Protein AF-A0ABD5PJ03-F1 (afdb_monomer_lite)

Foldseek 3Di:
DDDDDDDDDDDDDDDDDDDDDDDDDPVVVVVVVVVVVVDDDDDDDDDDDCVPPVVVVCCCCVPVPVVVVVVVVVVVVVVVVVVVCVVDDDDWDWDWDDDPDDDPDTDTDTDDDDDDDDDDDDDDDDDDDDDDDDDDDDDDDDDDDDDPVPPVVVPPDCVVVVVVVVVVVVVVVVVVVVVVPDDDDDDDDDDDDDDDDDPDPPDPQVVVVLCVQQNPVLLVLCCVQQVPLSVVLVVLVVVDDPDDGQDPVNSVVSQVSSLVSLVVSLVVCVLQLFDADPVRHTFAAPPDDPVLQWFQFPDVRDIDGNVCLSVVLVCCSVPHGSSSSSSSSSSSNVSSVVSVVVLVVLVVVLVVLLVLLVVLLVLLVVLLVPDDDPLSVVLCCCAQVVPDPLAGHPVVLVVLLVVLVVCSSHVVSVSSVVSSVVSSVRSVLSSLQSVQVVVVVVCLVVAWDKRFADPSHDPVVVVVCQVVCCVVSVWHWDDDDRIITTHHPPPPPDDDDDDDDDDDDDDDDDDDDDDDDDDDDDDDDDDDDDPPDLLLLVLLLVVLVPQDLPPDDLKTKDFLVPRDPSSQDPVSVVVNQVLLVVVVVFWVDWDDDPPGVRDMTMTGTPPVARSVRSSVVSSVVSCVVNVD

Sequence (628 aa):
MNSGISGAVVHCELPCPTALGAIRPSLVEVTVGLVEIVGTPSIGGYEYTLSDTHVMASVIFGGVIVAPLAEEVLFRGFLIGSCSAGAYQNNLQVSIGISPIADTSLHFYCRHSRYADRVTGGGMASVIQGRDLPVDAGANSVVWINRFDAVLSLVDDPLPLVLVGTALVAAGVVFVAWFRSTGPTDDPTDRTGADSSGNEIQGEPASATFEERIGETTLERLEPIVPDAVEHVRDLRSDRREGHEFDREQIDRAVRELRRGLEDALADGRLKMKPTAPDGEPYEIVNLPSRYRELSIPPSDRTVYLGDAEQAVQDRLENGTLREAAMAAEAVDEHREEITNHVCRNERQIVELRREVTATLTDVRELVERLDGALADRVDDFVLAGRHDEFEGIAEIERDISDATYLLHRCSFNDSQRELRDAAEAADDLLVTVDFLGGLVGTIEHGSGTVELPDAVPKALVSDLTPIIERQYDVDAKVTGTAIAINDRNTPDTEDSHSTSRTGSRRTEEGSAAGDVTAGTTASMGSRSGVATGDVADEILFVLRELDGGTNSEAVQYQTERLPNSVARSDILEELVVFCRRQTDIVAAIDLQEGAPPGFLEIEFTDRTAAQSGLETLRNRFLDRHGG

Organism: NCBI:txid2932267

Radius of gyration: 39.79 Å; chains: 1; bounding box: 95×99×138 Å

InterPro domains:
  IPR003675 CAAX prenyl protease 2/Lysostaphin resistance protein A-like domain [PF02517] (58-123)

Secondary structure (DSSP, 8-state):
------------PPPP-----S----HHHHHHHHHHHH-PPP--S----TT-HHHHHHHIIIIIIIHHHHHHHHHHHHHHHHHHHTT------EEEE---SS----EEEE-----------------------------PPPP-----TTTGGGSS--HHHHHHHHHHHHHHHHHHHHTTS---------------------PPPHHHHHHHHTHHHHHHHHTTT-HHHHHHHHHHHHT--TT----HHHHHHHHHHHHHHHHHHHHTTTT----B-TTSPBP-TTSS-HHHHEEEETTTTEEEEGGGHHHHHHHHHHHS-HHHHHHHHHHHHHHHHHHHHHHHHHHHHHHHHHHHHHHHHHHHHHHHHT--HHHHHHHIIIIIT---TTS--HHHHHHHHHHHHHHHHTT-HHHHHHHHHHHHHHHHHHHHHHHHHHHHHHHHHTTEEEEEPPTTS-HHHHHHHHHHHHHHS-EEEEEETTEEEEEETTS------------------------------------------HHHHHHHHHHHHH----TT-SEEEEEGGGS-TTT--HHHHHHHHHHHHH-TTTEEEEEE-TTPSSSEEEEEEPTTS-HHHHHHHHHHHHHHHH--

Structure (mmCIF, N/CA/C/O backbone):
data_AF-A0ABD5PJ03-F1
#
_entry.id   AF-A0ABD5PJ03-F1
#
loop_
_atom_site.group_PDB
_atom_site.id
_atom_site.type_symbol
_atom_site.label_atom_id
_atom_site.label_alt_id
_atom_site.label_comp_id
_atom_site.label_asym_id
_atom_site.label_entity_id
_atom_site.label_seq_id
_atom_site.pdbx_PDB_ins_code
_atom_site.Cartn_x
_atom_site.Cartn_y
_atom_site.Cartn_z
_atom_site.occupancy
_atom_site.B_iso_or_equiv
_atom_site.auth_seq_id
_atom_site.auth_comp_id
_atom_site.auth_asym_id
_atom_site.auth_atom_id
_atom_site.pdbx_PDB_model_num
ATOM 1 N N . MET A 1 1 ? 50.943 31.087 23.324 1.00 34.75 1 MET A N 1
ATOM 2 C CA . MET A 1 1 ? 51.019 31.692 21.977 1.00 34.75 1 MET A CA 1
ATOM 3 C C . MET A 1 1 ? 50.274 30.777 21.026 1.00 34.75 1 MET A C 1
ATOM 5 O O . MET A 1 1 ? 50.471 29.575 21.092 1.00 34.75 1 MET A O 1
ATOM 9 N N . ASN A 1 2 ? 49.352 31.380 20.283 1.00 31.19 2 ASN A N 1
ATOM 10 C CA . ASN A 1 2 ? 48.231 30.813 19.531 1.00 31.19 2 ASN A CA 1
ATOM 11 C C . ASN A 1 2 ? 48.486 29.512 18.754 1.00 31.19 2 ASN A C 1
ATOM 13 O O . ASN A 1 2 ? 49.339 29.471 17.874 1.00 31.19 2 ASN A O 1
ATOM 17 N N . SER A 1 3 ? 47.616 28.528 18.978 1.00 31.30 3 SER A N 1
ATOM 18 C CA . SER A 1 3 ? 47.252 27.498 18.003 1.00 31.30 3 SER A CA 1
ATOM 19 C C . SER A 1 3 ? 45.804 27.763 17.579 1.00 31.30 3 SER A C 1
ATOM 21 O O . SER A 1 3 ? 44.872 27.498 18.338 1.00 31.30 3 SER A O 1
ATOM 23 N N . GLY A 1 4 ? 45.633 28.394 16.415 1.00 29.80 4 GLY A N 1
ATOM 24 C CA . GLY A 1 4 ? 44.329 28.700 15.833 1.00 29.80 4 GLY A CA 1
ATOM 25 C C . GLY A 1 4 ? 43.698 27.448 15.235 1.00 29.80 4 GLY A C 1
ATOM 26 O O . GLY A 1 4 ? 44.336 26.734 14.465 1.00 29.80 4 GLY A O 1
ATOM 27 N N . ILE A 1 5 ? 42.449 27.196 15.613 1.00 31.42 5 ILE A N 1
ATOM 28 C CA . ILE A 1 5 ? 41.584 26.180 15.021 1.00 31.42 5 ILE A CA 1
ATOM 29 C C . ILE A 1 5 ? 40.933 26.810 13.787 1.00 31.42 5 ILE A C 1
ATOM 31 O O . ILE A 1 5 ? 40.296 27.858 13.880 1.00 31.42 5 ILE A O 1
ATOM 35 N N . SER A 1 6 ? 41.148 26.178 12.636 1.00 27.92 6 SER A N 1
ATOM 36 C CA . SER A 1 6 ? 40.521 26.507 11.357 1.00 27.92 6 SER A CA 1
ATOM 37 C C . SER A 1 6 ? 39.114 25.908 11.332 1.00 27.92 6 SER A C 1
ATOM 39 O O . SER A 1 6 ? 38.971 24.689 11.403 1.00 27.92 6 SER A O 1
ATOM 41 N N . GLY A 1 7 ? 38.086 26.755 11.277 1.00 27.34 7 GLY A N 1
ATOM 42 C CA . GLY A 1 7 ? 36.702 26.357 11.021 1.00 27.34 7 GLY A CA 1
ATOM 43 C C . GLY A 1 7 ? 36.359 26.633 9.561 1.00 27.34 7 GLY A C 1
ATOM 44 O O . GLY A 1 7 ? 36.476 27.769 9.107 1.00 27.34 7 GLY A O 1
ATOM 45 N N . ALA A 1 8 ? 35.971 25.591 8.829 1.00 24.86 8 ALA A N 1
ATOM 46 C CA . ALA A 1 8 ? 35.473 25.697 7.466 1.00 24.86 8 ALA A CA 1
ATOM 47 C C . ALA A 1 8 ? 34.068 26.321 7.469 1.00 24.86 8 ALA A C 1
ATOM 49 O O . ALA A 1 8 ? 33.165 25.831 8.142 1.00 24.86 8 ALA A O 1
ATOM 50 N N . VAL A 1 9 ? 33.902 27.404 6.710 1.00 24.02 9 VAL A N 1
ATOM 51 C CA . VAL A 1 9 ? 32.611 28.006 6.364 1.00 24.02 9 VAL A CA 1
ATOM 52 C C . VAL A 1 9 ? 32.244 27.481 4.980 1.00 24.02 9 VAL A C 1
ATOM 54 O O . VAL A 1 9 ? 32.956 27.750 4.015 1.00 24.02 9 VAL A O 1
ATOM 57 N N . VAL A 1 10 ? 31.158 26.716 4.883 1.00 23.12 10 VAL A N 1
ATOM 58 C CA . VAL A 1 10 ? 30.564 26.330 3.599 1.00 23.12 10 VAL A CA 1
ATOM 59 C C . VAL A 1 10 ? 29.583 27.430 3.202 1.00 23.12 10 VAL A C 1
ATOM 61 O O . VAL A 1 10 ? 28.529 27.586 3.812 1.00 23.12 10 VAL A O 1
ATOM 64 N N . HIS A 1 11 ? 29.961 28.216 2.196 1.00 23.27 11 HIS A N 1
ATOM 65 C CA . HIS A 1 11 ? 29.049 29.069 1.442 1.00 23.27 11 HIS A CA 1
ATOM 66 C C . HIS A 1 11 ? 28.313 28.197 0.418 1.00 23.27 11 HIS A C 1
ATOM 68 O O . HIS A 1 11 ? 28.953 27.579 -0.427 1.00 23.27 11 HIS A O 1
ATOM 74 N N . CYS A 1 12 ? 26.983 28.162 0.475 1.00 22.31 12 CYS A N 1
ATOM 75 C CA . CYS A 1 12 ? 26.152 27.764 -0.659 1.00 22.31 12 CYS A CA 1
ATOM 76 C C . CYS A 1 12 ? 25.483 29.028 -1.204 1.00 22.31 12 CYS A C 1
ATOM 78 O O . CYS A 1 12 ? 24.529 29.541 -0.623 1.00 22.31 12 CYS A O 1
ATOM 80 N N . GLU A 1 13 ? 26.039 29.555 -2.293 1.00 24.11 13 GLU A N 1
ATOM 81 C CA . GLU A 1 13 ? 25.372 30.513 -3.171 1.00 24.11 13 GLU A CA 1
ATOM 82 C C . GLU A 1 13 ? 24.471 29.718 -4.123 1.00 24.11 13 GLU A C 1
ATOM 84 O O . GLU A 1 13 ? 24.956 28.896 -4.898 1.00 24.11 13 GLU A O 1
ATOM 89 N N . LEU A 1 14 ? 23.158 29.939 -4.058 1.00 25.75 14 LEU A N 1
ATOM 90 C CA . LEU A 1 14 ? 22.228 29.484 -5.093 1.00 25.75 14 LEU A CA 1
ATOM 91 C C . LEU A 1 14 ? 22.088 30.593 -6.147 1.00 25.75 14 LEU A C 1
ATOM 93 O O . LEU A 1 14 ? 21.846 31.747 -5.773 1.00 25.75 14 LEU A O 1
ATOM 97 N N . PRO A 1 15 ? 22.216 30.287 -7.450 1.00 29.80 15 PRO A N 1
ATOM 98 C CA . PRO A 1 15 ? 22.036 31.273 -8.498 1.00 29.80 15 PRO A CA 1
ATOM 99 C C . PRO A 1 15 ? 20.546 31.532 -8.743 1.00 29.80 15 PRO A C 1
ATOM 101 O O . PRO A 1 15 ? 19.730 30.625 -8.890 1.00 29.80 15 PRO A O 1
ATOM 104 N N . CYS A 1 16 ? 20.207 32.813 -8.820 1.00 27.14 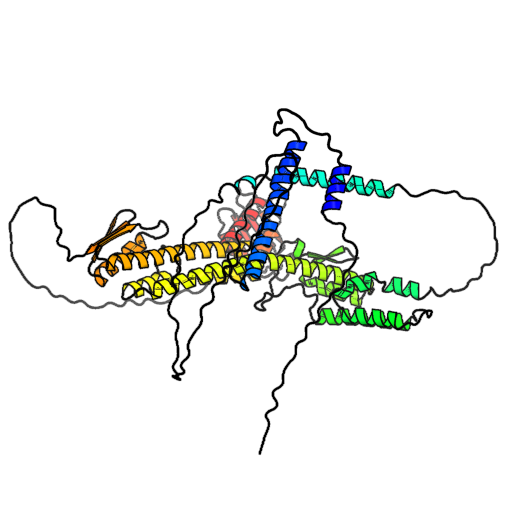16 CYS A N 1
ATOM 105 C CA . CYS A 1 16 ? 18.948 33.310 -9.353 1.00 27.14 16 CYS A CA 1
ATOM 106 C C . CYS A 1 16 ? 18.986 33.253 -10.891 1.00 27.14 16 CYS A C 1
ATOM 108 O O . CYS A 1 16 ? 19.970 33.725 -11.464 1.00 27.14 16 CYS A O 1
ATOM 110 N N . PRO A 1 17 ? 17.923 32.811 -11.584 1.00 30.06 17 PRO A N 1
ATOM 111 C CA . PRO A 1 17 ? 17.715 33.186 -12.970 1.00 30.06 17 PRO A CA 1
ATOM 112 C C . PRO A 1 17 ? 16.598 34.231 -13.062 1.00 30.06 17 PRO A C 1
ATOM 114 O O . PRO A 1 17 ? 15.406 33.934 -13.021 1.00 30.06 17 PRO A O 1
ATOM 117 N N . THR A 1 18 ? 17.006 35.488 -13.226 1.00 31.70 18 THR A N 1
ATOM 118 C CA . THR A 1 18 ? 16.206 36.516 -13.896 1.00 31.70 18 THR A CA 1
ATOM 119 C C . THR A 1 18 ? 16.552 36.453 -15.380 1.00 31.70 18 THR A C 1
ATOM 121 O O . THR A 1 18 ? 17.624 36.909 -15.755 1.00 31.70 18 THR A O 1
ATOM 124 N N . ALA A 1 19 ? 15.676 35.885 -16.212 1.00 32.97 19 ALA A N 1
ATOM 125 C CA . ALA A 1 19 ? 15.520 36.231 -17.632 1.00 32.97 19 ALA A CA 1
ATOM 126 C C . ALA A 1 19 ? 14.500 35.296 -18.298 1.00 32.97 19 ALA A C 1
ATOM 128 O O . ALA A 1 19 ? 14.846 34.210 -18.739 1.00 32.97 19 ALA A O 1
ATOM 129 N N . LEU A 1 20 ? 13.254 35.747 -18.432 1.00 26.12 20 LEU A N 1
ATOM 130 C CA . LEU A 1 20 ? 12.377 35.327 -19.527 1.00 26.12 20 LEU A CA 1
ATOM 131 C C . LEU A 1 20 ? 11.473 36.511 -19.860 1.00 26.12 20 LEU A C 1
ATOM 133 O O . LEU A 1 20 ? 10.388 36.702 -19.316 1.00 26.12 20 LEU A O 1
ATOM 137 N N . GLY A 1 21 ? 12.019 37.380 -20.706 1.00 26.55 21 GLY A N 1
ATOM 138 C CA . GLY A 1 21 ? 11.238 38.338 -21.460 1.00 26.55 21 GLY A CA 1
ATOM 139 C C . GLY A 1 21 ? 10.650 37.662 -22.696 1.00 26.55 21 GLY A C 1
ATOM 140 O O . GLY A 1 21 ? 11.308 36.842 -23.327 1.00 26.55 21 GLY A O 1
ATOM 141 N N . ALA A 1 22 ? 9.451 38.125 -23.044 1.00 30.56 22 ALA A N 1
ATOM 142 C CA . ALA A 1 22 ? 8.784 38.022 -24.338 1.00 30.56 22 ALA A CA 1
ATOM 143 C C . ALA A 1 22 ? 7.866 36.798 -24.592 1.00 30.56 22 ALA A C 1
ATOM 145 O O . ALA A 1 22 ? 8.294 35.683 -24.859 1.00 30.56 22 ALA A O 1
ATOM 146 N N . ILE A 1 23 ? 6.574 37.158 -24.654 1.00 34.41 23 ILE A N 1
ATOM 147 C CA . ILE A 1 23 ? 5.437 36.551 -25.366 1.00 34.41 23 ILE A CA 1
ATOM 148 C C . ILE A 1 23 ? 4.753 35.356 -24.681 1.00 34.41 23 ILE A C 1
ATOM 150 O O . ILE A 1 23 ? 4.931 34.197 -25.034 1.00 34.41 23 ILE A O 1
ATOM 154 N N . ARG A 1 24 ? 3.819 35.679 -23.780 1.00 30.78 24 ARG A N 1
ATOM 155 C CA . ARG A 1 24 ? 2.567 34.926 -23.627 1.00 30.78 24 ARG A CA 1
ATOM 156 C C . ARG A 1 24 ? 1.414 35.913 -23.832 1.00 30.78 24 ARG A C 1
ATOM 158 O O . ARG A 1 24 ? 1.438 36.950 -23.166 1.00 30.78 24 ARG A O 1
ATOM 165 N N . PRO A 1 25 ? 0.439 35.653 -24.723 1.00 36.06 25 PRO A N 1
ATOM 166 C CA . PRO A 1 25 ? -0.778 36.450 -24.734 1.00 36.06 25 PRO A CA 1
ATOM 167 C C . PRO A 1 25 ? -1.454 36.268 -23.378 1.00 36.06 25 PRO A C 1
ATOM 169 O O . PRO A 1 25 ? -1.475 35.168 -22.814 1.00 36.06 25 PRO A O 1
ATOM 172 N N . SER A 1 26 ? -1.939 37.367 -22.811 1.00 40.66 26 SER A N 1
ATOM 173 C CA . SER A 1 26 ? -2.665 37.285 -21.550 1.00 40.66 26 SER A CA 1
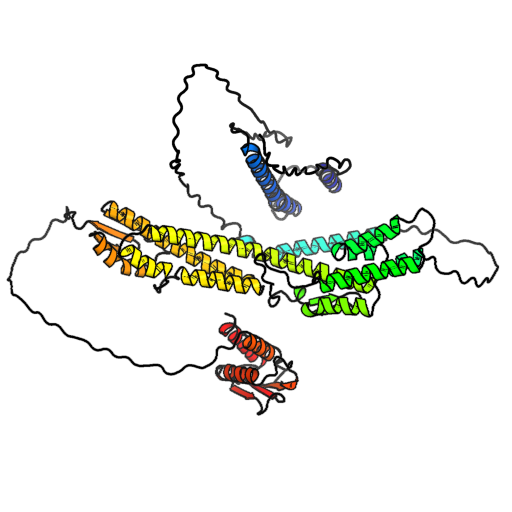ATOM 174 C C . SER A 1 26 ? -3.906 36.417 -21.763 1.00 40.66 26 SER A C 1
ATOM 176 O O . SER A 1 26 ? -4.542 36.468 -22.814 1.00 40.66 26 SER A O 1
ATOM 178 N N . LEU A 1 27 ? -4.267 35.609 -20.767 1.00 35.50 27 LEU A N 1
ATOM 179 C CA . LEU A 1 27 ? -5.443 34.731 -20.818 1.00 35.50 27 LEU A CA 1
ATOM 180 C C . LEU A 1 27 ? -6.728 35.530 -21.137 1.00 35.50 27 LEU A C 1
ATOM 182 O O . LEU A 1 27 ? -7.662 35.005 -21.732 1.00 35.50 27 LEU A O 1
ATOM 186 N N . VAL A 1 28 ? -6.718 36.836 -20.848 1.00 38.78 28 VAL A N 1
ATOM 187 C CA . VAL A 1 28 ? -7.742 37.820 -21.218 1.00 38.78 28 VAL A CA 1
ATOM 188 C C . VAL A 1 28 ? -7.854 38.018 -22.738 1.00 38.78 28 VAL A C 1
ATOM 190 O O . VAL A 1 28 ? -8.969 38.055 -23.240 1.00 38.78 28 VAL A O 1
ATOM 193 N N . GLU A 1 29 ? -6.755 38.069 -23.497 1.00 39.03 29 GLU A N 1
ATOM 194 C CA . GLU A 1 29 ? -6.793 38.185 -24.969 1.00 39.03 29 GLU A CA 1
ATOM 195 C C . GLU A 1 29 ? -7.297 36.904 -25.642 1.00 39.03 29 GLU A C 1
ATOM 197 O O . GLU A 1 29 ? -8.052 36.974 -26.609 1.00 39.03 29 GLU A O 1
ATOM 202 N N . VAL A 1 30 ? -6.949 35.733 -25.096 1.00 42.03 30 VAL A N 1
ATOM 203 C CA . VAL A 1 30 ? -7.480 34.442 -25.570 1.00 42.03 30 VAL A CA 1
ATOM 204 C C . VAL A 1 30 ? -8.981 34.340 -25.284 1.00 42.03 30 VAL A C 1
ATOM 206 O O . VAL A 1 30 ? -9.741 33.851 -26.118 1.00 42.03 30 VAL A O 1
ATOM 209 N N . THR A 1 31 ? -9.423 34.868 -24.140 1.00 38.38 31 THR A N 1
ATOM 210 C CA . THR A 1 31 ? -10.839 34.875 -23.748 1.00 38.38 31 THR A CA 1
ATOM 211 C C . THR A 1 31 ? -11.653 35.872 -24.581 1.00 38.38 31 THR A C 1
ATOM 213 O O . THR A 1 31 ? -12.736 35.531 -25.045 1.00 38.38 31 THR A O 1
ATOM 216 N N . VAL A 1 32 ? -11.128 37.074 -24.847 1.00 43.12 32 VAL A N 1
ATOM 217 C CA . VAL A 1 32 ? -11.790 38.079 -25.702 1.00 43.12 32 VAL A CA 1
ATOM 218 C C . VAL A 1 32 ? -11.839 37.621 -27.166 1.00 43.12 32 VAL A C 1
ATOM 220 O O . VAL A 1 32 ? -12.878 37.768 -27.806 1.00 43.12 32 VAL A O 1
ATOM 223 N N . GLY A 1 33 ? -10.784 36.970 -27.669 1.00 40.72 33 GLY A N 1
ATOM 224 C CA . GLY A 1 33 ? -10.770 36.395 -29.018 1.00 40.72 33 GLY A CA 1
ATOM 225 C C . GLY A 1 33 ? -11.778 35.254 -29.207 1.00 40.72 33 GLY A C 1
ATOM 226 O O . GLY A 1 33 ? -12.444 35.186 -30.236 1.00 40.72 33 GLY A O 1
ATOM 227 N N . LEU A 1 34 ? -11.961 34.391 -28.201 1.00 37.50 34 LEU A N 1
ATOM 228 C CA . LEU A 1 34 ? -12.979 33.331 -28.228 1.00 37.50 34 LEU A CA 1
ATOM 229 C C . LEU A 1 34 ? -14.413 33.881 -28.169 1.00 37.50 34 LEU A C 1
ATOM 231 O O . LEU A 1 34 ? -15.306 33.320 -28.800 1.00 37.50 34 LEU A O 1
ATOM 235 N N . VAL A 1 35 ? -14.634 34.991 -27.460 1.00 42.59 35 VAL A N 1
ATOM 236 C CA . VAL A 1 35 ? -15.951 35.643 -27.366 1.00 42.59 35 VAL A CA 1
ATOM 237 C C . VAL A 1 35 ? -16.328 36.364 -28.669 1.00 42.59 35 VAL A C 1
ATOM 239 O O . VAL A 1 35 ? -17.492 36.313 -29.068 1.00 42.59 35 VAL A O 1
ATOM 242 N N . GLU A 1 36 ? -15.370 36.959 -29.390 1.00 40.12 36 GLU A N 1
ATOM 243 C CA . GLU A 1 36 ? -15.626 37.558 -30.713 1.00 40.12 36 GLU A CA 1
ATOM 244 C C . GLU A 1 36 ? -15.892 36.514 -31.810 1.00 40.12 36 GLU A C 1
ATOM 246 O O . GLU A 1 36 ? -16.709 36.758 -32.698 1.00 40.12 36 GLU A O 1
ATOM 251 N N . ILE A 1 37 ? -15.269 35.331 -31.733 1.00 43.28 37 ILE A N 1
ATOM 252 C CA . ILE A 1 37 ? -15.476 34.237 -32.701 1.00 43.28 37 ILE A CA 1
ATOM 253 C C . ILE A 1 37 ? -16.880 33.619 -32.583 1.00 43.28 37 ILE A C 1
ATOM 255 O O . ILE A 1 37 ? -17.424 33.136 -33.576 1.00 43.28 37 ILE A O 1
ATOM 259 N N . VAL A 1 38 ? -17.486 33.648 -31.391 1.00 47.66 38 VAL A N 1
ATOM 260 C CA . VAL A 1 38 ? -18.785 33.000 -31.123 1.00 47.66 38 VAL A CA 1
ATOM 261 C C . VAL A 1 38 ? -19.982 33.940 -31.330 1.00 47.66 38 VAL A C 1
ATOM 263 O O . VAL A 1 38 ? -21.106 33.461 -31.439 1.00 47.66 38 VAL A O 1
ATOM 266 N N . GLY A 1 39 ? -19.764 35.253 -31.473 1.00 34.72 39 GLY A N 1
ATOM 267 C CA . GLY A 1 39 ? -20.783 36.217 -31.903 1.00 34.72 39 GLY A CA 1
ATOM 268 C C . GLY A 1 39 ? -22.069 36.192 -31.068 1.00 34.72 39 GLY A C 1
ATOM 269 O O . GLY A 1 39 ? -23.077 35.622 -31.479 1.00 34.72 39 GLY A O 1
ATOM 270 N N . THR A 1 40 ? -22.082 36.853 -29.911 1.00 36.62 40 THR A N 1
ATOM 271 C CA . THR A 1 40 ? -23.303 36.964 -29.099 1.00 36.62 40 THR A CA 1
ATOM 272 C C . THR A 1 40 ? -24.177 38.148 -29.547 1.00 36.62 40 THR A C 1
ATOM 274 O O . THR A 1 40 ? -23.702 39.284 -29.602 1.00 36.62 40 THR A O 1
ATOM 277 N N . PRO A 1 41 ? -25.477 37.953 -29.839 1.00 38.31 41 PRO A N 1
ATOM 278 C CA . PRO A 1 41 ? -26.428 39.055 -29.835 1.00 38.31 41 PRO A CA 1
ATOM 279 C C . PRO A 1 41 ? -26.821 39.392 -28.389 1.00 38.31 41 PRO A C 1
ATOM 281 O O . PRO A 1 41 ? -26.958 38.514 -27.540 1.00 38.31 41 PRO A O 1
ATOM 284 N N . SER A 1 42 ? -27.028 40.679 -28.104 1.00 37.09 42 SER A N 1
ATOM 285 C CA . SER A 1 42 ? -27.538 41.169 -26.819 1.00 37.09 42 SER A CA 1
ATOM 286 C C . SER A 1 42 ? -28.887 40.521 -26.477 1.00 37.09 42 SER A C 1
ATOM 288 O O . SER A 1 42 ? -29.853 40.687 -27.227 1.00 37.09 42 SER A O 1
ATOM 290 N N . ILE A 1 43 ? -28.974 39.816 -25.347 1.00 37.28 43 ILE A N 1
ATOM 291 C CA . ILE A 1 43 ? -30.191 39.115 -24.920 1.00 37.28 43 ILE A CA 1
ATOM 292 C C . ILE A 1 43 ? -31.004 40.019 -23.989 1.00 37.28 43 ILE A C 1
ATOM 294 O O . ILE A 1 43 ? -30.597 40.314 -22.866 1.00 37.28 43 ILE A O 1
ATOM 298 N N . GLY A 1 44 ? -32.174 40.448 -24.460 1.00 30.91 44 GLY A N 1
ATOM 299 C CA . GLY A 1 44 ? -33.204 41.095 -23.657 1.00 30.91 44 GLY A CA 1
ATOM 300 C C . GLY A 1 44 ? -34.443 40.208 -23.538 1.00 30.91 44 GLY A C 1
ATOM 301 O O . GLY A 1 44 ? -34.991 39.802 -24.552 1.00 30.91 44 GLY A O 1
ATOM 302 N N . GLY A 1 45 ? -34.898 39.991 -22.300 1.00 39.44 45 GLY A N 1
ATOM 303 C CA . GLY A 1 45 ? -36.300 39.737 -21.940 1.00 39.44 45 GLY A CA 1
ATOM 304 C C . GLY A 1 45 ? -36.908 38.346 -22.199 1.00 39.44 45 GLY A C 1
ATOM 305 O O . GLY A 1 45 ? -37.207 38.002 -23.332 1.00 39.44 45 GLY A O 1
ATOM 306 N N . TYR A 1 46 ? -37.277 37.702 -21.083 1.00 35.62 46 TYR A N 1
ATOM 307 C CA . TYR A 1 46 ? -38.284 36.642 -20.864 1.00 35.62 46 TYR A CA 1
ATOM 308 C C . TYR A 1 46 ? -37.944 35.154 -21.098 1.00 35.62 46 TYR A C 1
ATOM 310 O O . TYR A 1 46 ? -37.536 34.735 -22.170 1.00 35.62 46 TYR A O 1
ATOM 318 N N . GLU A 1 47 ? -38.218 34.404 -20.017 1.00 43.84 47 GLU A N 1
ATOM 319 C CA . GLU A 1 47 ? -38.512 32.967 -19.852 1.00 43.84 47 GLU A CA 1
ATOM 320 C C . GLU A 1 47 ? -37.635 31.951 -20.596 1.00 43.84 47 GLU A C 1
ATOM 322 O O . GLU A 1 47 ? -37.932 31.528 -21.708 1.00 43.84 47 GLU A O 1
ATOM 327 N N . TYR A 1 48 ? -36.617 31.446 -19.891 1.00 41.19 48 TYR A N 1
ATOM 328 C CA . TYR A 1 48 ? -35.866 30.263 -20.304 1.00 41.19 48 TYR A CA 1
ATOM 329 C C . TYR A 1 48 ? -36.256 29.054 -19.453 1.00 41.19 48 TYR A C 1
ATOM 331 O O . TYR A 1 48 ? -36.248 29.109 -18.223 1.00 41.19 48 TYR A O 1
ATOM 339 N N . THR A 1 49 ? -36.571 27.945 -20.119 1.00 47.78 49 THR A N 1
ATOM 340 C CA . THR A 1 49 ? -36.648 26.620 -19.492 1.00 47.78 49 THR A CA 1
ATOM 341 C C . THR A 1 49 ? -35.302 25.915 -19.673 1.00 47.78 49 THR A C 1
ATOM 343 O O . THR A 1 49 ? -34.616 26.154 -20.665 1.00 47.78 49 THR A O 1
ATOM 346 N N . LEU A 1 50 ? -34.927 25.012 -18.758 1.00 46.47 50 LEU A N 1
ATOM 347 C CA . LEU A 1 50 ? -33.677 24.217 -18.792 1.00 46.47 50 LEU A CA 1
ATOM 348 C C . LEU A 1 50 ? -33.505 23.321 -20.043 1.00 46.47 50 LEU A C 1
ATOM 350 O O . LEU A 1 50 ? -32.548 22.561 -20.129 1.00 46.47 50 LEU A O 1
ATOM 354 N N . SER A 1 51 ? -34.418 23.401 -21.013 1.00 48.28 51 SER A N 1
ATOM 355 C CA . SER A 1 51 ? -34.307 22.746 -22.318 1.00 48.28 51 SER A CA 1
ATOM 356 C C . SER A 1 51 ? -33.491 23.551 -23.339 1.00 48.28 51 SER A C 1
ATOM 358 O O . SER A 1 51 ? -33.081 22.998 -24.359 1.00 48.28 51 SER A O 1
ATOM 360 N N . ASP A 1 52 ? -33.223 24.835 -23.074 1.00 72.38 52 ASP A N 1
ATOM 361 C CA . ASP A 1 52 ? -32.374 25.650 -23.940 1.00 72.38 52 ASP A CA 1
ATOM 362 C C . ASP A 1 52 ? -30.903 25.240 -23.775 1.00 72.38 52 ASP A C 1
ATOM 364 O O . ASP A 1 52 ? -30.292 25.388 -22.710 1.00 72.38 52 ASP A O 1
ATOM 368 N N . THR A 1 53 ? -30.330 24.722 -24.861 1.00 62.72 53 THR A N 1
ATOM 369 C CA . THR A 1 53 ? -28.951 24.228 -24.911 1.00 62.72 53 THR A CA 1
ATOM 370 C C . THR A 1 53 ? -27.937 25.319 -24.559 1.00 62.72 53 THR A C 1
ATOM 372 O O . THR A 1 53 ? -26.911 25.014 -23.955 1.00 62.72 53 THR A O 1
ATOM 375 N N . HIS A 1 54 ? -28.214 26.591 -24.860 1.00 62.84 54 HIS A N 1
ATOM 376 C CA . HIS A 1 54 ? -27.312 27.691 -24.511 1.00 62.84 54 HIS A CA 1
ATOM 377 C C . HIS A 1 54 ? -27.363 28.049 -23.025 1.00 62.84 54 HIS A C 1
ATOM 379 O O . HIS A 1 54 ? -26.322 28.336 -22.425 1.00 62.84 54 HIS A O 1
ATOM 385 N N . VAL A 1 55 ? -28.542 27.972 -22.405 1.00 66.50 55 VAL A N 1
ATOM 386 C CA . VAL A 1 55 ? -28.692 28.164 -20.955 1.00 66.50 55 VAL A CA 1
ATOM 387 C C . VAL A 1 55 ? -28.033 27.018 -20.200 1.00 66.50 55 VAL A C 1
ATOM 389 O O . VAL A 1 55 ? -27.278 27.267 -19.265 1.00 66.50 55 VAL A O 1
ATOM 392 N N . MET A 1 56 ? -28.223 25.777 -20.649 1.00 70.12 56 MET A N 1
ATOM 393 C CA . MET A 1 56 ? -27.567 24.617 -20.046 1.00 70.12 56 MET A CA 1
ATOM 394 C C . MET A 1 56 ? -26.041 24.683 -20.209 1.00 70.12 56 MET A C 1
ATOM 396 O O . MET A 1 56 ? -25.319 24.471 -19.239 1.00 70.12 56 MET A O 1
ATOM 400 N N . ALA A 1 57 ? -25.537 25.081 -21.382 1.00 70.19 57 ALA A N 1
ATOM 401 C CA . ALA A 1 57 ? -24.105 25.290 -21.596 1.00 70.19 57 ALA A CA 1
ATOM 402 C C . ALA A 1 57 ? -23.534 26.415 -20.716 1.00 70.19 57 ALA A C 1
ATOM 404 O O . ALA A 1 57 ? -22.451 26.259 -20.161 1.00 70.19 57 ALA A O 1
ATOM 405 N N . SER A 1 58 ? -24.271 27.514 -20.523 1.00 68.62 58 SER A N 1
ATOM 406 C CA . SER A 1 58 ? -23.848 28.616 -19.645 1.00 68.62 58 SER A CA 1
ATOM 407 C C . SER A 1 58 ? -23.844 28.213 -18.171 1.00 68.62 58 SER A C 1
ATOM 409 O O . SER A 1 58 ? -22.939 28.598 -17.435 1.00 68.62 58 SER A O 1
ATOM 411 N N . VAL A 1 59 ? -24.823 27.414 -17.738 1.00 72.31 59 VAL A N 1
ATOM 412 C CA . VAL A 1 59 ? -24.895 26.888 -16.368 1.00 72.31 59 VAL A CA 1
ATOM 413 C C . VAL A 1 59 ? -23.782 25.876 -16.110 1.00 72.31 59 VAL A C 1
ATOM 415 O O . VAL A 1 59 ? -23.134 25.957 -15.073 1.00 72.31 59 VAL A O 1
ATOM 418 N N . ILE A 1 60 ? -23.506 24.970 -17.051 1.00 74.69 60 ILE A N 1
ATOM 419 C CA . ILE A 1 60 ? -22.394 24.016 -16.934 1.00 74.69 60 ILE A CA 1
ATOM 420 C C . ILE A 1 60 ? -21.063 24.769 -16.927 1.00 74.69 60 ILE A C 1
ATOM 422 O O . ILE A 1 60 ? -20.231 24.554 -16.052 1.00 74.69 60 ILE A O 1
ATOM 426 N N . PHE A 1 61 ? -20.870 25.713 -17.845 1.00 82.06 61 PHE A N 1
ATOM 427 C CA . PHE A 1 61 ? -19.644 26.499 -17.888 1.00 82.06 61 PHE A CA 1
ATOM 428 C C . PHE A 1 61 ? -19.453 27.320 -16.602 1.00 82.06 61 PHE A C 1
ATOM 430 O O . PHE A 1 61 ? -18.398 27.252 -15.980 1.00 82.06 61 PHE A O 1
ATOM 437 N N . GLY A 1 62 ? -20.480 28.040 -16.149 1.00 81.62 62 GLY A N 1
ATOM 438 C CA . GLY A 1 62 ? -20.411 28.873 -14.949 1.00 81.62 62 GLY A CA 1
ATOM 439 C C . GLY A 1 62 ? -20.289 28.074 -13.649 1.00 81.62 62 GLY A C 1
ATOM 440 O O . GLY A 1 62 ? -19.426 28.366 -12.825 1.00 81.62 62 GLY A O 1
ATOM 441 N N . GLY A 1 63 ? -21.146 27.070 -13.463 1.00 65.62 63 GLY A N 1
ATOM 442 C CA . GLY A 1 63 ? -21.269 26.321 -12.213 1.00 65.62 63 GLY A CA 1
ATOM 443 C C . GLY A 1 63 ? -20.301 25.150 -12.079 1.00 65.62 63 GLY A C 1
ATOM 444 O O . GLY A 1 63 ? -19.845 24.878 -10.976 1.00 65.62 63 GLY A O 1
ATOM 445 N N . VAL A 1 64 ? -19.966 24.474 -13.181 1.00 72.50 64 VAL A N 1
ATOM 446 C CA . VAL A 1 64 ? -19.122 23.265 -13.145 1.00 72.50 64 VAL A CA 1
ATOM 447 C C . VAL A 1 64 ? -17.670 23.584 -13.479 1.00 72.50 64 VAL A C 1
ATOM 449 O O . VAL A 1 64 ? -16.775 22.952 -12.934 1.00 72.50 64 VAL A O 1
ATOM 452 N N . ILE A 1 65 ? -17.410 24.561 -14.352 1.00 67.25 65 ILE A N 1
ATOM 453 C CA . ILE A 1 65 ? -16.039 24.857 -14.795 1.00 67.25 65 ILE A CA 1
ATOM 454 C C . ILE A 1 65 ? -15.489 26.095 -14.089 1.00 67.25 65 ILE A C 1
ATOM 456 O O . ILE A 1 65 ? -14.411 26.043 -13.505 1.00 67.25 65 ILE A O 1
ATOM 460 N N . VAL A 1 66 ? -16.214 27.213 -14.122 1.00 80.56 66 VAL A N 1
ATOM 461 C CA . VAL A 1 66 ? -15.692 28.495 -13.627 1.00 80.56 66 VAL A CA 1
ATOM 462 C C . VAL A 1 66 ? -15.732 28.584 -12.102 1.00 80.56 66 VAL A C 1
ATOM 464 O O . VAL A 1 66 ? -14.770 29.076 -11.516 1.00 80.56 66 VAL A O 1
ATOM 467 N N . ALA A 1 67 ? -16.792 28.102 -11.445 1.00 78.12 67 ALA A N 1
ATOM 468 C CA . ALA A 1 67 ? -16.914 28.197 -9.989 1.00 78.12 67 ALA A CA 1
ATOM 469 C C . ALA A 1 67 ? -15.819 27.418 -9.224 1.00 78.12 67 ALA A C 1
ATOM 471 O O . ALA A 1 67 ? -15.169 28.045 -8.386 1.00 78.12 67 ALA A O 1
ATOM 472 N N . PRO A 1 68 ? -15.500 26.145 -9.547 1.00 71.75 68 PRO A N 1
ATOM 473 C CA . PRO A 1 68 ? -14.422 25.425 -8.857 1.00 71.75 68 PRO A CA 1
ATOM 474 C C . PRO A 1 68 ? -13.045 26.036 -9.125 1.00 71.75 68 PRO A C 1
ATOM 476 O O . PRO A 1 68 ? -12.173 26.049 -8.265 1.00 71.75 68 PRO A O 1
ATOM 479 N N . LEU A 1 69 ? -12.847 26.592 -10.322 1.00 66.06 69 LEU A N 1
ATOM 480 C CA . LEU A 1 69 ? -11.583 27.212 -10.712 1.00 66.06 69 LEU A CA 1
ATOM 481 C C . LEU A 1 69 ? -11.387 28.561 -10.003 1.00 66.06 69 LEU A C 1
ATOM 483 O O . LEU A 1 69 ? -10.277 28.890 -9.588 1.00 66.06 69 LEU A O 1
ATOM 487 N N . ALA A 1 70 ? -12.467 29.321 -9.799 1.00 73.75 70 ALA A N 1
ATOM 488 C CA . ALA A 1 70 ? -12.455 30.521 -8.969 1.00 73.75 70 ALA A CA 1
ATOM 489 C C . ALA A 1 70 ? -12.209 30.186 -7.489 1.00 73.75 70 ALA A C 1
ATOM 491 O O . ALA A 1 70 ? -11.436 30.883 -6.834 1.00 73.75 70 ALA A O 1
ATOM 492 N N . GLU A 1 71 ? -12.820 29.116 -6.979 1.00 73.50 71 GLU A N 1
ATOM 493 C CA . GLU A 1 71 ? -12.617 28.629 -5.612 1.00 73.50 71 GLU A CA 1
ATOM 494 C C . GLU A 1 71 ? -11.167 28.183 -5.375 1.00 73.50 71 GLU A C 1
ATOM 496 O O . GLU A 1 71 ? -10.540 28.638 -4.421 1.00 73.50 71 GLU A O 1
ATOM 501 N N . GLU A 1 72 ? -10.580 27.422 -6.299 1.00 68.81 72 GLU A N 1
ATOM 502 C CA . GLU A 1 72 ? -9.178 26.988 -6.240 1.00 68.81 72 GLU A CA 1
ATOM 503 C C . GLU A 1 72 ? -8.204 28.178 -6.281 1.00 68.81 72 GLU A C 1
ATOM 505 O O . GLU A 1 72 ? -7.229 28.236 -5.527 1.00 68.81 72 GLU A O 1
ATOM 510 N N . VAL A 1 73 ? -8.468 29.178 -7.129 1.00 76.81 73 VAL A N 1
ATOM 511 C CA . VAL A 1 73 ? -7.650 30.401 -7.193 1.00 76.81 73 VAL A CA 1
ATOM 512 C C . VAL A 1 73 ? -7.767 31.215 -5.900 1.00 76.81 73 VAL A C 1
ATOM 514 O O . VAL A 1 73 ? -6.759 31.741 -5.421 1.00 76.81 73 VAL A O 1
ATOM 517 N N . LEU A 1 74 ? -8.961 31.300 -5.306 1.00 73.00 74 LEU A N 1
ATOM 518 C CA . LEU A 1 74 ? -9.179 31.972 -4.022 1.00 73.00 74 LEU A CA 1
ATOM 519 C C . LEU A 1 74 ? -8.497 31.229 -2.870 1.00 73.00 74 LEU A C 1
ATOM 521 O O . LEU A 1 74 ? -7.849 31.868 -2.042 1.00 73.00 74 LEU A O 1
ATOM 525 N N . PHE A 1 75 ? -8.580 29.900 -2.848 1.00 72.62 75 PHE A N 1
ATOM 526 C CA . PHE A 1 75 ? -7.944 29.055 -1.842 1.00 72.62 75 PHE A CA 1
ATOM 527 C C . PHE A 1 75 ? -6.417 29.161 -1.905 1.00 72.62 75 PHE A C 1
ATOM 529 O O . PHE A 1 75 ? -5.762 29.432 -0.896 1.00 72.62 75 PHE A O 1
ATOM 536 N N . ARG A 1 76 ? -5.834 29.078 -3.108 1.00 69.12 76 ARG A N 1
ATOM 537 C CA . ARG A 1 76 ? -4.391 29.287 -3.306 1.00 69.12 76 ARG A CA 1
ATOM 538 C C . ARG A 1 76 ? -3.961 30.713 -2.984 1.00 69.12 76 ARG A C 1
ATOM 540 O O . ARG A 1 76 ? -2.909 30.908 -2.380 1.00 69.12 76 ARG A O 1
ATOM 547 N N . GLY A 1 77 ? -4.769 31.710 -3.339 1.00 75.56 77 GLY A N 1
ATOM 548 C CA . GLY A 1 77 ? -4.526 33.106 -2.976 1.00 75.56 77 GLY A CA 1
ATOM 549 C C . GLY A 1 77 ? -4.527 33.321 -1.460 1.00 75.56 77 GLY A C 1
ATOM 550 O O . GLY A 1 77 ? -3.649 34.008 -0.936 1.00 75.56 77 GLY A O 1
ATOM 551 N N . PHE A 1 78 ? -5.460 32.687 -0.746 1.00 70.38 78 PHE A N 1
ATOM 552 C CA . PHE A 1 78 ? -5.536 32.712 0.713 1.00 70.38 78 PHE A CA 1
ATOM 553 C C . PHE A 1 78 ? -4.334 32.017 1.362 1.00 70.38 78 PHE A C 1
ATOM 555 O O . PHE A 1 78 ? -3.721 32.588 2.264 1.00 70.38 78 PHE A O 1
ATOM 562 N N . LEU A 1 79 ? -3.938 30.836 0.879 1.00 61.34 79 LEU A N 1
ATOM 563 C CA . LEU A 1 79 ? -2.759 30.119 1.373 1.00 61.34 79 LEU A CA 1
ATOM 564 C C . LEU A 1 79 ? -1.466 30.913 1.158 1.00 61.34 79 LEU A C 1
ATOM 566 O O . LEU A 1 79 ? -0.690 31.089 2.093 1.00 61.34 79 LEU A O 1
ATOM 570 N N . ILE A 1 80 ? -1.261 31.475 -0.035 1.00 68.56 80 ILE A N 1
ATOM 571 C CA . ILE A 1 80 ? -0.084 32.306 -0.331 1.00 68.56 80 ILE A CA 1
ATOM 572 C C . ILE A 1 80 ? -0.095 33.583 0.522 1.00 68.56 80 ILE A C 1
ATOM 574 O O . ILE A 1 80 ? 0.945 33.981 1.053 1.00 68.56 80 ILE A O 1
ATOM 578 N N . GLY A 1 81 ? -1.261 34.207 0.712 1.00 58.81 81 GLY A N 1
ATOM 579 C CA . GLY A 1 81 ? -1.432 35.358 1.602 1.00 58.81 81 GLY A CA 1
ATOM 580 C C . GLY A 1 81 ? -1.118 35.033 3.066 1.00 58.81 81 GLY A C 1
ATOM 581 O O . GLY A 1 81 ? -0.469 35.818 3.752 1.00 58.81 81 GLY A O 1
ATOM 582 N N . SER A 1 82 ? -1.504 33.845 3.525 1.00 59.56 82 SER A N 1
ATOM 583 C CA . SER A 1 82 ? -1.295 33.383 4.902 1.00 59.56 82 SER A CA 1
ATOM 584 C C . SER A 1 82 ? 0.166 33.000 5.158 1.00 59.56 82 SER A C 1
ATOM 586 O O . SER A 1 82 ? 0.735 33.374 6.183 1.00 59.56 82 SER A O 1
ATOM 588 N N . CYS A 1 83 ? 0.823 32.356 4.189 1.00 44.81 83 CYS A N 1
ATOM 589 C CA . CYS A 1 83 ? 2.249 32.032 4.250 1.00 44.81 83 CYS A CA 1
ATOM 590 C C . CYS A 1 83 ? 3.146 33.277 4.149 1.00 44.81 83 CYS A C 1
ATOM 592 O O . CYS A 1 83 ? 4.212 33.317 4.758 1.00 44.81 83 CYS A O 1
ATOM 594 N N . SER A 1 84 ? 2.718 34.318 3.427 1.00 47.44 84 SER A N 1
ATOM 595 C CA . SER A 1 84 ? 3.466 35.583 3.326 1.00 47.44 84 SER A CA 1
ATOM 596 C C . SER A 1 84 ? 3.206 36.547 4.495 1.00 47.44 84 SER A C 1
ATOM 598 O O . SER A 1 84 ? 4.073 37.360 4.819 1.00 47.44 84 SER A O 1
ATOM 600 N N . ALA A 1 85 ? 2.069 36.426 5.190 1.00 47.22 85 ALA A N 1
ATOM 601 C CA . ALA A 1 85 ? 1.743 37.216 6.382 1.00 47.22 85 ALA A CA 1
ATOM 602 C C . ALA A 1 85 ? 2.447 36.739 7.670 1.00 47.22 85 ALA A C 1
ATOM 604 O O . ALA A 1 85 ? 2.498 37.488 8.649 1.00 47.22 85 ALA A O 1
ATOM 605 N N . GLY A 1 86 ? 3.070 35.554 7.661 1.00 43.75 86 GLY A N 1
ATOM 606 C CA . GLY A 1 86 ? 3.858 35.019 8.782 1.00 43.75 86 GLY A CA 1
ATOM 607 C C . GLY A 1 86 ? 5.080 35.859 9.191 1.00 43.75 86 GLY A C 1
ATOM 608 O O . GLY A 1 86 ? 5.691 35.577 10.217 1.00 43.75 86 GLY A O 1
ATOM 609 N N . ALA A 1 87 ? 5.427 36.911 8.438 1.00 45.12 87 ALA A N 1
ATOM 610 C CA . ALA A 1 87 ? 6.546 37.801 8.755 1.00 45.12 87 ALA A CA 1
ATOM 611 C C . ALA A 1 87 ? 6.151 39.154 9.386 1.00 45.12 87 ALA A C 1
ATOM 613 O O . ALA A 1 87 ? 7.031 39.839 9.899 1.00 45.12 87 ALA A O 1
ATOM 614 N N . TYR A 1 88 ? 4.873 39.558 9.403 1.00 41.16 88 TYR A N 1
ATOM 615 C CA . TYR A 1 88 ? 4.448 40.806 10.057 1.00 41.16 88 TYR A CA 1
ATOM 616 C C . TYR A 1 88 ? 2.990 40.727 10.530 1.00 41.16 88 TYR A C 1
ATOM 618 O O . TYR A 1 88 ? 2.060 40.959 9.761 1.00 41.16 88 TYR A O 1
ATOM 626 N N . GLN A 1 89 ? 2.787 40.481 11.828 1.00 43.69 89 GLN A N 1
ATOM 627 C CA . GLN A 1 89 ? 1.485 40.655 12.475 1.00 43.69 89 GLN A CA 1
ATOM 628 C C . GLN A 1 89 ? 1.054 42.126 12.404 1.00 43.69 89 GLN A C 1
ATOM 630 O O . GLN A 1 89 ? 1.585 42.963 13.129 1.00 43.69 89 GLN A O 1
ATOM 635 N N . ASN A 1 90 ? 0.082 42.441 11.546 1.00 39.91 90 ASN A N 1
ATOM 636 C CA . ASN A 1 90 ? -0.839 43.566 11.716 1.00 39.91 90 ASN A CA 1
ATOM 637 C C . ASN A 1 90 ? -2.139 43.293 10.946 1.00 39.91 90 ASN A C 1
ATOM 639 O O . ASN A 1 90 ? -2.106 42.912 9.779 1.00 39.91 90 ASN A O 1
ATOM 643 N N . ASN A 1 91 ? -3.273 43.515 11.619 1.00 43.06 91 ASN A N 1
ATOM 644 C CA . ASN A 1 91 ? -4.637 43.261 11.146 1.00 43.06 91 ASN A CA 1
ATOM 645 C C . ASN A 1 91 ? -4.899 43.785 9.722 1.00 43.06 91 ASN A C 1
ATOM 647 O O . ASN A 1 91 ? -4.978 44.997 9.502 1.00 43.06 91 ASN A O 1
ATOM 651 N N . LEU A 1 92 ? -5.095 42.861 8.778 1.00 36.12 92 LEU A N 1
ATOM 652 C CA . LEU A 1 92 ? -5.606 43.137 7.439 1.00 36.12 92 LEU A CA 1
ATOM 653 C C . LEU A 1 92 ? -7.137 43.008 7.468 1.00 36.12 92 LEU A C 1
ATOM 655 O O . LEU A 1 92 ? -7.663 41.956 7.819 1.00 36.12 92 LEU A O 1
ATOM 659 N N . GLN A 1 93 ? -7.861 44.066 7.101 1.00 36.31 93 GLN A N 1
ATOM 660 C CA . GLN A 1 93 ? -9.313 44.016 6.907 1.00 36.31 93 GLN A CA 1
ATOM 661 C C . GLN A 1 93 ? -9.599 44.165 5.410 1.00 36.31 93 GLN A C 1
ATOM 663 O O . GLN A 1 93 ? -9.327 45.218 4.830 1.00 36.31 93 GLN A O 1
ATOM 668 N N . VAL A 1 94 ? -10.123 43.109 4.785 1.00 34.00 94 VAL A N 1
ATOM 669 C CA . VAL A 1 94 ? -10.550 43.104 3.378 1.00 34.00 94 VAL A CA 1
ATOM 670 C C . VAL A 1 94 ? -12.070 43.230 3.346 1.00 34.00 94 VAL A C 1
ATOM 672 O O . VAL A 1 94 ? -12.770 42.404 3.924 1.00 34.00 94 VAL A O 1
ATOM 675 N N . SER A 1 95 ? -12.590 44.266 2.685 1.00 32.91 95 SER A N 1
ATOM 676 C CA . SER A 1 95 ? -14.030 44.444 2.460 1.00 32.91 95 SER A CA 1
ATOM 677 C C . SER A 1 95 ? -14.338 44.383 0.969 1.00 32.91 95 SER A C 1
ATOM 679 O O . SER A 1 95 ? -13.737 45.129 0.193 1.00 32.91 95 SER A O 1
ATOM 681 N N . ILE A 1 96 ? -15.296 43.540 0.583 1.00 33.34 96 ILE A N 1
ATOM 682 C CA . ILE A 1 96 ? -15.768 43.392 -0.798 1.00 33.34 96 ILE A CA 1
ATOM 683 C C . ILE A 1 96 ? -17.127 44.086 -0.916 1.00 33.34 96 ILE A C 1
ATOM 685 O O . ILE A 1 96 ? -18.031 43.823 -0.125 1.00 33.34 96 ILE A O 1
ATOM 689 N N . GLY A 1 97 ? -17.268 44.981 -1.895 1.00 32.31 97 GLY A N 1
ATOM 690 C CA . GLY A 1 97 ? -18.533 45.634 -2.225 1.00 32.31 97 GLY A CA 1
ATOM 691 C C . GLY A 1 97 ? -18.915 45.358 -3.675 1.00 32.31 97 GLY A C 1
ATOM 692 O O . GLY A 1 97 ? -18.129 45.636 -4.577 1.00 32.31 97 GLY A O 1
ATOM 693 N N . ILE A 1 98 ? -20.119 44.830 -3.895 1.00 32.25 98 ILE A N 1
ATOM 694 C CA . ILE A 1 98 ? -20.696 44.630 -5.229 1.00 32.25 98 ILE A CA 1
ATOM 695 C C . ILE A 1 98 ? -21.621 45.819 -5.511 1.00 32.25 98 ILE A C 1
ATOM 697 O O . ILE A 1 98 ? -22.569 46.057 -4.762 1.00 32.25 98 ILE A O 1
ATOM 701 N N . SER A 1 99 ? -21.331 46.589 -6.563 1.00 28.92 99 SER A N 1
ATOM 702 C CA . SER A 1 99 ? -22.168 47.719 -6.986 1.00 28.92 99 SER A CA 1
ATOM 703 C C . SER A 1 99 ? -23.200 47.255 -8.019 1.00 28.92 99 SER A C 1
ATOM 705 O O . SER A 1 99 ? -22.815 46.617 -8.999 1.00 28.92 99 SER A O 1
ATOM 707 N N . PRO A 1 100 ? -24.497 47.573 -7.869 1.00 34.16 100 PRO A N 1
ATOM 708 C CA . PRO A 1 100 ? -25.520 47.113 -8.793 1.00 34.16 100 PRO A CA 1
ATOM 709 C C . PRO A 1 100 ? -25.778 48.156 -9.888 1.00 34.16 100 PRO A C 1
ATOM 711 O O . PRO A 1 100 ? -26.888 48.666 -9.981 1.00 34.16 100 PRO A O 1
ATOM 714 N N . ILE A 1 101 ? -24.782 48.519 -10.708 1.00 32.47 101 ILE A N 1
ATOM 715 C CA . ILE A 1 101 ? -25.029 49.273 -11.953 1.00 32.47 101 ILE A CA 1
ATOM 716 C C . ILE A 1 101 ? -24.048 48.830 -13.047 1.00 32.47 101 ILE A C 1
ATOM 718 O O . ILE A 1 101 ? -22.880 49.186 -12.998 1.00 32.47 101 ILE A O 1
ATOM 722 N N . ALA A 1 102 ? -24.595 48.084 -14.014 1.00 36.28 102 ALA A N 1
ATOM 723 C CA . ALA A 1 102 ? -24.243 47.873 -15.432 1.00 36.28 102 ALA A CA 1
ATOM 724 C C . ALA A 1 102 ? -22.790 47.657 -15.910 1.00 36.28 102 ALA A C 1
ATOM 726 O O . ALA A 1 102 ? -22.635 47.278 -17.064 1.00 36.28 102 ALA A O 1
ATOM 727 N N . ASP A 1 103 ? -21.764 47.788 -15.078 1.00 33.12 103 ASP A N 1
ATOM 728 C CA . ASP A 1 103 ? -20.400 47.371 -15.400 1.00 33.12 103 ASP A CA 1
ATOM 729 C C . ASP A 1 103 ? -19.910 46.419 -14.309 1.00 33.12 103 ASP A C 1
ATOM 731 O O . ASP A 1 103 ? -19.783 46.779 -13.138 1.00 33.12 103 ASP A O 1
ATOM 735 N N . THR A 1 104 ? -19.663 45.165 -14.686 1.00 33.56 104 THR A N 1
ATOM 736 C CA . THR A 1 104 ? -19.042 44.144 -13.835 1.00 33.56 104 THR A CA 1
ATOM 737 C C . THR A 1 104 ? -17.573 44.491 -13.599 1.00 33.56 104 THR A C 1
ATOM 739 O O . THR A 1 104 ? -16.675 43.904 -14.196 1.00 33.56 104 THR A O 1
ATOM 742 N N . SER A 1 105 ? -17.312 45.456 -12.718 1.00 29.34 105 SER A N 1
ATOM 743 C CA . SER A 1 105 ? -15.987 45.694 -12.150 1.00 29.34 105 SER A CA 1
ATOM 744 C C . SER A 1 105 ? -15.982 45.345 -10.662 1.00 29.34 105 SER A C 1
ATOM 746 O O . SER A 1 105 ? -16.727 45.896 -9.850 1.00 29.34 105 SER A O 1
ATOM 748 N N . LEU A 1 106 ? -15.123 44.393 -10.296 1.00 27.56 106 LEU A N 1
ATOM 749 C CA . LEU A 1 106 ? -14.879 44.012 -8.910 1.00 27.56 106 LEU A CA 1
ATOM 750 C C . LEU A 1 106 ? -13.774 44.921 -8.353 1.00 27.56 106 LEU A C 1
ATOM 752 O O . LEU A 1 106 ? -12.650 44.913 -8.856 1.00 27.56 106 LEU A O 1
ATOM 756 N N . HIS A 1 107 ? -14.084 45.733 -7.341 1.00 30.25 107 HIS A N 1
ATOM 757 C CA . HIS A 1 107 ? -13.108 46.641 -6.732 1.00 30.25 107 HIS A CA 1
ATOM 758 C C . HIS A 1 107 ? -12.634 46.112 -5.378 1.00 30.25 107 HIS A C 1
ATOM 760 O O . HIS A 1 107 ? -13.433 45.886 -4.471 1.00 30.25 107 HIS A O 1
ATOM 766 N N . PHE A 1 108 ? -11.315 45.975 -5.228 1.00 30.16 108 PHE A N 1
ATOM 767 C CA . PHE A 1 108 ? -10.669 45.614 -3.969 1.00 30.16 108 PHE A CA 1
ATOM 768 C C . PHE A 1 108 ? -10.107 46.864 -3.288 1.00 30.16 108 PHE A C 1
ATOM 770 O O . PHE A 1 108 ? -9.343 47.617 -3.894 1.00 30.16 108 PHE A O 1
ATOM 777 N N . TYR A 1 109 ? -10.445 47.067 -2.013 1.00 32.00 109 TYR A N 1
ATOM 778 C CA . TYR A 1 109 ? -9.849 48.114 -1.183 1.00 32.00 109 TYR A CA 1
ATOM 779 C C . TYR A 1 109 ? -9.026 47.492 -0.060 1.00 32.00 109 TYR A C 1
ATOM 781 O O . TYR A 1 109 ? -9.526 46.671 0.705 1.00 32.00 109 TYR A O 1
ATOM 789 N N . CYS A 1 110 ? -7.772 47.930 0.061 1.00 28.84 110 CYS A N 1
ATOM 790 C CA . CYS A 1 110 ? -6.868 47.522 1.130 1.00 28.84 110 CYS A CA 1
ATOM 791 C C . CYS A 1 110 ? -6.492 48.758 1.958 1.00 28.84 110 CYS A C 1
ATOM 793 O O . CYS A 1 110 ? -5.944 49.724 1.421 1.00 28.84 110 CYS A O 1
ATOM 795 N N . ARG A 1 111 ? -6.825 48.771 3.257 1.00 30.66 111 ARG A N 1
ATOM 796 C CA . ARG A 1 111 ? -6.592 49.923 4.145 1.00 30.66 111 ARG A CA 1
ATOM 797 C C . ARG A 1 111 ? -5.637 49.546 5.275 1.00 30.66 111 ARG A C 1
ATOM 799 O O . ARG A 1 111 ? -5.994 48.776 6.155 1.00 30.66 111 ARG A O 1
ATOM 806 N N . HIS A 1 112 ? -4.452 50.156 5.294 1.00 29.28 112 HIS A N 1
ATOM 807 C CA . HIS A 1 112 ? -3.516 50.055 6.417 1.00 29.28 112 HIS A CA 1
ATOM 808 C C . HIS A 1 112 ? -3.807 51.128 7.475 1.00 29.28 112 HIS A C 1
ATOM 810 O O . HIS A 1 112 ? -3.780 52.324 7.182 1.00 29.28 112 HIS A O 1
ATOM 816 N N . SER A 1 113 ? -4.035 50.706 8.719 1.00 32.97 113 SER A N 1
ATOM 817 C CA . SER A 1 113 ? -4.065 51.585 9.893 1.00 32.97 113 SER A CA 1
ATOM 818 C C . SER A 1 113 ? -2.700 51.550 10.585 1.00 32.97 113 SER A C 1
ATOM 820 O O . SER A 1 113 ? -2.227 50.477 10.949 1.00 32.97 113 SER A O 1
ATOM 822 N N . ARG A 1 114 ? -2.045 52.706 10.761 1.00 29.66 114 ARG A N 1
ATOM 823 C CA . ARG A 1 114 ? -0.863 52.841 11.629 1.00 29.66 114 ARG A CA 1
ATOM 824 C C . ARG A 1 114 ? -1.274 53.573 12.900 1.00 29.66 114 ARG A C 1
ATOM 826 O O . ARG A 1 114 ? -1.527 54.774 12.848 1.00 29.66 114 ARG A O 1
ATOM 833 N N . TYR A 1 115 ? -1.281 52.868 14.026 1.00 31.14 115 TYR A N 1
ATOM 834 C CA . TYR A 1 115 ? -1.219 53.494 15.344 1.00 31.14 115 TYR A CA 1
ATOM 835 C C . TYR A 1 115 ? 0.252 53.634 15.741 1.00 31.14 115 TYR A C 1
ATOM 837 O O . TYR A 1 115 ? 0.996 52.657 15.754 1.00 31.14 115 TYR A O 1
ATOM 845 N N . ALA A 1 116 ? 0.675 54.863 16.017 1.00 32.47 116 ALA A N 1
ATOM 846 C CA . ALA A 1 116 ? 1.953 55.160 16.640 1.00 32.47 116 ALA A CA 1
ATOM 847 C C . ALA A 1 116 ? 1.678 55.528 18.096 1.00 32.47 116 ALA A C 1
ATOM 849 O O . ALA A 1 116 ? 0.880 56.432 18.336 1.00 32.47 116 ALA A O 1
ATOM 850 N N . ASP A 1 117 ? 2.365 54.885 19.038 1.00 28.84 117 ASP A N 1
ATOM 851 C CA . ASP A 1 117 ? 2.534 55.465 20.364 1.00 28.84 117 ASP A CA 1
ATOM 852 C C . ASP A 1 117 ? 3.955 55.253 20.897 1.00 28.84 117 ASP A C 1
ATOM 854 O O . ASP A 1 117 ? 4.637 54.280 20.569 1.00 28.84 117 ASP A O 1
ATOM 858 N N . ARG A 1 118 ? 4.434 56.258 21.629 1.00 31.34 118 ARG A N 1
ATOM 859 C CA . ARG A 1 118 ? 5.844 56.555 21.903 1.00 31.34 118 ARG A CA 1
ATOM 860 C C . ARG A 1 118 ? 5.968 57.087 23.331 1.00 31.34 118 ARG A C 1
ATOM 862 O O . ARG A 1 118 ? 5.692 58.261 23.528 1.00 31.34 118 ARG A O 1
ATOM 869 N N . VAL A 1 119 ? 6.463 56.293 24.288 1.00 29.64 119 VAL A N 1
ATOM 870 C CA . VAL A 1 119 ? 6.904 56.747 25.636 1.00 29.64 119 VAL A CA 1
ATOM 871 C C . VAL A 1 119 ? 7.973 55.762 26.162 1.00 29.64 119 VAL A C 1
ATOM 873 O O . VAL A 1 119 ? 7.668 54.609 26.426 1.00 29.64 119 VAL A O 1
ATOM 876 N N . THR A 1 120 ? 9.275 56.031 25.997 1.00 32.34 120 THR A N 1
ATOM 877 C CA . THR A 1 120 ? 10.268 56.522 26.992 1.00 32.34 120 THR A CA 1
ATOM 878 C C . THR A 1 120 ? 10.358 55.813 28.357 1.00 32.34 120 THR A C 1
ATOM 880 O O . THR A 1 120 ? 9.511 56.037 29.212 1.00 32.34 120 THR A O 1
ATOM 883 N N . GLY A 1 121 ? 11.525 55.201 28.627 1.00 27.55 121 GLY A N 1
ATOM 884 C CA . GLY A 1 121 ? 12.320 55.522 29.827 1.00 27.55 121 GLY A CA 1
ATOM 885 C C . GLY A 1 121 ? 12.758 54.374 30.753 1.00 27.55 121 GLY A C 1
ATOM 886 O O . GLY A 1 121 ? 11.926 53.730 31.372 1.00 27.55 121 GLY A O 1
ATOM 887 N N . GLY A 1 122 ? 14.080 54.274 30.972 1.00 26.09 122 GLY A N 1
ATOM 888 C CA . GLY A 1 122 ? 14.669 53.921 32.278 1.00 26.09 122 GLY A CA 1
ATOM 889 C C . GLY A 1 122 ? 15.244 52.509 32.423 1.00 26.09 122 GLY A C 1
ATOM 890 O O . GLY A 1 122 ? 14.505 51.541 32.515 1.00 26.09 122 GLY A O 1
ATOM 891 N N . GLY A 1 123 ? 16.575 52.403 32.493 1.00 25.95 123 GLY A N 1
ATOM 892 C CA . GLY A 1 123 ? 17.287 51.141 32.709 1.00 25.95 123 GLY A CA 1
ATOM 893 C C . GLY A 1 123 ? 17.522 50.770 34.176 1.00 25.95 123 GLY A C 1
ATOM 894 O O . GLY A 1 123 ? 17.431 51.613 35.060 1.00 25.95 123 GLY A O 1
ATOM 895 N N . MET A 1 124 ? 17.926 49.519 34.398 1.00 26.03 124 MET A N 1
ATOM 896 C CA . MET A 1 124 ? 18.933 49.098 35.380 1.00 26.03 124 MET A CA 1
ATOM 897 C C . MET A 1 124 ? 19.353 47.655 35.082 1.00 26.03 124 MET A C 1
ATOM 899 O O . MET A 1 124 ? 18.543 46.824 34.688 1.00 26.03 124 MET A O 1
ATOM 903 N N . ALA A 1 125 ? 20.643 47.385 35.258 1.00 28.70 125 ALA A N 1
ATOM 904 C CA . ALA A 1 125 ? 21.250 46.072 35.124 1.00 28.70 125 ALA A CA 1
ATOM 905 C C . ALA A 1 125 ? 20.974 45.193 36.354 1.00 28.70 125 ALA A C 1
ATOM 907 O O . ALA A 1 125 ? 21.126 45.662 37.479 1.00 28.70 125 ALA A O 1
ATOM 908 N N . SER A 1 126 ? 20.724 43.898 36.145 1.00 25.05 126 SER A N 1
ATOM 909 C CA . SER A 1 126 ? 21.194 42.853 37.060 1.00 25.05 126 SER A CA 1
ATOM 910 C C . SER A 1 126 ? 21.307 41.506 36.348 1.00 25.05 126 SER A C 1
ATOM 912 O O . SER A 1 126 ? 20.356 41.021 35.744 1.00 25.05 126 SER A O 1
ATOM 914 N N . VAL A 1 127 ? 22.491 40.917 36.465 1.00 27.75 127 VAL A N 1
ATOM 915 C CA . VAL A 1 127 ? 22.834 39.532 36.141 1.00 27.75 127 VAL A CA 1
ATOM 916 C C . VAL A 1 127 ? 22.197 38.610 37.180 1.00 27.75 127 VAL A C 1
ATOM 918 O O . VAL A 1 127 ? 22.567 38.738 38.342 1.00 27.75 127 VAL A O 1
ATOM 921 N N . ILE A 1 128 ? 21.339 37.666 36.774 1.00 25.50 128 ILE A N 1
ATOM 922 C CA . ILE A 1 128 ? 21.193 36.341 37.408 1.00 25.50 128 ILE A CA 1
ATOM 923 C C . ILE A 1 128 ? 20.903 35.303 36.315 1.00 25.50 128 ILE A C 1
ATOM 925 O O . ILE A 1 128 ? 20.083 35.496 35.427 1.00 25.50 128 ILE A O 1
ATOM 929 N N . GLN A 1 129 ? 21.659 34.218 36.402 1.00 27.59 129 GLN A N 1
ATOM 930 C CA . GLN A 1 129 ? 21.686 33.022 35.578 1.00 27.59 129 GLN A CA 1
ATOM 931 C C . GLN A 1 129 ? 20.664 32.011 36.128 1.00 27.59 129 GLN A C 1
ATOM 933 O O . GLN A 1 129 ? 20.708 31.716 37.321 1.00 27.59 129 GLN A O 1
ATOM 938 N N . GLY A 1 130 ? 19.790 31.444 35.290 1.00 24.33 130 GLY A N 1
ATOM 939 C CA . GLY A 1 130 ? 18.934 30.323 35.699 1.00 24.33 130 GLY A CA 1
ATOM 940 C C . GLY A 1 130 ? 17.768 30.039 34.754 1.00 24.33 130 GLY A C 1
ATOM 941 O O . GLY A 1 130 ? 16.811 30.790 34.745 1.00 24.33 130 GLY A O 1
ATOM 942 N N . ARG A 1 131 ? 17.907 28.951 33.983 1.00 28.55 131 ARG A N 1
ATOM 943 C CA . ARG A 1 131 ? 16.899 28.160 33.243 1.00 28.55 131 ARG A CA 1
ATOM 944 C C . ARG A 1 131 ? 15.423 28.576 33.384 1.00 28.55 131 ARG A C 1
ATOM 946 O O . ARG A 1 131 ? 14.833 28.352 34.435 1.00 28.55 131 ARG A O 1
ATOM 953 N N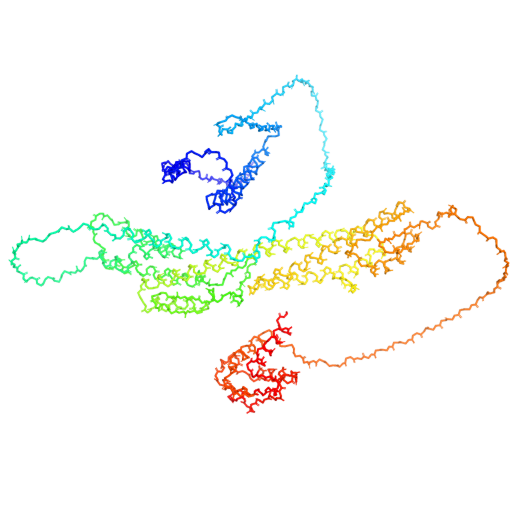 . ASP A 1 132 ? 14.830 28.970 32.258 1.00 24.38 132 ASP A N 1
ATOM 954 C CA . ASP A 1 132 ? 13.382 29.005 32.045 1.00 24.38 132 ASP A CA 1
ATOM 955 C C . ASP A 1 132 ? 12.912 27.733 31.311 1.00 24.38 132 ASP A C 1
ATOM 957 O O . ASP A 1 132 ? 13.408 27.391 30.234 1.00 24.38 132 ASP A O 1
ATOM 961 N N . LEU A 1 133 ? 11.957 27.040 31.937 1.00 39.25 133 LEU A N 1
ATOM 962 C CA . LEU A 1 133 ? 10.863 26.314 31.279 1.00 39.25 133 LEU A CA 1
ATOM 963 C C . LEU A 1 133 ? 9.965 27.328 30.545 1.00 39.25 133 LEU A C 1
ATOM 965 O O . LEU A 1 133 ? 9.945 28.495 30.943 1.00 39.25 133 LEU A O 1
ATOM 969 N N . PRO A 1 134 ? 9.097 26.887 29.620 1.00 36.03 134 PRO A N 1
ATOM 970 C CA . PRO A 1 134 ? 7.805 27.546 29.531 1.00 36.03 134 PRO A CA 1
ATOM 971 C C . PRO A 1 134 ? 6.620 26.601 29.719 1.00 36.03 134 PRO A C 1
ATOM 973 O O . PRO A 1 134 ? 6.588 25.461 29.267 1.00 36.03 134 PRO A O 1
ATOM 976 N N . VAL A 1 135 ? 5.684 27.204 30.440 1.00 29.36 135 VAL A N 1
ATOM 977 C CA . VAL A 1 135 ? 4.307 26.877 30.785 1.00 29.36 135 VAL A CA 1
ATOM 978 C C . VAL A 1 135 ? 3.394 26.862 29.555 1.00 29.36 135 VAL A C 1
ATOM 980 O O . VAL A 1 135 ? 3.635 27.576 28.581 1.00 29.36 135 VAL A O 1
ATOM 983 N N . ASP A 1 136 ? 2.327 26.076 29.694 1.00 30.20 136 ASP A N 1
ATOM 984 C CA . ASP A 1 136 ? 1.124 25.942 28.874 1.00 30.20 136 ASP A CA 1
ATOM 985 C C . ASP A 1 136 ? 0.575 27.213 28.213 1.00 30.20 136 ASP A C 1
ATOM 987 O O . ASP A 1 136 ? 0.476 28.287 28.815 1.00 30.20 136 ASP A O 1
ATOM 991 N N . ALA A 1 137 ? 0.033 27.013 27.012 1.00 28.58 137 ALA A N 1
ATOM 992 C CA . ALA A 1 137 ? -1.068 27.804 26.482 1.00 28.58 137 ALA A CA 1
ATOM 993 C C . ALA A 1 137 ? -2.121 26.846 25.907 1.00 28.58 137 ALA A C 1
ATOM 995 O O . ALA A 1 137 ? -1.936 26.269 24.838 1.00 28.58 137 ALA A O 1
ATOM 996 N N . GLY A 1 138 ? -3.215 26.671 26.651 1.00 30.72 138 GLY A N 1
ATOM 997 C CA . GLY A 1 138 ? -4.382 25.911 26.219 1.00 30.72 138 GLY A CA 1
ATOM 998 C C . GLY A 1 138 ? -5.074 26.548 25.015 1.00 30.72 138 GLY A C 1
ATOM 999 O O . GLY A 1 138 ? -5.169 27.774 24.904 1.00 30.72 138 GLY A O 1
ATOM 1000 N N . ALA A 1 139 ? -5.591 25.698 24.133 1.00 27.86 139 ALA A N 1
ATOM 1001 C CA . ALA A 1 139 ? -6.439 26.092 23.022 1.00 27.86 139 ALA A CA 1
ATOM 1002 C C . ALA A 1 139 ? -7.707 25.231 23.026 1.00 27.86 139 ALA A C 1
ATOM 1004 O O . ALA A 1 139 ? -7.654 24.015 22.886 1.00 27.86 139 ALA A O 1
ATOM 1005 N N . ASN A 1 140 ? -8.843 25.905 23.202 1.00 26.61 140 ASN A N 1
ATOM 1006 C CA . ASN A 1 140 ? -10.181 25.363 23.005 1.00 26.61 140 ASN A CA 1
ATOM 1007 C C . ASN A 1 140 ? -10.344 24.909 21.546 1.00 26.61 140 ASN A C 1
ATOM 1009 O O . ASN A 1 140 ? -10.213 25.738 20.640 1.00 26.61 140 ASN A O 1
ATOM 1013 N N . SER A 1 141 ? -10.693 23.645 21.314 1.00 25.14 141 SER A N 1
ATOM 1014 C CA . SER A 1 141 ? -11.203 23.186 20.023 1.00 25.14 141 SER A CA 1
ATOM 1015 C C . SER A 1 141 ? -12.717 23.415 19.958 1.00 25.14 141 SER A C 1
ATOM 1017 O O . SER A 1 141 ? -13.482 23.047 20.847 1.00 25.14 141 SER A O 1
ATOM 1019 N N . VAL A 1 142 ? -13.151 24.103 18.903 1.00 23.55 142 VAL A N 1
ATOM 1020 C CA . VAL A 1 142 ? -14.559 24.266 18.528 1.00 23.55 142 VAL A CA 1
ATOM 1021 C C . VAL A 1 142 ? -14.839 23.243 17.434 1.00 23.55 142 VAL A C 1
ATOM 1023 O O . VAL A 1 142 ? -14.251 23.326 16.358 1.00 23.55 142 VAL A O 1
ATOM 1026 N N . VAL A 1 143 ? -15.733 22.296 17.711 1.00 27.34 143 VAL A N 1
ATOM 1027 C CA . VAL A 1 143 ? -16.221 21.297 16.752 1.00 27.34 143 VAL A CA 1
ATOM 1028 C C . VAL A 1 143 ? -17.113 21.978 15.709 1.00 27.34 143 VAL A C 1
ATOM 1030 O O . VAL A 1 143 ? -18.099 22.627 16.060 1.00 27.34 143 VAL A O 1
ATOM 1033 N N . TRP A 1 144 ? -16.786 21.812 14.424 1.00 24.69 144 TRP A N 1
ATOM 1034 C CA . TRP A 1 144 ? -17.661 22.147 13.298 1.00 24.69 144 TRP A CA 1
ATOM 1035 C C . TRP A 1 144 ? -17.980 20.879 12.506 1.00 24.69 144 TRP A C 1
ATOM 1037 O O . TRP A 1 144 ? -17.151 20.378 11.756 1.00 24.69 144 TRP A O 1
ATOM 1047 N N . ILE A 1 145 ? -19.210 20.394 12.657 1.00 29.81 145 ILE A N 1
ATOM 1048 C CA . ILE A 1 145 ? -19.819 19.394 11.776 1.00 29.81 145 ILE A CA 1
ATOM 1049 C C . ILE A 1 145 ? -20.302 20.128 10.522 1.00 29.81 145 ILE A C 1
ATOM 1051 O O . ILE A 1 145 ? -21.081 21.075 10.642 1.00 29.81 145 ILE A O 1
ATOM 1055 N N . ASN A 1 146 ? -19.905 19.685 9.326 1.00 29.03 146 ASN A N 1
ATOM 1056 C CA . ASN A 1 146 ? -20.570 20.095 8.089 1.00 29.03 146 ASN A CA 1
ATOM 1057 C C . ASN A 1 146 ? -20.868 18.904 7.170 1.00 29.03 146 ASN A C 1
ATOM 1059 O O . ASN A 1 146 ? -19.991 18.140 6.784 1.00 29.03 146 ASN A O 1
ATOM 1063 N N . ARG A 1 147 ? -22.159 18.817 6.829 1.00 31.94 147 ARG A N 1
ATOM 1064 C CA . ARG A 1 147 ? -22.826 17.906 5.891 1.00 31.94 147 ARG A CA 1
ATOM 1065 C C . ARG A 1 147 ? -22.210 17.957 4.488 1.00 31.94 147 ARG A C 1
ATOM 1067 O O . ARG A 1 147 ? -22.263 19.010 3.855 1.00 31.94 147 ARG A O 1
ATOM 1074 N N . PHE A 1 148 ? -21.795 16.802 3.968 1.00 27.48 148 PHE A N 1
ATOM 1075 C CA . PHE A 1 148 ? -21.404 16.601 2.562 1.00 27.48 148 PHE A CA 1
ATOM 1076 C C . PHE A 1 148 ? -22.362 15.701 1.749 1.00 27.48 148 PHE A C 1
ATOM 1078 O O . PHE A 1 148 ? -22.145 15.494 0.557 1.00 27.48 148 PHE A O 1
ATOM 1085 N N . ASP A 1 149 ? -23.483 15.255 2.324 1.00 27.25 149 ASP A N 1
ATOM 1086 C CA . ASP A 1 149 ? -24.372 14.258 1.693 1.00 27.25 149 ASP A CA 1
ATOM 1087 C C . ASP A 1 149 ? -25.085 14.692 0.399 1.00 27.25 149 ASP A C 1
ATOM 1089 O O . ASP A 1 149 ? -25.641 13.861 -0.313 1.00 27.25 149 ASP A O 1
ATOM 1093 N N . ALA A 1 150 ? -25.089 15.977 0.042 1.00 31.25 150 ALA A N 1
ATOM 1094 C CA . ALA A 1 150 ? -25.858 16.443 -1.115 1.00 31.25 150 ALA A CA 1
ATOM 1095 C C . ALA A 1 150 ? -25.101 16.378 -2.458 1.00 31.25 150 ALA A C 1
ATOM 1097 O O . ALA A 1 150 ? -25.734 16.507 -3.504 1.00 31.25 150 ALA A O 1
ATOM 1098 N N . VAL A 1 151 ? -23.774 16.190 -2.461 1.00 30.97 151 VAL A N 1
ATOM 1099 C CA . VAL A 1 151 ? -22.957 16.275 -3.694 1.00 30.97 151 VAL A CA 1
ATOM 1100 C C . VAL A 1 151 ? -22.630 14.899 -4.288 1.00 30.97 151 VAL A C 1
ATOM 1102 O O . VAL A 1 151 ? -22.447 14.785 -5.498 1.00 30.97 151 VAL A O 1
ATOM 1105 N N . LEU A 1 152 ? -22.653 13.830 -3.489 1.00 33.66 152 LEU A N 1
ATOM 1106 C CA . LEU A 1 152 ? -22.309 12.482 -3.964 1.00 33.66 152 LEU A CA 1
ATOM 1107 C C . LEU A 1 152 ? -23.431 11.785 -4.758 1.00 33.66 152 LEU A C 1
ATOM 1109 O O . LEU A 1 152 ? -23.153 10.869 -5.521 1.00 33.66 152 LEU A O 1
ATOM 1113 N N . SER A 1 153 ? -24.677 12.268 -4.698 1.00 34.34 153 SER A N 1
ATOM 1114 C CA . SER A 1 153 ? -25.813 11.651 -5.410 1.00 34.34 153 SER A CA 1
ATOM 1115 C C . SER A 1 153 ? -25.837 11.890 -6.934 1.00 34.34 153 SER A C 1
ATOM 1117 O O . SER A 1 153 ? -26.696 11.325 -7.611 1.00 34.34 153 SER A O 1
ATOM 1119 N N . LEU A 1 154 ? -24.938 12.707 -7.499 1.00 34.25 154 LEU A N 1
ATOM 1120 C CA . LEU A 1 154 ? -24.913 12.991 -8.945 1.00 34.25 154 LEU A CA 1
ATOM 1121 C C . LEU A 1 154 ? -23.860 12.179 -9.726 1.00 34.25 154 LEU A C 1
ATOM 1123 O O . LEU A 1 154 ? -23.766 12.330 -10.943 1.00 34.25 154 LEU A O 1
ATOM 1127 N N . VAL A 1 155 ? -23.063 11.348 -9.044 1.00 37.75 155 VAL A N 1
ATOM 1128 C CA . VAL A 1 155 ? -21.927 10.613 -9.636 1.00 37.75 155 VAL A CA 1
ATOM 1129 C C . VAL A 1 155 ? -22.319 9.216 -10.156 1.00 37.75 155 VAL A C 1
ATOM 1131 O O . VAL A 1 155 ? -21.574 8.630 -10.936 1.00 37.75 155 VAL A O 1
ATOM 1134 N N . ASP A 1 156 ? -23.520 8.721 -9.845 1.00 36.72 156 ASP A N 1
ATOM 1135 C CA . ASP A 1 156 ? -23.936 7.345 -10.172 1.00 36.72 156 ASP A CA 1
ATOM 1136 C C . ASP A 1 156 ? -24.635 7.152 -11.534 1.00 36.72 156 ASP A C 1
ATOM 1138 O O . ASP A 1 156 ? -25.049 6.037 -11.853 1.00 36.72 156 ASP A O 1
ATOM 1142 N N . ASP A 1 157 ? -24.757 8.187 -12.376 1.00 36.31 157 ASP A N 1
ATOM 1143 C CA . ASP A 1 157 ? -25.404 8.055 -13.693 1.00 36.31 157 ASP A CA 1
ATOM 1144 C C . ASP A 1 157 ? -24.406 8.325 -14.846 1.00 36.31 157 ASP A C 1
ATOM 1146 O O . ASP A 1 157 ? -24.030 9.475 -15.084 1.00 36.31 157 ASP A O 1
ATOM 1150 N N . PRO A 1 158 ? -23.932 7.298 -15.588 1.00 40.88 158 PRO A N 1
ATOM 1151 C CA . PRO A 1 158 ? -22.864 7.437 -16.593 1.00 40.88 158 PRO A CA 1
ATOM 1152 C C . PRO A 1 158 ? -23.318 8.058 -17.929 1.00 40.88 158 PRO A C 1
ATOM 1154 O O . PRO A 1 158 ? -22.502 8.307 -18.822 1.00 40.88 158 PRO A O 1
ATOM 1157 N N . LEU A 1 159 ? -24.613 8.328 -18.100 1.00 42.81 159 LEU A N 1
ATOM 1158 C CA . LEU A 1 159 ? -25.198 8.839 -19.345 1.00 42.81 159 LEU A CA 1
ATOM 1159 C C . LEU A 1 159 ? -24.725 10.245 -19.794 1.00 42.81 159 LEU A C 1
ATOM 1161 O O . LEU A 1 159 ? -24.547 10.435 -21.003 1.00 42.81 159 LEU A O 1
ATOM 1165 N N . PRO A 1 160 ? -24.467 11.230 -18.909 1.00 43.16 160 PRO A N 1
ATOM 1166 C CA . PRO A 1 160 ? -24.046 12.571 -19.327 1.00 43.16 160 PRO A CA 1
ATOM 1167 C C . PRO A 1 160 ? -22.615 12.613 -19.887 1.00 43.16 160 PRO A C 1
ATOM 1169 O O . PRO A 1 160 ? -22.335 13.373 -20.815 1.00 43.16 160 PRO A O 1
ATOM 1172 N N . LEU A 1 161 ? -21.709 11.772 -19.374 1.00 41.62 161 LEU A N 1
ATOM 1173 C CA . LEU A 1 161 ? -20.296 11.749 -19.781 1.00 41.62 161 LEU A CA 1
ATOM 1174 C C . LEU A 1 161 ? -20.092 11.148 -21.183 1.00 41.62 161 LEU A C 1
ATOM 1176 O O . LEU A 1 161 ? -19.231 11.606 -21.937 1.00 41.62 161 LEU A O 1
ATOM 1180 N N . VAL A 1 162 ? -20.933 10.190 -21.583 1.00 43.41 162 VAL A N 1
ATOM 1181 C CA . VAL A 1 162 ? -20.876 9.559 -22.916 1.00 43.41 162 VAL A CA 1
ATOM 1182 C C . VAL A 1 162 ? -21.306 10.529 -24.030 1.00 43.41 162 VAL A C 1
ATOM 1184 O O . VAL A 1 162 ? -20.754 10.501 -25.136 1.00 43.41 162 VAL A O 1
ATOM 1187 N N . LEU A 1 163 ? -22.237 11.446 -23.745 1.00 41.06 163 LEU A N 1
ATOM 1188 C CA . LEU A 1 163 ? -22.677 12.471 -24.702 1.00 41.06 163 LEU A CA 1
ATOM 1189 C C . LEU A 1 163 ? -21.641 13.591 -24.898 1.00 41.06 163 LEU A C 1
ATOM 1191 O O . LEU A 1 163 ? -21.474 14.085 -26.013 1.00 41.06 163 LEU A O 1
ATOM 1195 N N . VAL A 1 164 ? -20.892 13.955 -23.853 1.00 42.16 164 VAL A N 1
ATOM 1196 C CA . VAL A 1 164 ? -19.814 14.957 -23.953 1.00 42.16 164 VAL A CA 1
ATOM 1197 C C . VAL A 1 164 ? -18.597 14.392 -24.697 1.00 42.16 164 VAL A C 1
ATOM 1199 O O . VAL A 1 164 ? -18.013 15.078 -25.539 1.00 42.16 164 VAL A O 1
ATOM 1202 N N . GLY A 1 165 ? -18.259 13.117 -24.472 1.00 36.94 165 GLY A N 1
ATOM 1203 C CA . GLY A 1 165 ? -17.157 12.447 -25.172 1.00 36.94 165 GLY A CA 1
ATOM 1204 C C . GLY A 1 165 ? -17.390 12.292 -26.680 1.00 36.94 165 GLY A C 1
ATOM 1205 O O . GLY A 1 165 ? -16.477 12.504 -27.478 1.00 36.94 165 GLY A O 1
ATOM 1206 N N . THR A 1 166 ? -18.621 11.994 -27.104 1.00 41.19 166 THR A N 1
ATOM 1207 C CA . THR A 1 166 ? -18.951 11.812 -28.531 1.00 41.19 166 THR A CA 1
ATOM 1208 C C . THR A 1 166 ? -18.987 13.127 -29.318 1.00 41.19 166 THR A C 1
ATOM 1210 O O . THR A 1 166 ? -18.577 13.153 -30.481 1.00 41.19 166 THR A O 1
ATOM 1213 N N . ALA A 1 167 ? -19.380 14.239 -28.690 1.00 38.25 167 ALA A N 1
ATOM 1214 C CA . ALA A 1 167 ? -19.365 15.558 -29.326 1.00 38.25 167 ALA A CA 1
ATOM 1215 C C . ALA A 1 167 ? -17.937 16.096 -29.566 1.00 38.25 167 ALA A C 1
ATOM 1217 O O . ALA A 1 167 ? -17.665 16.685 -30.615 1.00 38.25 167 ALA A O 1
ATOM 1218 N N . LEU A 1 168 ? -17.003 15.847 -28.639 1.00 36.91 168 LEU A N 1
ATOM 1219 C CA . LEU A 1 168 ? -15.607 16.294 -28.762 1.00 36.91 168 LEU A CA 1
ATOM 1220 C C . LEU A 1 168 ? -14.829 15.534 -29.847 1.00 36.91 168 LEU A C 1
ATOM 1222 O O . LEU A 1 168 ? -14.043 16.137 -30.580 1.00 36.91 168 LEU A O 1
ATOM 1226 N N . VAL A 1 169 ? -15.101 14.238 -30.023 1.00 42.97 169 VAL A N 1
ATOM 1227 C CA . VAL A 1 169 ? -14.477 13.431 -31.087 1.00 42.97 169 VAL A CA 1
ATOM 1228 C C . VAL A 1 169 ? -14.976 13.860 -32.474 1.00 42.97 169 VAL A C 1
ATOM 1230 O O . VAL A 1 169 ? -14.182 13.961 -33.410 1.00 42.97 169 VAL A O 1
ATOM 1233 N N . ALA A 1 170 ? -16.261 14.203 -32.613 1.00 41.88 170 ALA A N 1
ATOM 1234 C CA . ALA A 1 170 ? -16.809 14.693 -33.879 1.00 41.88 170 ALA A CA 1
ATOM 1235 C C . ALA A 1 170 ? -16.227 16.062 -34.287 1.00 41.88 170 ALA A C 1
ATOM 1237 O O . ALA A 1 170 ? -15.938 16.281 -35.465 1.00 41.88 170 ALA A O 1
ATOM 1238 N N . ALA A 1 171 ? -15.989 16.961 -33.325 1.00 38.59 171 ALA A N 1
ATOM 1239 C CA . ALA A 1 171 ? -15.367 18.260 -33.587 1.00 38.59 171 ALA A CA 1
ATOM 1240 C C . ALA A 1 171 ? -13.879 18.136 -33.982 1.00 38.59 171 ALA A C 1
ATOM 1242 O O . ALA A 1 171 ? -13.420 18.839 -34.886 1.00 38.59 171 ALA A O 1
ATOM 1243 N N . GLY A 1 172 ? -13.142 17.196 -33.376 1.00 36.12 172 GLY A N 1
ATOM 1244 C CA . GLY A 1 172 ? -11.734 16.937 -33.704 1.00 36.12 172 GLY A CA 1
ATOM 1245 C C . GLY A 1 172 ? -11.517 16.397 -35.124 1.00 36.12 172 GLY A C 1
ATOM 1246 O O . GLY A 1 172 ? -10.582 16.809 -35.812 1.00 36.12 172 GLY A O 1
ATOM 1247 N N . VAL A 1 173 ? -12.415 15.535 -35.614 1.00 43.38 173 VAL A N 1
ATOM 1248 C CA . VAL A 1 173 ? -12.304 14.934 -36.959 1.00 43.38 173 VAL A CA 1
ATOM 1249 C C . VAL A 1 173 ? -12.561 15.955 -38.077 1.00 43.38 173 VAL A C 1
ATOM 1251 O O . VAL A 1 173 ? -11.909 15.906 -39.122 1.00 43.38 173 VAL A O 1
ATOM 1254 N N . VAL A 1 174 ? -13.448 16.932 -37.859 1.00 42.78 174 VAL A N 1
ATOM 1255 C CA . VAL A 1 174 ? -13.727 17.994 -38.846 1.00 42.78 174 VAL A CA 1
ATOM 1256 C C . VAL A 1 174 ? -12.554 18.978 -38.965 1.00 42.78 174 VAL A C 1
ATOM 1258 O O . VAL A 1 174 ? -12.248 19.440 -40.066 1.00 42.78 174 VAL A O 1
ATOM 1261 N N . PHE A 1 175 ? -11.839 19.245 -37.869 1.00 36.69 175 PHE A N 1
ATOM 1262 C CA . PHE A 1 175 ? -10.707 20.177 -37.857 1.00 36.69 175 PHE A CA 1
ATOM 1263 C C . PHE A 1 175 ? -9.479 19.636 -38.617 1.00 36.69 175 PHE A C 1
ATOM 1265 O O . PHE A 1 175 ? -8.833 20.369 -39.368 1.00 36.69 175 PHE A O 1
ATOM 1272 N N . VAL A 1 176 ? -9.201 18.331 -38.511 1.00 40.22 176 VAL A N 1
ATOM 1273 C CA . VAL A 1 176 ? -8.064 17.681 -39.195 1.00 40.22 176 VAL A CA 1
ATOM 1274 C C . VAL A 1 176 ? -8.318 17.491 -40.698 1.00 40.22 176 VAL A C 1
ATOM 1276 O O . VAL A 1 176 ? -7.385 17.561 -41.501 1.00 40.22 176 VAL A O 1
ATOM 1279 N N . ALA A 1 177 ? -9.575 17.309 -41.114 1.00 41.34 177 ALA A N 1
ATOM 1280 C CA . ALA A 1 177 ? -9.929 17.184 -42.529 1.00 41.34 177 ALA A CA 1
ATOM 1281 C C . ALA A 1 177 ? -9.803 18.514 -43.297 1.00 41.34 177 ALA A C 1
ATOM 1283 O O . ALA A 1 177 ? -9.467 18.516 -44.483 1.00 41.34 177 ALA A O 1
ATOM 1284 N N . TRP A 1 178 ? -10.024 19.651 -42.631 1.00 42.16 178 TRP A N 1
ATOM 1285 C CA . TRP A 1 178 ? -9.987 20.964 -43.278 1.00 42.16 178 TRP A CA 1
ATOM 1286 C C . TRP A 1 178 ? -8.555 21.431 -43.593 1.00 42.16 178 TRP A C 1
ATOM 1288 O O . TRP A 1 178 ? -8.299 21.935 -44.690 1.00 42.16 178 TRP A O 1
ATOM 1298 N N . PHE A 1 179 ? -7.589 21.152 -42.707 1.00 41.88 179 PHE A N 1
ATOM 1299 C CA . PHE A 1 179 ? -6.188 21.571 -42.877 1.00 41.88 179 PHE A CA 1
ATOM 1300 C C . PHE A 1 179 ? -5.410 20.794 -43.954 1.00 41.88 179 PHE A C 1
ATOM 1302 O O . PHE A 1 179 ? -4.328 21.211 -44.361 1.00 41.88 179 PHE A O 1
ATOM 1309 N N . ARG A 1 180 ? -5.957 19.681 -44.459 1.00 41.12 180 ARG A N 1
ATOM 1310 C CA . ARG A 1 180 ? -5.297 18.838 -45.470 1.00 41.12 180 ARG A CA 1
ATOM 1311 C C . ARG A 1 180 ? -5.658 19.193 -46.920 1.00 41.12 180 ARG A C 1
ATOM 1313 O O . ARG A 1 180 ? -5.176 18.526 -47.829 1.00 41.12 180 ARG A O 1
ATOM 1320 N N . SER A 1 181 ? -6.484 20.222 -47.153 1.00 38.28 181 SER A N 1
ATOM 1321 C CA . SER A 1 181 ? -7.064 20.514 -48.480 1.00 38.28 181 SER A CA 1
ATOM 1322 C C . SER A 1 181 ? -6.546 21.760 -49.217 1.00 38.28 181 SER A C 1
ATOM 1324 O O . SER A 1 181 ? -7.027 22.048 -50.310 1.00 38.28 181 SER A O 1
ATOM 1326 N N . THR A 1 182 ? -5.534 22.475 -48.714 1.00 38.62 182 THR A N 1
ATOM 1327 C CA . THR A 1 182 ? -4.974 23.650 -49.418 1.00 38.62 182 THR A CA 1
ATOM 1328 C C . THR A 1 182 ? -3.512 23.444 -49.811 1.00 38.62 182 THR A C 1
ATOM 1330 O O . THR A 1 182 ? -2.604 23.988 -49.188 1.00 38.62 182 THR A O 1
ATOM 1333 N N . GLY A 1 183 ? -3.288 22.648 -50.857 1.00 35.12 183 GLY A N 1
ATOM 1334 C CA . GLY A 1 183 ? -2.027 22.608 -51.601 1.00 35.12 183 GLY A CA 1
ATOM 1335 C C . GLY A 1 183 ? -2.217 23.253 -52.981 1.00 35.12 183 GLY A C 1
ATOM 1336 O O . GLY A 1 183 ? -3.135 22.841 -53.691 1.00 35.12 183 GLY A O 1
ATOM 1337 N N . PRO A 1 184 ? -1.413 24.256 -53.378 1.00 38.59 184 PRO A N 1
ATOM 1338 C CA . PRO A 1 184 ? -1.513 24.864 -54.699 1.00 38.59 184 PRO A CA 1
ATOM 1339 C C . PRO A 1 184 ? -0.918 23.945 -55.777 1.00 38.59 184 PRO A C 1
ATOM 1341 O O . PRO A 1 184 ? 0.253 23.578 -55.740 1.00 38.59 184 PRO A O 1
ATOM 1344 N N . THR A 1 185 ? -1.755 23.581 -56.743 1.00 43.47 185 THR A N 1
ATOM 1345 C CA . THR A 1 185 ? -1.382 23.061 -58.064 1.00 43.47 185 THR A CA 1
ATOM 1346 C C . THR A 1 185 ? -0.878 24.194 -58.949 1.00 43.47 185 THR A C 1
ATOM 1348 O O . THR A 1 185 ? -1.656 25.108 -59.200 1.00 43.47 185 THR A O 1
ATOM 1351 N N . ASP A 1 186 ? 0.339 24.077 -59.491 1.00 37.97 186 ASP A N 1
ATOM 1352 C CA . ASP A 1 186 ? 0.760 24.808 -60.693 1.00 37.97 186 ASP A CA 1
ATOM 1353 C C . ASP A 1 186 ? 1.608 23.924 -61.635 1.00 37.97 186 ASP A C 1
ATOM 1355 O O . ASP A 1 186 ? 2.698 23.463 -61.304 1.00 37.97 186 ASP A O 1
ATOM 1359 N N . ASP A 1 187 ? 0.969 23.661 -62.778 1.00 37.31 187 ASP A N 1
ATOM 1360 C CA . ASP A 1 187 ? 1.368 23.529 -64.191 1.00 37.31 187 ASP A CA 1
ATOM 1361 C C . ASP A 1 187 ? 2.726 22.923 -64.653 1.00 37.31 187 ASP A C 1
ATOM 1363 O O . ASP A 1 187 ? 3.799 23.330 -64.203 1.00 37.31 187 ASP A O 1
ATOM 1367 N N . PRO A 1 188 ? 2.716 22.031 -65.676 1.00 55.66 188 PRO A N 1
ATOM 1368 C CA . PRO A 1 188 ? 3.907 21.530 -66.353 1.00 55.66 188 PRO A CA 1
ATOM 1369 C C . PRO A 1 188 ? 4.143 22.240 -67.698 1.00 55.66 188 PRO A C 1
ATOM 1371 O O . PRO A 1 188 ? 3.242 22.317 -68.525 1.00 55.66 188 PRO A O 1
ATOM 1374 N N . THR A 1 189 ? 5.375 22.653 -68.012 1.00 47.69 189 THR A N 1
ATOM 1375 C CA . THR A 1 189 ? 5.864 22.664 -69.408 1.00 47.69 189 THR A CA 1
ATOM 1376 C C . THR A 1 189 ? 7.389 22.806 -69.517 1.00 47.69 189 THR A C 1
ATOM 1378 O O . THR A 1 189 ? 7.982 23.774 -69.062 1.00 47.69 189 THR A O 1
ATOM 1381 N N . ASP A 1 190 ? 7.970 21.842 -70.240 1.00 36.81 190 ASP A N 1
ATOM 1382 C CA . ASP A 1 190 ? 8.936 22.043 -71.333 1.00 36.81 190 ASP A CA 1
ATOM 1383 C C . ASP A 1 190 ? 10.371 22.529 -70.990 1.00 36.81 190 ASP A C 1
ATOM 1385 O O . ASP A 1 190 ? 10.627 23.721 -70.850 1.00 36.81 190 ASP A O 1
ATOM 1389 N N . ARG A 1 191 ? 11.364 21.615 -71.018 1.00 38.44 191 ARG A N 1
ATOM 1390 C CA . ARG A 1 191 ? 12.325 21.460 -72.146 1.00 38.44 191 ARG A CA 1
ATOM 1391 C C . ARG A 1 191 ? 13.551 20.592 -71.825 1.00 38.44 191 ARG A C 1
ATOM 1393 O O . ARG A 1 191 ? 14.335 20.878 -70.932 1.00 38.44 191 ARG A O 1
ATOM 1400 N N . THR A 1 192 ? 13.718 19.579 -72.676 1.00 43.72 192 THR A N 1
ATOM 1401 C CA . THR A 1 192 ? 14.960 19.070 -73.299 1.00 43.72 192 THR A CA 1
ATOM 1402 C C . THR A 1 192 ? 16.321 19.456 -72.707 1.00 43.72 192 THR A C 1
ATOM 1404 O O . THR A 1 192 ? 16.760 20.598 -72.827 1.00 43.72 192 THR A O 1
ATOM 1407 N N . GLY A 1 193 ? 17.069 18.426 -72.306 1.00 34.22 193 GLY A N 1
ATOM 1408 C CA . GLY A 1 193 ? 18.527 18.437 -72.204 1.00 34.22 193 GLY A CA 1
ATOM 1409 C C . GLY A 1 193 ? 19.060 17.009 -72.116 1.00 34.22 193 GLY A C 1
ATOM 1410 O O . GLY A 1 193 ? 19.099 16.429 -71.038 1.00 34.22 193 GLY A O 1
ATOM 1411 N N . ALA A 1 194 ? 19.411 16.429 -73.262 1.00 43.91 194 ALA A N 1
ATOM 1412 C CA . ALA A 1 194 ? 20.230 15.228 -73.332 1.00 43.91 194 ALA A CA 1
ATOM 1413 C C . ALA A 1 194 ? 21.665 15.585 -72.925 1.00 43.91 194 ALA A C 1
ATOM 1415 O O . ALA A 1 194 ? 22.202 16.560 -73.441 1.00 43.91 194 ALA A O 1
ATOM 1416 N N . ASP A 1 195 ? 22.258 14.831 -72.001 1.00 37.38 195 ASP A N 1
ATOM 1417 C CA . ASP A 1 195 ? 23.495 14.077 -72.234 1.00 37.38 195 ASP A CA 1
ATOM 1418 C C . ASP A 1 195 ? 24.138 13.604 -70.926 1.00 37.38 195 ASP A C 1
ATOM 1420 O O . ASP A 1 195 ? 24.095 14.259 -69.888 1.00 37.38 195 ASP A O 1
ATOM 1424 N N . SER A 1 196 ? 24.850 12.488 -71.077 1.00 37.75 196 SER A N 1
ATOM 1425 C CA . SER A 1 196 ? 25.937 12.002 -70.229 1.00 37.75 196 SER A CA 1
ATOM 1426 C C . SER A 1 196 ? 25.566 11.056 -69.085 1.00 37.75 196 SER A C 1
ATOM 1428 O O . SER A 1 196 ? 25.445 11.410 -67.915 1.00 37.75 196 SER A O 1
ATOM 1430 N N . SER A 1 197 ? 25.513 9.776 -69.455 1.00 47.69 197 SER A N 1
ATOM 1431 C CA . SER A 1 197 ? 25.823 8.649 -68.583 1.00 47.69 197 SER A CA 1
ATOM 1432 C C . SER A 1 197 ? 27.256 8.773 -68.045 1.00 47.69 197 SER A C 1
ATOM 1434 O O . SER A 1 197 ? 28.209 8.298 -68.660 1.00 47.69 197 SER A O 1
ATOM 1436 N N . GLY A 1 198 ? 27.400 9.410 -66.885 1.00 35.12 198 GLY A N 1
ATOM 1437 C CA . GLY A 1 198 ? 28.568 9.305 -66.017 1.00 35.12 198 GLY A CA 1
ATOM 1438 C C . GLY A 1 198 ? 28.204 8.440 -64.818 1.00 35.12 198 GLY A C 1
ATOM 1439 O O . GLY A 1 198 ? 27.471 8.878 -63.941 1.00 35.12 198 GLY A O 1
ATOM 1440 N N . ASN A 1 199 ? 28.681 7.197 -64.800 1.00 43.97 199 ASN A N 1
ATOM 1441 C CA . ASN A 1 199 ? 28.578 6.301 -63.652 1.00 43.97 199 ASN A CA 1
ATOM 1442 C C . ASN A 1 199 ? 29.582 6.771 -62.585 1.00 43.97 199 ASN A C 1
ATOM 1444 O O . ASN A 1 199 ? 30.676 6.224 -62.456 1.00 43.97 199 ASN A O 1
ATOM 1448 N N . GLU A 1 200 ? 29.245 7.864 -61.906 1.00 38.31 200 GLU A N 1
ATOM 1449 C CA . GLU A 1 200 ? 29.958 8.375 -60.745 1.00 38.31 200 GLU A CA 1
ATOM 1450 C C . GLU A 1 200 ? 29.353 7.676 -59.527 1.00 38.31 200 GLU A C 1
ATOM 1452 O O . GLU A 1 200 ? 28.185 7.871 -59.198 1.00 38.31 200 GLU A O 1
ATOM 1457 N N . ILE A 1 201 ? 30.129 6.796 -58.891 1.00 46.97 201 ILE A N 1
ATOM 1458 C CA . ILE A 1 201 ? 29.794 6.247 -57.576 1.00 46.97 201 ILE A CA 1
ATOM 1459 C C . ILE A 1 201 ? 29.915 7.423 -56.599 1.00 46.97 201 ILE A C 1
ATOM 1461 O O . ILE A 1 201 ? 30.953 7.615 -55.968 1.00 46.97 201 ILE A O 1
ATOM 1465 N N . GLN A 1 202 ? 28.888 8.272 -56.553 1.00 45.56 202 GLN A N 1
ATOM 1466 C CA . GLN A 1 202 ? 28.719 9.271 -55.511 1.00 45.56 202 GLN A CA 1
ATOM 1467 C C . GLN A 1 202 ? 28.516 8.493 -54.218 1.00 45.56 202 GLN A C 1
ATOM 1469 O O . GLN A 1 202 ? 27.480 7.862 -54.015 1.00 45.56 202 GLN A O 1
ATOM 1474 N N . GLY A 1 203 ? 29.549 8.464 -53.374 1.00 48.97 203 GLY A N 1
ATOM 1475 C CA . GLY A 1 203 ? 29.366 8.068 -51.987 1.00 48.97 203 GLY A CA 1
ATOM 1476 C C . GLY A 1 203 ? 28.280 8.963 -51.409 1.00 48.97 203 GLY A C 1
ATOM 1477 O O . GLY A 1 203 ? 28.387 10.183 -51.521 1.00 48.97 203 GLY A O 1
ATOM 1478 N N . GLU A 1 204 ? 27.218 8.358 -50.878 1.00 55.97 204 GLU A N 1
ATOM 1479 C CA . GLU A 1 204 ? 26.152 9.109 -50.223 1.00 55.97 204 GLU A CA 1
ATOM 1480 C C . GLU A 1 204 ? 26.766 10.081 -49.213 1.00 55.97 204 GLU A C 1
ATOM 1482 O O . GLU A 1 204 ? 27.680 9.682 -48.475 1.00 55.97 204 GLU A O 1
ATOM 1487 N N . PRO A 1 205 ? 26.309 11.346 -49.201 1.00 60.53 205 PRO A N 1
ATOM 1488 C CA . PRO A 1 205 ? 26.843 12.341 -48.296 1.00 60.53 205 PRO A CA 1
ATOM 1489 C C . PRO A 1 205 ? 26.689 11.828 -46.866 1.00 60.53 205 PRO A C 1
ATOM 1491 O O . PRO A 1 205 ? 25.604 11.436 -46.433 1.00 60.53 205 PRO A O 1
ATOM 1494 N N . ALA A 1 206 ? 27.787 11.796 -46.123 1.00 59.59 206 ALA A N 1
ATOM 1495 C CA . ALA A 1 206 ? 27.847 11.198 -44.801 1.00 59.59 206 ALA A CA 1
ATOM 1496 C C . ALA A 1 206 ? 26.971 11.932 -43.767 1.00 59.59 206 ALA A C 1
ATOM 1498 O O . ALA A 1 206 ? 26.642 11.372 -42.722 1.00 59.59 206 ALA A O 1
ATOM 1499 N N . SER A 1 207 ? 26.534 13.161 -44.066 1.00 59.72 207 SER A N 1
ATOM 1500 C CA . SER A 1 207 ? 25.468 13.842 -43.320 1.00 59.72 207 SER A CA 1
ATOM 1501 C C . SER A 1 207 ? 24.108 13.147 -43.459 1.00 59.72 207 SER A C 1
ATOM 1503 O O . SER A 1 207 ? 23.412 12.997 -42.458 1.00 59.72 207 SER A O 1
ATOM 1505 N N . ALA A 1 208 ? 23.755 12.659 -44.652 1.00 64.12 208 ALA A N 1
ATOM 1506 C CA . ALA A 1 208 ? 22.545 11.867 -44.867 1.00 64.12 208 ALA A CA 1
ATOM 1507 C C . ALA A 1 208 ? 22.649 10.511 -44.158 1.00 64.12 208 ALA A C 1
ATOM 1509 O O . ALA A 1 208 ? 21.697 10.084 -43.517 1.00 64.12 208 ALA A O 1
ATOM 1510 N N . THR A 1 209 ? 23.832 9.886 -44.164 1.00 70.19 209 THR A N 1
ATOM 1511 C CA . THR A 1 209 ? 24.066 8.618 -43.454 1.00 70.19 209 THR A CA 1
ATOM 1512 C C . THR A 1 209 ? 24.030 8.777 -41.927 1.00 70.19 209 THR A C 1
ATOM 1514 O O . THR A 1 209 ? 23.633 7.851 -41.222 1.00 70.19 209 THR A O 1
ATOM 1517 N N . PHE A 1 210 ? 24.440 9.931 -41.387 1.00 74.88 210 PHE A N 1
ATOM 1518 C CA . PHE A 1 210 ? 24.305 10.238 -39.957 1.00 74.88 210 PHE A CA 1
ATOM 1519 C C . PHE A 1 210 ? 22.838 10.429 -39.564 1.00 74.88 210 PHE A C 1
ATOM 1521 O O . PHE A 1 210 ? 22.397 9.839 -38.579 1.00 74.88 210 PHE A O 1
ATOM 1528 N N . GLU A 1 211 ? 22.081 11.208 -40.339 1.00 77.69 211 GLU A N 1
ATOM 1529 C CA . GLU A 1 211 ? 20.652 11.437 -40.088 1.00 77.69 211 GLU A CA 1
ATOM 1530 C C . GLU A 1 211 ? 19.837 10.141 -40.229 1.00 77.69 211 GLU A C 1
ATOM 1532 O O . GLU A 1 211 ? 18.919 9.854 -39.458 1.00 77.69 211 GLU A O 1
ATOM 1537 N N . GLU A 1 212 ? 20.225 9.291 -41.178 1.00 78.62 212 GLU A N 1
ATOM 1538 C CA . GLU A 1 212 ? 19.619 7.982 -41.371 1.00 78.62 212 GLU A CA 1
ATOM 1539 C C . GLU A 1 212 ? 19.943 7.011 -40.227 1.00 78.62 212 GLU A C 1
ATOM 1541 O O . GLU A 1 212 ? 19.049 6.291 -39.786 1.00 78.62 212 GLU A O 1
ATOM 1546 N N . ARG A 1 213 ? 21.184 6.980 -39.719 1.00 76.12 213 ARG A N 1
ATOM 1547 C CA . ARG A 1 213 ? 21.618 5.990 -38.709 1.00 76.12 213 ARG A CA 1
ATOM 1548 C C . ARG A 1 213 ? 21.378 6.413 -37.260 1.00 76.12 213 ARG A C 1
ATOM 1550 O O . ARG A 1 213 ? 21.125 5.547 -36.425 1.00 76.12 213 ARG A O 1
ATOM 1557 N N . ILE A 1 214 ? 21.505 7.701 -36.962 1.00 83.06 214 ILE A N 1
ATOM 1558 C CA . ILE A 1 214 ? 21.263 8.296 -35.645 1.00 83.06 214 ILE A CA 1
ATOM 1559 C C . ILE A 1 214 ? 20.069 9.239 -35.809 1.00 83.06 214 ILE A C 1
ATOM 1561 O O . ILE A 1 214 ? 18.948 8.858 -35.483 1.00 83.06 214 ILE A O 1
ATOM 1565 N N . GLY A 1 215 ? 20.258 10.402 -36.431 1.00 86.31 215 GLY A N 1
ATOM 1566 C CA . GLY A 1 215 ? 19.232 11.448 -36.535 1.00 86.31 215 GLY A CA 1
ATOM 1567 C C . GLY A 1 215 ? 18.867 12.072 -35.184 1.00 86.31 215 GLY A C 1
ATOM 1568 O O . GLY A 1 215 ? 19.020 11.441 -34.135 1.00 86.31 215 GLY A O 1
ATOM 1569 N N . GLU A 1 216 ? 18.390 13.319 -35.195 1.00 90.50 216 GLU A N 1
ATOM 1570 C CA . GLU A 1 216 ? 18.106 14.057 -33.947 1.00 90.50 216 GLU A CA 1
ATOM 1571 C C . GLU A 1 216 ? 17.033 13.362 -33.105 1.00 90.50 216 GLU A C 1
ATOM 1573 O O . GLU A 1 216 ? 17.195 13.213 -31.900 1.00 90.50 216 GLU A O 1
ATOM 1578 N N . THR A 1 217 ? 16.003 12.811 -33.749 1.00 92.25 217 THR A N 1
ATOM 1579 C CA . THR A 1 217 ? 14.924 12.087 -33.065 1.00 92.25 217 THR A CA 1
ATOM 1580 C C . THR A 1 217 ? 15.442 10.907 -32.243 1.00 92.25 217 THR A C 1
ATOM 1582 O O . THR A 1 217 ? 14.910 10.622 -31.183 1.00 92.25 217 THR A O 1
ATOM 1585 N N . THR A 1 218 ? 16.495 10.206 -32.677 1.00 93.62 218 THR A N 1
ATOM 1586 C CA . THR A 1 218 ? 17.068 9.114 -31.865 1.00 93.62 218 THR A CA 1
ATOM 1587 C C . THR A 1 218 ? 17.808 9.654 -30.644 1.00 93.62 218 THR A C 1
ATOM 1589 O O . THR A 1 218 ? 17.801 9.005 -29.605 1.00 93.62 218 THR A O 1
ATOM 1592 N N . LEU A 1 219 ? 18.441 10.826 -30.750 1.00 94.38 219 LEU A N 1
ATOM 1593 C CA . LEU A 1 219 ? 19.098 11.469 -29.611 1.00 94.38 219 LEU A CA 1
ATOM 1594 C C . LEU A 1 219 ? 18.069 11.971 -28.597 1.00 94.38 219 LEU A C 1
ATOM 1596 O O . LEU A 1 219 ? 18.233 11.698 -27.416 1.00 94.38 219 LEU A O 1
ATOM 1600 N N . GLU A 1 220 ? 16.993 12.616 -29.055 1.00 94.62 220 GLU A N 1
ATOM 1601 C CA . GLU A 1 220 ? 15.880 13.074 -28.205 1.00 94.62 220 GLU A CA 1
ATOM 1602 C C . GLU A 1 220 ? 15.253 11.917 -27.410 1.00 94.62 220 GLU A C 1
ATOM 1604 O O . GLU A 1 220 ? 14.984 12.056 -26.223 1.00 94.62 220 GLU A O 1
ATOM 1609 N N . ARG A 1 221 ? 15.094 10.748 -28.041 1.00 94.62 221 ARG A N 1
ATOM 1610 C CA . ARG A 1 221 ? 14.572 9.521 -27.410 1.00 94.62 221 ARG A CA 1
ATOM 1611 C C . ARG A 1 221 ? 15.484 8.930 -26.350 1.00 94.62 221 ARG A C 1
ATOM 1613 O O . ARG A 1 221 ? 15.025 8.358 -25.370 1.00 94.62 221 ARG A O 1
ATOM 1620 N N . LEU A 1 222 ? 16.787 9.000 -26.595 1.00 96.12 222 LEU A N 1
ATOM 1621 C CA . LEU A 1 222 ? 17.795 8.425 -25.713 1.00 96.12 222 LEU A CA 1
ATOM 1622 C C . LEU A 1 222 ? 18.195 9.373 -24.585 1.00 96.12 222 LEU A C 1
ATOM 1624 O O . LEU A 1 222 ? 18.732 8.911 -23.584 1.00 96.12 222 LEU A O 1
ATOM 1628 N N . GLU A 1 223 ? 17.938 10.671 -24.722 1.00 96.50 223 GLU A N 1
ATOM 1629 C CA . GLU A 1 223 ? 18.327 11.698 -23.755 1.00 96.50 223 GLU A CA 1
ATOM 1630 C C . GLU A 1 223 ? 17.806 11.435 -22.328 1.00 96.50 223 GLU A C 1
ATOM 1632 O O . GLU A 1 223 ? 18.614 11.546 -21.404 1.00 96.50 223 GLU A O 1
ATOM 1637 N N . PRO A 1 224 ? 16.547 11.004 -22.100 1.00 95.56 224 PRO A N 1
ATOM 1638 C CA . PRO A 1 224 ? 16.068 10.667 -20.754 1.00 95.56 224 PRO A CA 1
ATOM 1639 C C . PRO A 1 224 ? 16.769 9.449 -20.132 1.00 95.56 224 PRO A C 1
ATOM 1641 O O . PRO A 1 224 ? 16.893 9.355 -18.912 1.00 95.56 224 PRO A O 1
ATOM 1644 N N . ILE A 1 225 ? 17.248 8.520 -20.964 1.00 95.69 225 ILE A N 1
ATOM 1645 C CA . ILE A 1 225 ? 17.751 7.206 -20.539 1.00 95.69 225 ILE A CA 1
ATOM 1646 C C . ILE A 1 225 ? 19.275 7.250 -20.331 1.00 95.69 225 ILE A C 1
ATOM 1648 O O . ILE A 1 225 ? 19.807 6.782 -19.316 1.00 95.69 225 ILE A O 1
ATOM 1652 N N . VAL A 1 226 ? 19.986 7.837 -21.299 1.00 96.81 226 VAL A N 1
ATOM 1653 C CA . VAL A 1 226 ? 21.454 7.884 -21.406 1.00 96.81 226 VAL A CA 1
ATOM 1654 C C . VAL A 1 226 ? 21.955 9.312 -21.690 1.00 96.81 226 VAL A C 1
ATOM 1656 O O . VAL A 1 226 ? 22.624 9.543 -22.703 1.00 96.81 226 VAL A O 1
ATOM 1659 N N . PRO A 1 227 ? 21.668 10.284 -20.800 1.00 96.31 227 PRO A N 1
ATOM 1660 C CA . PRO A 1 227 ? 21.956 11.700 -21.037 1.00 96.31 227 PRO A CA 1
ATOM 1661 C C . PRO A 1 227 ? 23.436 11.962 -21.345 1.00 96.31 227 PRO A C 1
ATOM 1663 O O . PRO A 1 227 ? 23.739 12.643 -22.321 1.00 96.31 227 PRO A O 1
ATOM 1666 N N . ASP A 1 228 ? 24.352 11.337 -20.599 1.00 96.19 228 ASP A N 1
ATOM 1667 C CA . ASP A 1 228 ? 25.801 11.533 -20.758 1.00 96.19 228 ASP A CA 1
ATOM 1668 C C . ASP A 1 228 ? 26.297 11.096 -22.151 1.00 96.19 228 ASP A C 1
ATOM 1670 O O . ASP A 1 228 ? 27.104 11.772 -22.792 1.00 96.19 228 ASP A O 1
ATOM 1674 N N . ALA A 1 229 ? 25.779 9.974 -22.669 1.00 95.31 229 ALA A N 1
ATOM 1675 C CA . ALA A 1 229 ? 26.144 9.477 -23.995 1.00 95.31 229 ALA A CA 1
ATOM 1676 C C . ALA A 1 229 ? 25.580 10.373 -25.110 1.00 95.31 229 ALA A C 1
ATOM 1678 O O . ALA A 1 229 ? 26.246 10.596 -26.125 1.00 95.31 229 ALA A O 1
ATOM 1679 N N . VAL A 1 230 ? 24.367 10.906 -24.926 1.00 96.19 230 VAL A N 1
ATOM 1680 C CA . VAL A 1 230 ? 23.755 11.860 -25.861 1.00 96.19 230 VAL A CA 1
ATOM 1681 C C . VAL A 1 230 ? 24.512 13.187 -25.864 1.00 96.19 230 VAL A C 1
ATOM 1683 O O . VAL A 1 230 ? 24.801 13.706 -26.945 1.00 96.19 230 VAL A O 1
ATOM 1686 N N . GLU A 1 231 ? 24.891 13.707 -24.695 1.00 94.75 231 GLU A N 1
ATOM 1687 C CA . GLU A 1 231 ? 25.697 14.924 -24.557 1.00 94.75 231 GLU A CA 1
ATOM 1688 C C . GLU A 1 231 ? 27.045 14.770 -25.271 1.00 94.75 231 GLU A C 1
ATOM 1690 O O . GLU A 1 231 ? 27.365 15.575 -26.144 1.00 94.75 231 GLU A O 1
ATOM 1695 N N . HIS A 1 232 ? 27.767 13.666 -25.048 1.00 93.19 232 HIS A N 1
ATOM 1696 C CA . HIS A 1 232 ? 29.018 13.387 -25.763 1.00 93.19 232 HIS A CA 1
ATOM 1697 C C . HIS A 1 232 ? 28.843 13.342 -27.289 1.00 93.19 232 HIS A C 1
ATOM 1699 O O . HIS A 1 232 ? 29.702 13.822 -28.034 1.00 93.19 232 HIS A O 1
ATOM 1705 N N . VAL A 1 233 ? 27.741 12.780 -27.796 1.00 92.56 233 VAL A N 1
ATOM 1706 C CA . VAL A 1 233 ? 27.465 12.769 -29.243 1.00 92.56 233 VAL A CA 1
ATOM 1707 C C . VAL A 1 233 ? 27.113 14.165 -29.769 1.00 92.56 233 VAL A C 1
ATOM 1709 O O . VAL A 1 233 ? 27.543 14.522 -30.872 1.00 92.56 233 VAL A O 1
ATOM 1712 N N . ARG A 1 234 ? 26.387 14.981 -28.995 1.00 91.94 234 ARG A N 1
ATOM 1713 C CA . ARG A 1 234 ? 26.097 16.387 -29.329 1.00 91.94 234 ARG A CA 1
ATOM 1714 C C . ARG A 1 234 ? 27.359 17.257 -29.294 1.00 91.94 234 ARG A C 1
ATOM 1716 O O . ARG A 1 234 ? 27.519 18.110 -30.170 1.00 91.94 234 ARG A O 1
ATOM 1723 N N . ASP A 1 235 ? 28.294 16.991 -28.392 1.00 89.75 235 ASP A N 1
ATOM 1724 C CA . ASP A 1 235 ? 29.600 17.656 -28.337 1.00 89.75 235 ASP A CA 1
ATOM 1725 C C . ASP A 1 235 ? 30.473 17.281 -29.535 1.00 89.75 235 ASP A C 1
ATOM 1727 O O . ASP A 1 235 ? 30.999 18.160 -30.220 1.00 89.75 235 ASP A O 1
ATOM 1731 N N . LEU A 1 236 ? 30.530 15.991 -29.890 1.00 85.56 236 LEU A N 1
ATOM 1732 C CA . LEU A 1 236 ? 31.204 15.525 -31.110 1.00 85.56 236 LEU A CA 1
ATOM 1733 C C . LEU A 1 236 ? 30.644 16.193 -32.378 1.00 85.56 236 LEU A C 1
ATOM 1735 O O . LEU A 1 236 ? 31.376 16.390 -33.351 1.00 85.56 236 LEU A O 1
ATOM 1739 N N . ARG A 1 237 ? 29.352 16.548 -32.379 1.00 81.25 237 ARG A N 1
ATOM 1740 C CA . ARG A 1 237 ? 28.713 17.319 -33.454 1.00 81.25 237 ARG A CA 1
ATOM 1741 C C . ARG A 1 237 ? 29.068 18.807 -33.396 1.00 81.25 237 ARG A C 1
ATOM 1743 O O . ARG A 1 237 ? 29.242 19.407 -34.454 1.00 81.25 237 ARG A O 1
ATOM 1750 N N . SER A 1 238 ? 29.174 19.386 -32.204 1.00 80.00 238 SER A N 1
ATOM 1751 C CA . SER A 1 238 ? 29.404 20.822 -31.980 1.00 80.00 238 SER A CA 1
ATOM 1752 C C . SER A 1 238 ? 30.867 21.243 -32.162 1.00 80.00 238 SER A C 1
ATOM 1754 O O . SER A 1 238 ? 31.133 22.322 -32.688 1.00 80.00 238 SER A O 1
ATOM 1756 N N . ASP A 1 239 ? 31.826 20.369 -31.837 1.00 74.81 239 ASP A N 1
ATOM 1757 C CA . ASP A 1 239 ? 33.270 20.581 -32.050 1.00 74.81 239 ASP A CA 1
ATOM 1758 C C . ASP A 1 239 ? 33.663 20.668 -33.535 1.00 74.81 239 ASP A C 1
ATOM 1760 O O . ASP A 1 239 ? 34.786 21.037 -33.913 1.00 74.81 239 ASP A O 1
ATOM 1764 N N . ARG A 1 240 ? 32.716 20.361 -34.418 1.00 68.50 240 ARG A N 1
ATOM 1765 C CA . ARG A 1 240 ? 32.878 20.472 -35.854 1.00 68.50 240 ARG A CA 1
ATOM 1766 C C . ARG A 1 240 ? 32.754 21.922 -36.301 1.00 68.50 240 ARG A C 1
ATOM 1768 O O . ARG A 1 240 ? 31.670 22.453 -36.526 1.00 68.50 240 ARG A O 1
ATOM 1775 N N . ARG A 1 241 ? 33.910 22.541 -36.530 1.00 57.22 241 ARG A N 1
ATOM 1776 C CA . ARG A 1 241 ? 34.006 23.806 -37.266 1.00 57.22 241 ARG A CA 1
ATOM 1777 C C . ARG A 1 241 ? 33.339 23.685 -38.640 1.00 57.22 241 ARG A C 1
ATOM 1779 O O . ARG A 1 241 ? 33.588 22.733 -39.379 1.00 57.22 241 ARG A O 1
ATOM 1786 N N . GLU A 1 242 ? 32.511 24.682 -38.937 1.00 54.91 242 GLU A N 1
ATOM 1787 C CA . GLU A 1 242 ? 31.767 24.931 -40.174 1.00 54.91 242 GLU A CA 1
ATOM 1788 C C . GLU A 1 242 ? 32.435 24.326 -41.430 1.00 54.91 242 GLU A C 1
ATOM 1790 O O . GLU A 1 242 ? 33.441 24.835 -41.920 1.00 54.91 242 GLU A O 1
ATOM 1795 N N . GLY A 1 243 ? 31.862 23.241 -41.970 1.00 57.41 243 GLY A N 1
ATOM 1796 C CA . GLY A 1 243 ? 32.084 22.830 -43.365 1.00 57.41 243 GLY A CA 1
ATOM 1797 C C . GLY A 1 243 ? 32.739 21.470 -43.643 1.00 57.41 243 GLY A C 1
ATOM 1798 O O . GLY A 1 243 ? 32.723 21.054 -44.798 1.00 57.41 243 GLY A O 1
ATOM 1799 N N . HIS A 1 244 ? 33.277 20.741 -42.659 1.00 61.22 244 HIS A N 1
ATOM 1800 C CA . HIS A 1 244 ? 33.679 19.339 -42.899 1.00 61.22 244 HIS A CA 1
ATOM 1801 C C . HIS A 1 244 ? 32.469 18.411 -42.885 1.00 61.22 244 HIS A C 1
ATOM 1803 O O . HIS A 1 244 ? 31.456 18.820 -42.338 1.00 61.22 244 HIS A O 1
ATOM 1809 N N . GLU A 1 245 ? 32.524 17.235 -43.518 1.00 65.31 245 GLU A N 1
ATOM 1810 C CA . GLU A 1 245 ? 31.468 16.205 -43.509 1.00 65.31 245 GLU A CA 1
ATOM 1811 C C . GLU A 1 245 ? 31.659 15.243 -42.312 1.00 65.31 245 GLU A C 1
ATOM 1813 O O . GLU A 1 245 ? 32.720 15.267 -41.694 1.00 65.31 245 GLU A O 1
ATOM 1818 N N . PHE A 1 246 ? 30.652 14.453 -41.902 1.00 68.06 246 PHE A N 1
ATOM 1819 C CA . PHE A 1 246 ? 30.863 13.476 -40.816 1.00 68.06 246 PHE A CA 1
ATOM 1820 C C . PHE A 1 246 ? 31.684 12.328 -41.393 1.00 68.06 246 PHE A C 1
ATOM 1822 O O . PHE A 1 246 ? 31.190 11.614 -42.257 1.00 68.06 246 PHE A O 1
ATOM 1829 N N . ASP A 1 247 ? 32.908 12.105 -40.927 1.00 78.62 247 ASP A N 1
ATOM 1830 C CA . ASP A 1 247 ? 33.628 10.910 -41.364 1.00 78.62 247 ASP A CA 1
ATOM 1831 C C . ASP A 1 247 ? 32.931 9.664 -40.804 1.00 78.62 247 ASP A C 1
ATOM 1833 O O . ASP A 1 247 ? 32.476 9.650 -39.656 1.00 78.62 247 ASP A O 1
ATOM 1837 N N . ARG A 1 248 ? 32.868 8.582 -41.591 1.00 80.19 248 ARG A N 1
ATOM 1838 C CA . ARG A 1 248 ? 32.227 7.319 -41.169 1.00 80.19 248 ARG A CA 1
ATOM 1839 C C . ARG A 1 248 ? 32.748 6.818 -39.818 1.00 80.19 248 ARG A C 1
ATOM 1841 O O . ARG A 1 248 ? 31.965 6.346 -39.004 1.00 80.19 248 ARG A O 1
ATOM 1848 N N . GLU A 1 249 ? 34.038 7.010 -39.538 1.00 84.88 249 GLU A N 1
ATOM 1849 C CA . GLU A 1 249 ? 34.655 6.649 -38.255 1.00 84.88 249 GLU A CA 1
ATOM 1850 C C . GLU A 1 249 ? 34.079 7.420 -37.057 1.00 84.88 249 GLU A C 1
ATOM 1852 O O . GLU A 1 249 ? 33.995 6.870 -35.956 1.00 84.88 249 GLU A O 1
ATOM 1857 N N . GLN A 1 250 ? 33.682 8.683 -37.249 1.00 84.69 250 GLN A N 1
ATOM 1858 C CA . GLN A 1 250 ? 33.045 9.499 -36.213 1.00 84.69 250 GLN A CA 1
ATOM 1859 C C . GLN A 1 250 ? 31.605 9.045 -35.975 1.00 84.69 250 GLN A C 1
ATOM 1861 O O . GLN A 1 250 ? 31.204 8.904 -34.822 1.00 84.69 250 GLN A O 1
ATOM 1866 N N . ILE A 1 251 ? 30.863 8.735 -37.045 1.00 86.62 251 ILE A N 1
ATOM 1867 C CA . ILE A 1 251 ? 29.514 8.156 -36.944 1.00 86.62 251 ILE A CA 1
ATOM 1868 C C . ILE A 1 251 ? 29.580 6.821 -36.195 1.00 86.62 251 ILE A C 1
ATOM 1870 O O . ILE A 1 251 ? 28.835 6.602 -35.245 1.00 86.62 251 ILE A O 1
ATOM 1874 N N . ASP A 1 252 ? 30.520 5.945 -36.552 1.00 89.56 252 ASP A N 1
ATOM 1875 C CA . ASP A 1 252 ? 30.690 4.651 -35.888 1.00 89.56 252 ASP A CA 1
ATOM 1876 C C . ASP A 1 252 ? 31.202 4.786 -34.446 1.00 89.56 252 ASP A C 1
ATOM 1878 O O . ASP A 1 252 ? 30.983 3.897 -33.621 1.00 89.56 252 ASP A O 1
ATOM 1882 N N . ARG A 1 253 ? 31.900 5.878 -34.107 1.00 91.25 253 ARG A N 1
ATOM 1883 C CA . ARG A 1 253 ? 32.239 6.209 -32.716 1.00 91.25 253 ARG A CA 1
ATOM 1884 C C . ARG A 1 253 ? 30.994 6.634 -31.941 1.00 91.25 253 ARG A C 1
ATOM 1886 O O . ARG A 1 253 ? 30.766 6.072 -30.879 1.00 91.25 253 ARG A O 1
ATOM 1893 N N . ALA A 1 254 ? 30.183 7.536 -32.491 1.00 92.31 254 ALA A N 1
ATOM 1894 C CA . ALA A 1 254 ? 28.937 7.989 -31.874 1.00 92.31 254 ALA A CA 1
ATOM 1895 C C . ALA A 1 254 ? 27.943 6.834 -31.663 1.00 92.31 254 ALA A C 1
ATOM 1897 O O . ALA A 1 254 ? 27.405 6.677 -30.574 1.00 92.31 254 ALA A O 1
ATOM 1898 N N . VAL A 1 255 ? 27.767 5.959 -32.662 1.00 93.44 255 VAL A N 1
ATOM 1899 C CA . VAL A 1 255 ? 26.912 4.767 -32.530 1.00 93.44 255 VAL A CA 1
ATOM 1900 C C . VAL A 1 255 ? 27.408 3.845 -31.416 1.00 93.44 255 VAL A C 1
ATOM 1902 O O . VAL A 1 255 ? 26.602 3.357 -30.632 1.00 93.44 255 VAL A O 1
ATOM 1905 N N . ARG A 1 256 ? 28.722 3.592 -31.327 1.00 94.75 256 ARG A N 1
ATOM 1906 C CA . ARG A 1 256 ? 29.289 2.757 -30.255 1.00 94.75 256 ARG A CA 1
ATOM 1907 C C . ARG A 1 256 ? 29.133 3.387 -28.878 1.00 94.75 256 ARG A C 1
ATOM 1909 O O . ARG A 1 256 ? 28.930 2.649 -27.924 1.00 94.75 256 ARG A O 1
ATOM 1916 N N . GLU A 1 257 ? 29.239 4.707 -28.786 1.00 95.81 257 GLU A N 1
ATOM 1917 C CA . GLU A 1 257 ? 29.045 5.435 -27.533 1.00 95.81 257 GLU A CA 1
ATOM 1918 C C . GLU A 1 257 ? 27.601 5.306 -27.040 1.00 95.81 257 GLU A C 1
ATOM 1920 O O . GLU A 1 257 ? 27.382 4.890 -25.910 1.00 95.81 257 GLU A O 1
ATOM 1925 N N . LEU A 1 258 ? 26.617 5.541 -27.914 1.00 96.31 258 LEU A N 1
ATOM 1926 C CA . LEU A 1 258 ? 25.196 5.401 -27.575 1.00 96.31 258 LEU A CA 1
ATOM 1927 C C . LEU A 1 258 ? 24.817 3.953 -27.245 1.00 96.31 258 LEU A C 1
ATOM 1929 O O . LEU A 1 258 ? 24.055 3.718 -26.313 1.00 96.31 258 LEU A O 1
ATOM 1933 N N . ARG A 1 259 ? 25.368 2.974 -27.980 1.00 96.94 259 ARG A N 1
ATOM 1934 C CA . ARG A 1 259 ? 25.166 1.552 -27.662 1.00 96.94 259 ARG A CA 1
ATOM 1935 C C . ARG A 1 259 ? 25.718 1.199 -26.289 1.00 96.94 259 ARG A C 1
ATOM 1937 O O . ARG A 1 259 ? 24.999 0.590 -25.513 1.00 96.94 259 ARG A O 1
ATOM 1944 N N . ARG A 1 260 ? 26.946 1.626 -25.982 1.00 96.94 260 ARG A N 1
ATOM 1945 C CA . ARG A 1 260 ? 27.540 1.418 -24.658 1.00 96.94 260 ARG A CA 1
ATOM 1946 C C . ARG A 1 260 ? 26.707 2.088 -23.569 1.00 96.94 260 ARG A C 1
ATOM 1948 O O . ARG A 1 260 ? 26.431 1.451 -22.571 1.00 96.94 260 ARG A O 1
ATOM 1955 N N . GLY A 1 261 ? 26.246 3.319 -23.792 1.00 97.06 261 GLY A N 1
ATOM 1956 C CA . GLY A 1 261 ? 25.362 3.998 -22.846 1.00 97.06 261 GLY A CA 1
ATOM 1957 C C . GLY A 1 261 ? 24.094 3.192 -22.551 1.00 97.06 261 GLY A C 1
ATOM 1958 O O . GLY A 1 261 ? 23.702 3.078 -21.396 1.00 97.06 261 GLY A O 1
ATOM 1959 N N . LEU A 1 262 ? 23.468 2.599 -23.574 1.00 96.62 262 LEU A N 1
ATOM 1960 C CA . LEU A 1 262 ? 22.303 1.725 -23.392 1.00 96.62 262 LEU A CA 1
ATOM 1961 C C . LEU A 1 262 ? 22.649 0.414 -22.668 1.00 96.62 262 LEU A C 1
ATOM 1963 O O . LEU A 1 262 ? 21.876 -0.020 -21.819 1.00 96.62 262 LEU A O 1
ATOM 1967 N N . GLU A 1 263 ? 23.790 -0.206 -22.983 1.00 97.19 263 GLU A N 1
ATOM 1968 C CA . GLU A 1 263 ? 24.297 -1.390 -22.267 1.00 97.19 263 GLU A CA 1
ATOM 1969 C C . GLU A 1 263 ? 24.513 -1.077 -20.779 1.00 97.19 263 GLU A C 1
ATOM 1971 O O . GLU A 1 263 ? 24.075 -1.840 -19.919 1.00 97.19 263 GLU A O 1
ATOM 1976 N N . ASP A 1 264 ? 25.120 0.071 -20.480 1.00 96.69 264 ASP A N 1
ATOM 1977 C CA . ASP A 1 264 ? 25.354 0.549 -19.118 1.00 96.69 264 ASP A CA 1
ATOM 1978 C C . ASP A 1 264 ? 24.018 0.848 -18.410 1.00 96.69 264 ASP A C 1
ATOM 1980 O O . ASP A 1 264 ? 23.814 0.426 -17.276 1.00 96.69 264 ASP A O 1
ATOM 1984 N N . ALA A 1 265 ? 23.053 1.484 -19.087 1.00 95.12 265 ALA A N 1
ATOM 1985 C CA . ALA A 1 265 ? 21.723 1.751 -18.528 1.00 95.12 265 ALA A CA 1
ATOM 1986 C C . ALA A 1 265 ? 20.930 0.471 -18.208 1.00 95.12 265 ALA A C 1
ATOM 1988 O O . ALA A 1 265 ? 20.217 0.430 -17.200 1.00 95.12 265 ALA A O 1
ATOM 1989 N N . LEU A 1 266 ? 21.055 -0.571 -19.039 1.00 94.44 266 LEU A N 1
ATOM 1990 C CA . LEU A 1 266 ? 20.500 -1.901 -18.767 1.00 94.44 266 LEU A CA 1
ATOM 1991 C C . LEU A 1 266 ? 21.200 -2.555 -17.568 1.00 94.44 266 LEU A C 1
ATOM 1993 O O . LEU A 1 266 ? 20.530 -3.068 -16.675 1.00 94.44 266 LEU A O 1
ATOM 1997 N N . ALA A 1 267 ? 22.534 -2.502 -17.511 1.00 94.38 267 ALA A N 1
ATOM 1998 C CA . ALA A 1 267 ? 23.312 -3.076 -16.413 1.00 94.38 267 ALA A CA 1
ATOM 1999 C C . ALA A 1 267 ? 23.033 -2.391 -15.062 1.00 94.38 267 ALA A C 1
ATOM 2001 O O . ALA A 1 267 ? 22.963 -3.059 -14.029 1.00 94.38 267 ALA A O 1
ATOM 2002 N N . ASP A 1 268 ? 22.822 -1.076 -15.081 1.00 91.62 268 ASP A N 1
ATOM 2003 C CA . ASP A 1 268 ? 22.465 -0.269 -13.914 1.00 91.62 268 ASP A CA 1
ATOM 2004 C C . ASP A 1 268 ? 20.990 -0.436 -13.499 1.00 91.62 268 ASP A C 1
ATOM 2006 O O . ASP A 1 268 ? 20.579 0.065 -12.450 1.00 91.62 268 ASP A O 1
ATOM 2010 N N . GLY A 1 269 ? 20.173 -1.124 -14.305 1.00 89.62 269 GLY A N 1
ATOM 2011 C CA . GLY A 1 269 ? 18.747 -1.323 -14.048 1.00 89.62 269 GLY A CA 1
ATOM 2012 C C . GLY A 1 269 ? 17.906 -0.053 -14.205 1.00 89.62 269 GLY A C 1
ATOM 2013 O O . GLY A 1 269 ? 16.840 0.050 -13.600 1.00 89.62 269 GLY A O 1
ATOM 2014 N N . ARG A 1 270 ? 18.347 0.930 -15.005 1.00 89.00 270 ARG A N 1
ATOM 2015 C CA . ARG A 1 270 ? 17.556 2.148 -15.286 1.00 89.00 270 ARG A CA 1
ATOM 2016 C C . ARG A 1 270 ? 16.266 1.842 -16.043 1.00 89.00 270 ARG A C 1
ATOM 2018 O O . ARG A 1 270 ? 15.274 2.541 -15.875 1.00 89.00 270 ARG A O 1
ATOM 2025 N N . LEU A 1 271 ? 16.283 0.777 -16.842 1.00 90.12 271 LEU A N 1
ATOM 2026 C CA . LEU A 1 271 ? 15.129 0.269 -17.584 1.00 90.12 271 LEU A CA 1
ATOM 2027 C C . LEU A 1 271 ? 14.335 -0.788 -16.799 1.00 90.12 271 LEU A C 1
ATOM 2029 O O . LEU A 1 271 ? 13.424 -1.418 -17.343 1.00 90.12 271 LEU A O 1
ATOM 2033 N N . LYS A 1 272 ? 14.632 -0.950 -15.504 1.00 89.31 272 LYS A N 1
ATOM 2034 C CA . LYS A 1 272 ? 13.954 -1.921 -14.656 1.00 89.31 272 LYS A CA 1
ATOM 2035 C C . LYS A 1 272 ? 12.528 -1.481 -14.400 1.00 89.31 272 LYS A C 1
ATOM 2037 O O . LYS A 1 272 ? 12.251 -0.419 -13.849 1.00 89.31 272 LYS A O 1
ATOM 2042 N N . MET A 1 273 ? 11.614 -2.372 -14.743 1.00 87.88 273 MET A N 1
ATOM 2043 C CA . MET A 1 273 ? 10.183 -2.101 -14.710 1.00 87.88 273 MET A CA 1
ATOM 2044 C C . MET A 1 273 ? 9.539 -2.174 -13.323 1.00 87.88 273 MET A C 1
ATOM 2046 O O . MET A 1 273 ? 8.363 -1.853 -13.180 1.00 87.88 273 MET A O 1
ATOM 2050 N N . LYS A 1 274 ? 10.274 -2.631 -12.303 1.00 86.62 274 LYS A N 1
ATOM 2051 C CA . LYS A 1 274 ? 9.772 -2.735 -10.927 1.00 86.62 274 LYS A CA 1
ATOM 2052 C C . LYS A 1 274 ? 10.095 -1.442 -10.174 1.00 86.62 274 LYS A C 1
ATOM 2054 O O . LYS A 1 274 ? 11.269 -1.262 -9.840 1.00 86.62 274 LYS A O 1
ATOM 2059 N N . PRO A 1 275 ? 9.112 -0.558 -9.909 1.00 86.56 275 PRO A N 1
ATOM 2060 C CA . PRO A 1 275 ? 9.353 0.615 -9.087 1.00 86.56 275 PRO A CA 1
ATOM 2061 C C . PRO A 1 275 ? 9.689 0.177 -7.660 1.00 86.56 275 PRO A C 1
ATOM 2063 O O . PRO A 1 275 ? 9.272 -0.891 -7.205 1.00 86.56 275 PRO A O 1
ATOM 2066 N N . THR A 1 276 ? 10.440 1.012 -6.955 1.00 87.94 276 THR A N 1
ATOM 2067 C CA . THR A 1 276 ? 10.809 0.793 -5.554 1.00 87.94 276 THR A CA 1
ATOM 2068 C C . THR A 1 276 ? 9.998 1.734 -4.679 1.00 87.94 276 THR A C 1
ATOM 2070 O O . THR A 1 276 ? 9.875 2.917 -5.000 1.00 87.94 276 THR A O 1
ATOM 2073 N N . ALA A 1 277 ? 9.438 1.215 -3.593 1.00 84.81 277 ALA A N 1
ATOM 2074 C CA . ALA A 1 277 ? 8.750 2.010 -2.592 1.00 84.81 277 ALA A CA 1
ATOM 2075 C C . ALA A 1 277 ? 9.734 2.929 -1.831 1.00 84.81 277 ALA A C 1
ATOM 2077 O O . ALA A 1 277 ? 10.946 2.687 -1.826 1.00 84.81 277 ALA A O 1
ATOM 2078 N N . PRO A 1 278 ? 9.250 4.005 -1.181 1.00 78.19 278 PRO A N 1
ATOM 2079 C CA . PRO A 1 278 ? 10.073 4.925 -0.395 1.00 78.19 278 PRO A CA 1
ATOM 2080 C C . PRO A 1 278 ? 10.854 4.271 0.753 1.00 78.19 278 PRO A C 1
ATOM 2082 O O . PRO A 1 278 ? 11.857 4.826 1.198 1.00 78.19 278 PRO A O 1
ATOM 2085 N N . ASP A 1 279 ? 10.402 3.117 1.240 1.00 77.94 279 ASP A N 1
ATOM 2086 C CA . ASP A 1 279 ? 11.084 2.305 2.255 1.00 77.94 279 ASP A CA 1
ATOM 2087 C C . ASP A 1 279 ? 12.225 1.439 1.687 1.00 77.94 279 ASP A C 1
ATOM 2089 O O . ASP A 1 279 ? 12.997 0.859 2.450 1.00 77.94 279 ASP A O 1
ATOM 2093 N N . GLY A 1 280 ? 12.387 1.413 0.361 1.00 83.31 280 GLY A N 1
ATOM 2094 C CA . GLY A 1 280 ? 13.423 0.665 -0.342 1.00 83.31 280 GLY A CA 1
ATOM 2095 C C . GLY A 1 280 ? 12.988 -0.718 -0.827 1.00 83.31 280 GLY A C 1
ATOM 2096 O O . GLY A 1 280 ? 13.770 -1.360 -1.534 1.00 83.31 280 GLY A O 1
ATOM 2097 N N . GLU A 1 281 ? 11.770 -1.168 -0.517 1.00 85.81 281 GLU A N 1
ATOM 2098 C CA . GLU A 1 281 ? 11.260 -2.460 -0.981 1.00 85.81 281 GLU A CA 1
ATOM 2099 C C . GLU A 1 281 ? 10.706 -2.353 -2.417 1.00 85.81 281 GLU A C 1
ATOM 2101 O O . GLU A 1 281 ? 9.977 -1.414 -2.751 1.00 85.81 281 GLU A O 1
ATOM 2106 N N . PRO A 1 282 ? 11.045 -3.281 -3.328 1.00 88.62 282 PRO A N 1
ATOM 2107 C CA . PRO A 1 282 ? 10.515 -3.265 -4.685 1.00 88.62 282 PRO A CA 1
ATOM 2108 C C . PRO A 1 282 ? 9.039 -3.676 -4.710 1.00 88.62 282 PRO A C 1
ATOM 2110 O O . PRO A 1 282 ? 8.644 -4.653 -4.078 1.00 88.62 282 PRO A O 1
ATOM 2113 N N . TYR A 1 283 ? 8.238 -2.993 -5.526 1.00 90.50 283 TYR A N 1
ATOM 2114 C CA . TYR A 1 283 ? 6.862 -3.402 -5.787 1.00 90.50 283 TYR A CA 1
ATOM 2115 C C . TYR A 1 283 ? 6.805 -4.712 -6.585 1.00 90.50 283 TYR A C 1
ATOM 2117 O O . TYR A 1 283 ? 7.545 -4.931 -7.555 1.00 90.50 283 TYR A O 1
ATOM 2125 N N . GLU A 1 284 ? 5.870 -5.575 -6.204 1.00 89.81 284 GLU A N 1
ATOM 2126 C CA . GLU A 1 284 ? 5.525 -6.796 -6.911 1.00 89.81 284 GLU A CA 1
ATOM 2127 C C . GLU A 1 284 ? 4.352 -6.530 -7.863 1.00 89.81 284 GLU A C 1
ATOM 2129 O O . GLU A 1 284 ? 3.197 -6.381 -7.466 1.00 89.81 284 GLU A O 1
ATOM 2134 N N . ILE A 1 285 ? 4.652 -6.468 -9.160 1.00 86.06 285 ILE A N 1
ATOM 2135 C CA . ILE A 1 285 ? 3.684 -6.131 -10.212 1.00 86.06 285 ILE A CA 1
ATOM 2136 C C . ILE A 1 285 ? 2.838 -7.364 -10.575 1.00 86.06 285 ILE A C 1
ATOM 2138 O O . ILE A 1 285 ? 2.899 -7.887 -11.686 1.00 86.06 285 ILE A O 1
ATOM 2142 N N . VAL A 1 286 ? 2.059 -7.866 -9.617 1.00 80.31 286 VAL A N 1
ATOM 2143 C CA . VAL A 1 286 ? 1.168 -9.024 -9.820 1.00 80.31 286 VAL A CA 1
ATOM 2144 C C . VAL A 1 286 ? -0.238 -8.553 -10.172 1.00 80.31 286 VAL A C 1
ATOM 2146 O O . VAL A 1 286 ? -0.810 -8.988 -11.176 1.00 80.31 286 VAL A O 1
ATOM 2149 N N . ASN A 1 287 ? -0.754 -7.590 -9.404 1.00 85.62 287 ASN A N 1
ATOM 2150 C CA . ASN A 1 287 ? -2.157 -7.168 -9.451 1.00 85.62 287 ASN A CA 1
ATOM 2151 C C . ASN A 1 287 ? -2.417 -5.910 -10.291 1.00 85.62 287 ASN A C 1
ATOM 2153 O O . ASN A 1 287 ? -3.538 -5.401 -10.320 1.00 85.62 287 ASN A O 1
ATOM 2157 N N . LEU A 1 288 ? -1.416 -5.412 -11.026 1.00 88.69 288 LEU A N 1
ATOM 2158 C CA . LEU A 1 288 ? -1.659 -4.301 -11.943 1.00 88.69 288 LEU A CA 1
ATOM 2159 C C . LEU A 1 288 ? -2.578 -4.722 -13.106 1.00 88.69 288 LEU A C 1
ATOM 2161 O O . LEU A 1 288 ? -2.500 -5.853 -13.598 1.00 88.69 288 LEU A O 1
ATOM 2165 N N . PRO A 1 289 ? -3.417 -3.803 -13.619 1.00 88.50 289 PRO A N 1
ATOM 2166 C CA . PRO A 1 289 ? -4.173 -4.019 -14.849 1.00 88.50 289 PRO A CA 1
ATOM 2167 C C . PRO A 1 289 ? -3.295 -4.526 -16.006 1.00 88.50 289 PRO A C 1
ATOM 2169 O O . PRO A 1 289 ? -2.133 -4.141 -16.125 1.00 88.50 289 PRO A O 1
ATOM 2172 N N . SER A 1 290 ? -3.850 -5.358 -16.899 1.00 86.50 290 SER A N 1
ATOM 2173 C CA . SER A 1 290 ? -3.103 -5.964 -18.023 1.00 86.50 290 SER A CA 1
ATOM 2174 C C . SER A 1 290 ? -2.347 -4.940 -18.870 1.00 86.50 290 SER A C 1
ATOM 2176 O O . SER A 1 290 ? -1.197 -5.181 -19.212 1.00 86.50 290 SER A O 1
ATOM 2178 N N . ARG A 1 291 ? -2.937 -3.758 -19.094 1.00 89.88 291 ARG A N 1
ATOM 2179 C CA . ARG A 1 291 ? -2.302 -2.646 -19.823 1.00 89.88 291 ARG A CA 1
ATOM 2180 C C . ARG A 1 291 ? -0.958 -2.187 -19.251 1.00 89.88 291 ARG A C 1
ATOM 2182 O O . ARG A 1 291 ? -0.237 -1.519 -19.961 1.00 89.88 291 ARG A O 1
ATOM 2189 N N . TYR A 1 292 ? -0.664 -2.483 -17.984 1.00 91.25 292 TYR A N 1
ATOM 2190 C CA . TYR A 1 292 ? 0.608 -2.161 -17.331 1.00 91.25 292 TYR A CA 1
ATOM 2191 C C . TYR A 1 292 ? 1.551 -3.370 -17.254 1.00 91.25 292 TYR A C 1
ATOM 2193 O O . TYR A 1 292 ? 2.754 -3.203 -17.091 1.00 91.25 292 TYR A O 1
ATOM 2201 N N . ARG A 1 293 ? 1.025 -4.595 -17.370 1.00 89.12 293 ARG A N 1
ATOM 2202 C CA . ARG A 1 293 ? 1.815 -5.840 -17.332 1.00 89.12 293 ARG A CA 1
ATOM 2203 C C . ARG A 1 293 ? 2.343 -6.254 -18.704 1.00 89.12 293 ARG A C 1
ATOM 2205 O O . ARG A 1 293 ? 3.264 -7.065 -18.786 1.00 89.12 293 ARG A O 1
ATOM 2212 N N . GLU A 1 294 ? 1.755 -5.702 -19.755 1.00 92.62 294 GLU A N 1
ATOM 2213 C CA . GLU A 1 294 ? 2.063 -5.983 -21.150 1.00 92.62 294 GLU A CA 1
ATOM 2214 C C . GLU A 1 294 ? 2.495 -4.691 -21.847 1.00 92.62 294 GLU A C 1
ATOM 2216 O O . GLU A 1 294 ? 1.844 -3.658 -21.702 1.00 92.62 294 GLU A O 1
ATOM 2221 N N . LEU A 1 295 ? 3.582 -4.762 -22.616 1.00 94.19 295 LEU A N 1
ATOM 2222 C CA . LEU A 1 295 ? 4.127 -3.646 -23.384 1.00 94.19 295 LEU A CA 1
ATOM 2223 C C . LEU A 1 295 ? 4.313 -4.069 -24.839 1.00 94.19 295 LEU A C 1
ATOM 2225 O O . LEU A 1 295 ? 4.893 -5.116 -25.122 1.00 94.19 295 LEU A O 1
ATOM 2229 N N . SER A 1 296 ? 3.845 -3.250 -25.777 1.00 93.12 296 SER A N 1
ATOM 2230 C CA . SER A 1 296 ? 4.123 -3.454 -27.201 1.00 93.12 296 SER A CA 1
ATOM 2231 C C . SER A 1 296 ? 5.425 -2.759 -27.570 1.00 93.12 296 SER A C 1
ATOM 2233 O O . SER A 1 296 ? 5.531 -1.549 -27.413 1.00 93.12 296 SER A O 1
ATOM 2235 N N . ILE A 1 297 ? 6.412 -3.521 -28.052 1.00 90.88 297 ILE A N 1
ATOM 2236 C CA . ILE A 1 297 ? 7.760 -3.002 -28.318 1.00 90.88 297 ILE A CA 1
ATOM 2237 C C . ILE A 1 297 ? 7.945 -2.738 -29.824 1.00 90.88 297 ILE A C 1
ATOM 2239 O O . ILE A 1 297 ? 7.959 -3.691 -30.629 1.00 90.88 297 ILE A O 1
ATOM 2243 N N . PRO A 1 298 ? 8.119 -1.464 -30.234 1.00 88.69 298 PRO A N 1
ATOM 2244 C CA . PRO A 1 298 ? 8.405 -1.109 -31.618 1.00 88.69 298 PRO A CA 1
ATOM 2245 C C . PRO A 1 298 ? 9.777 -1.630 -32.084 1.00 88.69 298 PRO A C 1
ATOM 2247 O O . PRO A 1 298 ? 10.674 -1.862 -31.273 1.00 88.69 298 PRO A O 1
ATOM 2250 N N . PRO A 1 299 ? 9.993 -1.808 -33.403 1.00 82.69 299 PRO A N 1
ATOM 2251 C CA . PRO A 1 299 ? 9.030 -1.662 -34.502 1.00 82.69 299 PRO A CA 1
ATOM 2252 C C . PRO A 1 299 ? 8.217 -2.937 -34.791 1.00 82.69 299 PRO A C 1
ATOM 2254 O O . PRO A 1 299 ? 7.463 -2.976 -35.754 1.00 82.69 299 PRO A O 1
ATOM 2257 N N . SER A 1 300 ? 8.423 -4.023 -34.036 1.00 77.06 300 SER A N 1
ATOM 2258 C CA . SER A 1 300 ? 7.721 -5.293 -34.293 1.00 77.06 300 SER A CA 1
ATOM 2259 C C . SER A 1 300 ? 6.263 -5.302 -33.849 1.00 77.06 300 SER A C 1
ATOM 2261 O O . SER A 1 300 ? 5.560 -6.250 -34.189 1.00 77.06 300 SER A O 1
ATOM 2263 N N . ASP A 1 301 ? 5.863 -4.338 -33.014 1.00 81.19 301 ASP A N 1
ATOM 2264 C CA . ASP A 1 301 ? 4.594 -4.317 -32.274 1.00 81.19 301 ASP A CA 1
ATOM 2265 C C . ASP A 1 301 ? 4.312 -5.637 -31.535 1.00 81.19 301 ASP A C 1
ATOM 2267 O O . ASP A 1 301 ? 3.170 -6.016 -31.279 1.00 81.19 301 ASP A O 1
ATOM 2271 N N . ARG A 1 302 ? 5.377 -6.371 -31.187 1.00 85.62 302 ARG A N 1
ATOM 2272 C CA . ARG A 1 302 ? 5.280 -7.592 -30.398 1.00 85.62 302 ARG A CA 1
ATOM 2273 C C . ARG A 1 302 ? 4.971 -7.180 -28.969 1.00 85.62 302 ARG A C 1
ATOM 2275 O O . ARG A 1 302 ? 5.729 -6.415 -28.376 1.00 85.62 302 ARG A O 1
ATOM 2282 N N . THR A 1 303 ? 3.887 -7.716 -28.430 1.00 90.88 303 THR A N 1
ATOM 2283 C CA . THR A 1 303 ? 3.560 -7.584 -27.015 1.00 90.88 303 THR A CA 1
ATOM 2284 C C . THR A 1 303 ? 4.477 -8.489 -26.201 1.00 90.88 303 THR A C 1
ATOM 2286 O O . THR A 1 303 ? 4.642 -9.674 -26.508 1.00 90.88 303 THR A O 1
ATOM 2289 N N . VAL A 1 304 ? 5.111 -7.905 -25.197 1.00 91.31 304 VAL A N 1
ATOM 2290 C CA . VAL A 1 304 ? 6.082 -8.538 -24.314 1.00 91.31 304 VAL A CA 1
ATOM 2291 C C . VAL A 1 304 ? 5.613 -8.328 -22.877 1.00 91.31 304 VAL A C 1
ATOM 2293 O O . VAL A 1 304 ? 5.054 -7.279 -22.550 1.00 91.31 304 VAL A O 1
ATOM 2296 N N . TYR A 1 305 ? 5.801 -9.333 -22.024 1.00 91.56 305 TYR A N 1
ATOM 2297 C CA . TYR A 1 305 ? 5.523 -9.182 -20.600 1.00 91.56 305 TYR A CA 1
ATOM 2298 C C . TYR A 1 305 ? 6.572 -8.291 -19.947 1.00 91.56 305 TYR A C 1
ATOM 2300 O O . TYR A 1 305 ? 7.730 -8.258 -20.357 1.00 91.56 305 TYR A O 1
ATOM 2308 N N . LEU A 1 306 ? 6.171 -7.598 -18.886 1.00 89.81 306 LEU A N 1
ATOM 2309 C CA . LEU A 1 306 ? 7.014 -6.635 -18.188 1.00 89.81 306 LEU A CA 1
ATOM 2310 C C . LEU A 1 306 ? 8.376 -7.200 -17.739 1.00 89.81 306 LEU A C 1
ATOM 2312 O O . LEU A 1 306 ? 9.383 -6.499 -17.791 1.00 89.81 306 LEU A O 1
ATOM 2316 N N . GLY A 1 307 ? 8.411 -8.474 -17.330 1.00 87.50 307 GLY A N 1
ATOM 2317 C CA . GLY A 1 307 ? 9.641 -9.166 -16.928 1.00 87.50 307 GLY A CA 1
ATOM 2318 C C . GLY A 1 307 ? 10.635 -9.411 -18.069 1.00 87.50 307 GLY A C 1
ATOM 2319 O O . GLY A 1 307 ? 11.820 -9.570 -17.803 1.00 87.50 307 GLY A O 1
ATOM 2320 N N . ASP A 1 308 ? 10.170 -9.383 -19.319 1.00 92.25 308 ASP A N 1
ATOM 2321 C CA . ASP A 1 308 ? 10.974 -9.623 -20.521 1.00 92.25 308 ASP A CA 1
ATOM 2322 C C . ASP A 1 308 ? 11.300 -8.314 -21.275 1.00 92.25 308 ASP A C 1
ATOM 2324 O O . ASP A 1 308 ? 11.938 -8.337 -22.329 1.00 92.25 308 ASP A O 1
ATOM 2328 N N . ALA A 1 309 ? 10.861 -7.156 -20.766 1.00 92.88 309 ALA A N 1
ATOM 2329 C CA . ALA A 1 309 ? 11.002 -5.871 -21.451 1.00 92.88 309 ALA A CA 1
ATOM 2330 C C . ALA A 1 309 ? 12.472 -5.440 -21.618 1.00 92.88 309 ALA A C 1
ATOM 2332 O O . ALA A 1 309 ? 12.869 -5.023 -22.706 1.00 92.88 309 ALA A O 1
ATOM 2333 N N . GLU A 1 310 ? 13.301 -5.604 -20.580 1.00 94.12 310 GLU A N 1
ATOM 2334 C CA . GLU A 1 310 ? 14.745 -5.324 -20.651 1.00 94.12 310 GLU A CA 1
ATOM 2335 C C . GLU A 1 310 ? 15.445 -6.249 -21.653 1.00 94.12 310 GLU A C 1
ATOM 2337 O O . GLU A 1 310 ? 16.231 -5.787 -22.482 1.00 94.12 310 GLU A O 1
ATOM 2342 N N . GLN A 1 311 ? 15.097 -7.541 -21.639 1.00 93.75 311 GLN A N 1
ATOM 2343 C CA . GLN A 1 311 ? 15.635 -8.518 -22.586 1.00 93.75 311 GLN A CA 1
ATOM 2344 C C . GLN A 1 311 ? 15.269 -8.146 -24.025 1.00 93.75 311 GLN A C 1
ATOM 2346 O O . GLN A 1 311 ? 16.097 -8.259 -24.921 1.00 93.75 311 GLN A O 1
ATOM 2351 N N . ALA A 1 312 ? 14.056 -7.646 -24.261 1.00 93.56 312 ALA A N 1
ATOM 2352 C CA . ALA A 1 312 ? 13.660 -7.199 -25.587 1.00 93.56 312 ALA A CA 1
ATOM 2353 C C . ALA A 1 312 ? 14.476 -5.986 -26.066 1.00 93.56 312 ALA A C 1
ATOM 2355 O O . ALA A 1 312 ? 14.823 -5.930 -27.246 1.00 93.56 312 ALA A O 1
ATOM 2356 N N . VAL A 1 313 ? 14.831 -5.040 -25.187 1.00 95.06 313 VAL A N 1
ATOM 2357 C CA . VAL A 1 313 ? 15.751 -3.938 -25.536 1.00 95.06 313 VAL A CA 1
ATOM 2358 C C . VAL A 1 313 ? 17.148 -4.486 -25.830 1.00 95.06 313 VAL A C 1
ATOM 2360 O O . VAL A 1 313 ? 17.746 -4.119 -26.844 1.00 95.06 313 VAL A O 1
ATOM 2363 N N . GLN A 1 314 ? 17.642 -5.409 -25.002 1.00 95.12 314 GLN A N 1
ATOM 2364 C CA . GLN A 1 314 ? 18.937 -6.059 -25.200 1.00 95.12 314 GLN A CA 1
ATOM 2365 C C . GLN A 1 314 ? 19.007 -6.811 -26.540 1.00 95.12 314 GLN A C 1
ATOM 2367 O O . GLN A 1 314 ? 19.941 -6.606 -27.315 1.00 95.12 314 GLN A O 1
ATOM 2372 N N . ASP A 1 315 ? 17.986 -7.599 -26.880 1.00 94.44 315 ASP A N 1
ATOM 2373 C CA . ASP A 1 315 ? 17.908 -8.340 -28.142 1.00 94.44 315 ASP A CA 1
ATOM 2374 C C . ASP A 1 315 ? 18.006 -7.399 -29.356 1.00 94.44 315 ASP A C 1
ATOM 2376 O O . ASP A 1 315 ? 18.628 -7.739 -30.371 1.00 94.44 315 ASP A O 1
ATOM 2380 N N . ARG A 1 316 ? 17.410 -6.199 -29.260 1.00 94.19 316 ARG A N 1
ATOM 2381 C CA . ARG A 1 316 ? 17.490 -5.154 -30.296 1.00 94.19 316 ARG A CA 1
ATOM 2382 C C . ARG A 1 316 ? 18.847 -4.482 -30.349 1.00 94.19 316 ARG A C 1
ATOM 2384 O O . ARG A 1 316 ? 19.300 -4.134 -31.438 1.00 94.19 316 ARG A O 1
ATOM 2391 N N . LEU A 1 317 ? 19.494 -4.310 -29.209 1.00 94.75 317 LEU A N 1
ATOM 2392 C CA . LEU A 1 317 ? 20.826 -3.734 -29.130 1.00 94.75 317 LEU A CA 1
ATOM 2393 C C . LEU A 1 317 ? 21.875 -4.654 -29.775 1.00 94.75 317 LEU A C 1
ATOM 2395 O O . LEU A 1 317 ? 22.738 -4.182 -30.523 1.00 94.75 317 LEU A O 1
ATOM 2399 N N . GLU A 1 318 ? 21.741 -5.964 -29.555 1.00 94.38 318 GLU A N 1
ATOM 2400 C CA . GLU A 1 318 ? 22.632 -6.997 -30.089 1.00 94.38 318 GLU A CA 1
ATOM 2401 C C . GLU A 1 318 ? 22.396 -7.268 -31.583 1.00 94.38 318 GLU A C 1
ATOM 2403 O O . GLU A 1 318 ? 23.349 -7.311 -32.366 1.00 94.38 318 GLU A O 1
ATOM 2408 N N . ASN A 1 319 ? 21.133 -7.420 -32.000 1.00 93.25 319 ASN A N 1
ATOM 2409 C CA . ASN A 1 319 ? 20.789 -7.924 -33.337 1.00 93.25 319 ASN A CA 1
ATOM 2410 C C . ASN A 1 319 ? 20.227 -6.859 -34.295 1.00 93.25 319 ASN A C 1
ATOM 2412 O O . ASN A 1 319 ? 20.125 -7.112 -35.496 1.00 93.25 319 ASN A O 1
ATOM 2416 N N . GLY A 1 320 ? 19.843 -5.689 -33.782 1.00 91.44 320 GLY A N 1
ATOM 2417 C CA . GLY A 1 320 ? 19.170 -4.631 -34.534 1.00 91.44 320 GLY A CA 1
ATOM 2418 C C . GLY A 1 320 ? 20.029 -3.395 -34.805 1.00 91.44 320 GLY A C 1
ATOM 2419 O O . GLY A 1 320 ? 21.236 -3.331 -34.541 1.00 91.44 320 GLY A O 1
ATOM 2420 N N . THR A 1 321 ? 19.385 -2.374 -35.368 1.00 93.44 321 THR A N 1
ATOM 2421 C CA . THR A 1 321 ? 19.964 -1.035 -35.545 1.00 93.44 321 THR A CA 1
ATOM 2422 C C . THR A 1 321 ? 19.868 -0.217 -34.253 1.00 93.44 321 THR A C 1
ATOM 2424 O O . THR A 1 321 ? 19.014 -0.464 -33.406 1.00 93.44 321 THR A O 1
ATOM 2427 N N . LEU A 1 322 ? 20.724 0.803 -34.097 1.00 93.75 322 LEU A N 1
ATOM 2428 C CA . LEU A 1 322 ? 20.649 1.702 -32.934 1.00 93.75 322 LEU A CA 1
ATOM 2429 C C . LEU A 1 322 ? 19.282 2.397 -32.830 1.00 93.75 322 LEU A C 1
ATOM 2431 O O . LEU A 1 322 ? 18.765 2.543 -31.732 1.00 93.75 322 LEU A O 1
ATOM 2435 N N . ARG A 1 323 ? 18.674 2.777 -33.962 1.00 93.19 323 ARG A N 1
ATOM 2436 C CA . ARG A 1 323 ? 17.337 3.386 -33.984 1.00 93.19 323 ARG A CA 1
ATOM 2437 C C . ARG A 1 323 ? 16.262 2.432 -33.454 1.00 93.19 323 ARG A C 1
ATOM 2439 O O . ARG A 1 323 ? 15.380 2.871 -32.730 1.00 93.19 323 ARG A O 1
ATOM 2446 N N . GLU A 1 324 ? 16.327 1.147 -33.797 1.00 94.12 324 GLU A N 1
ATOM 2447 C CA . GLU A 1 324 ? 15.397 0.141 -33.260 1.00 94.12 324 GLU A CA 1
ATOM 2448 C C . GLU A 1 324 ? 15.589 -0.070 -31.761 1.00 94.12 324 GLU A C 1
ATOM 2450 O O . GLU A 1 324 ? 14.602 -0.115 -31.034 1.00 94.12 324 GLU A O 1
ATOM 2455 N N . ALA A 1 325 ? 16.839 -0.145 -31.297 1.00 95.19 325 ALA A N 1
ATOM 2456 C CA . ALA A 1 325 ? 17.137 -0.230 -29.870 1.00 95.19 325 ALA A CA 1
ATOM 2457 C C . ALA A 1 325 ? 16.650 1.017 -29.115 1.00 95.19 325 ALA A C 1
ATOM 2459 O O . ALA A 1 325 ? 16.057 0.884 -28.053 1.00 95.19 325 ALA A O 1
ATOM 2460 N N . ALA A 1 326 ? 16.820 2.212 -29.688 1.00 95.12 326 ALA A N 1
ATOM 2461 C CA . ALA A 1 326 ? 16.339 3.459 -29.102 1.00 95.12 326 ALA A CA 1
ATOM 2462 C C . ALA A 1 326 ? 14.809 3.540 -29.037 1.00 95.12 326 ALA A C 1
ATOM 2464 O O . ALA A 1 326 ? 14.281 3.964 -28.021 1.00 95.12 326 ALA A O 1
ATOM 2465 N N . MET A 1 327 ? 14.096 3.099 -30.080 1.00 94.62 327 MET A N 1
ATOM 2466 C CA . MET A 1 327 ? 12.626 3.017 -30.056 1.00 94.62 327 MET A CA 1
ATOM 2467 C C . MET A 1 327 ? 12.120 2.025 -29.009 1.00 94.62 327 MET A C 1
ATOM 2469 O O . MET A 1 327 ? 11.128 2.289 -28.340 1.00 94.62 327 MET A O 1
ATOM 2473 N N . ALA A 1 328 ? 12.789 0.878 -28.874 1.00 95.56 328 ALA A N 1
ATOM 2474 C CA . ALA A 1 328 ? 12.447 -0.098 -27.848 1.00 95.56 328 ALA A CA 1
ATOM 2475 C C . ALA A 1 328 ? 12.726 0.451 -26.440 1.00 95.56 328 ALA A C 1
ATOM 2477 O O . ALA A 1 328 ? 11.888 0.300 -25.560 1.00 95.56 328 ALA A O 1
ATOM 2478 N N . ALA A 1 329 ? 13.874 1.106 -26.242 1.00 96.00 329 ALA A N 1
ATOM 2479 C CA . ALA A 1 329 ? 14.259 1.699 -24.966 1.00 96.00 329 ALA A CA 1
ATOM 2480 C C . ALA A 1 329 ? 13.328 2.853 -24.556 1.00 96.00 329 ALA A C 1
ATOM 2482 O O . ALA A 1 329 ? 12.912 2.886 -23.406 1.00 96.00 329 ALA A O 1
ATOM 2483 N N . GLU A 1 330 ? 12.954 3.739 -25.487 1.00 96.06 330 GLU A N 1
ATOM 2484 C CA . GLU A 1 330 ? 11.955 4.801 -25.274 1.00 96.06 330 GLU A CA 1
ATOM 2485 C C . GLU A 1 330 ? 10.612 4.207 -24.839 1.00 96.06 330 GLU A C 1
ATOM 2487 O O . GLU A 1 330 ? 10.107 4.566 -23.785 1.00 96.06 330 GLU A O 1
ATOM 2492 N N . ALA A 1 331 ? 10.072 3.238 -25.589 1.00 95.75 331 ALA A N 1
ATOM 2493 C CA . ALA A 1 331 ? 8.795 2.611 -25.244 1.00 95.75 331 ALA A CA 1
ATOM 2494 C C . ALA A 1 331 ? 8.829 1.928 -23.864 1.00 95.75 331 ALA A C 1
ATOM 2496 O O . ALA A 1 331 ? 7.840 1.933 -23.133 1.00 95.75 331 ALA A O 1
ATOM 2497 N N . VAL A 1 332 ? 9.968 1.333 -23.499 1.00 95.69 332 VAL A N 1
ATOM 2498 C CA . VAL A 1 332 ? 10.185 0.741 -22.174 1.00 95.69 332 VAL A CA 1
ATOM 2499 C C . VAL A 1 332 ? 10.252 1.818 -21.092 1.00 95.69 332 VAL A C 1
ATOM 2501 O O . VAL A 1 332 ? 9.619 1.655 -20.050 1.00 95.69 332 VAL A O 1
ATOM 2504 N N . ASP A 1 333 ? 10.967 2.916 -21.322 1.00 95.62 333 ASP A N 1
ATOM 2505 C CA . ASP A 1 333 ? 11.087 4.005 -20.353 1.00 95.62 333 ASP A CA 1
ATOM 2506 C C . ASP A 1 333 ? 9.760 4.749 -20.136 1.00 95.62 333 ASP A C 1
ATOM 2508 O O . ASP A 1 333 ? 9.359 4.948 -18.989 1.00 95.62 333 ASP A O 1
ATOM 2512 N N . GLU A 1 334 ? 9.023 5.056 -21.207 1.00 95.19 334 GLU A N 1
ATOM 2513 C CA . GLU A 1 334 ? 7.680 5.646 -21.133 1.00 95.19 334 GLU A CA 1
ATOM 2514 C C . GLU A 1 334 ? 6.736 4.753 -20.317 1.00 95.19 334 GLU A C 1
ATOM 2516 O O . GLU A 1 334 ? 6.073 5.211 -19.384 1.00 95.19 334 GLU A O 1
ATOM 2521 N N . HIS A 1 335 ? 6.724 3.447 -20.600 1.00 95.31 335 HIS A N 1
ATOM 2522 C CA . HIS A 1 335 ? 5.881 2.492 -19.880 1.00 95.31 335 HIS A CA 1
ATOM 2523 C C . HIS A 1 335 ? 6.272 2.352 -18.404 1.00 95.31 335 HIS A C 1
ATOM 2525 O O . HIS A 1 335 ? 5.411 2.276 -17.523 1.00 95.31 335 HIS A O 1
ATOM 2531 N N . ARG A 1 336 ? 7.576 2.360 -18.105 1.00 94.75 336 ARG A N 1
ATOM 2532 C CA . ARG A 1 336 ? 8.103 2.388 -16.733 1.00 94.75 336 ARG A CA 1
ATOM 2533 C C . ARG A 1 336 ? 7.631 3.640 -15.995 1.00 94.75 336 ARG A C 1
ATOM 2535 O O . ARG A 1 336 ? 7.236 3.551 -14.827 1.00 94.75 336 ARG A O 1
ATOM 2542 N N . GLU A 1 337 ? 7.656 4.797 -16.651 1.00 94.06 337 GLU A N 1
ATOM 2543 C CA . GLU A 1 337 ? 7.163 6.050 -16.083 1.00 94.06 337 GLU A CA 1
ATOM 2544 C C . GLU A 1 337 ? 5.649 5.993 -15.839 1.00 94.06 337 GLU A C 1
ATOM 2546 O O . GLU A 1 337 ? 5.181 6.383 -14.768 1.00 94.06 337 GLU A O 1
ATOM 2551 N N . GLU A 1 338 ? 4.872 5.435 -16.770 1.00 95.06 338 GLU A N 1
ATOM 2552 C CA . GLU A 1 338 ? 3.430 5.234 -16.599 1.00 95.06 338 GLU A CA 1
ATOM 2553 C C . GLU A 1 338 ? 3.098 4.348 -15.393 1.00 95.06 338 GLU A C 1
ATOM 2555 O O . GLU A 1 338 ? 2.225 4.705 -14.590 1.00 95.06 338 GLU A O 1
ATOM 2560 N N . ILE A 1 339 ? 3.804 3.222 -15.232 1.00 94.75 339 ILE A N 1
ATOM 2561 C CA . ILE A 1 339 ? 3.668 2.336 -14.067 1.00 94.75 339 ILE A CA 1
ATOM 2562 C C . ILE A 1 339 ? 4.020 3.098 -12.794 1.00 94.75 339 ILE A C 1
ATOM 2564 O O . ILE A 1 339 ? 3.237 3.095 -11.845 1.00 94.75 339 ILE A O 1
ATOM 2568 N N . THR A 1 340 ? 5.159 3.791 -12.774 1.00 93.44 340 THR A N 1
ATOM 2569 C CA . THR A 1 340 ? 5.620 4.551 -11.604 1.00 93.44 340 THR A CA 1
ATOM 2570 C C . THR A 1 340 ? 4.593 5.611 -11.207 1.00 93.44 340 THR A C 1
ATOM 2572 O O . THR A 1 340 ? 4.176 5.683 -10.054 1.00 93.44 340 THR A O 1
ATOM 2575 N N . ASN A 1 341 ? 4.090 6.377 -12.175 1.00 93.38 341 ASN A N 1
ATOM 2576 C CA . ASN A 1 341 ? 3.056 7.385 -11.963 1.00 93.38 341 ASN A CA 1
ATOM 2577 C C . ASN A 1 341 ? 1.740 6.775 -11.460 1.00 93.38 341 ASN A C 1
ATOM 2579 O O . ASN A 1 341 ? 1.037 7.385 -10.647 1.00 93.38 341 ASN A O 1
ATOM 2583 N N . HIS A 1 342 ? 1.380 5.582 -11.937 1.00 93.25 342 HIS A N 1
ATOM 2584 C CA . HIS A 1 342 ? 0.212 4.858 -11.450 1.00 93.25 342 HIS A CA 1
ATOM 2585 C C . HIS A 1 342 ? 0.394 4.399 -9.997 1.00 93.25 342 HIS A C 1
ATOM 2587 O O . HIS A 1 342 ? -0.484 4.660 -9.174 1.00 93.25 342 HIS A O 1
ATOM 2593 N N . VAL A 1 343 ? 1.529 3.781 -9.669 1.00 94.50 343 VAL A N 1
ATOM 2594 C CA . VAL A 1 343 ? 1.851 3.315 -8.313 1.00 94.50 343 VAL A CA 1
ATOM 2595 C C . VAL A 1 343 ? 1.892 4.495 -7.341 1.00 94.50 343 VAL A C 1
ATOM 2597 O O . VAL A 1 343 ? 1.121 4.509 -6.387 1.00 94.50 343 VAL A O 1
ATOM 2600 N N . CYS A 1 344 ? 2.662 5.549 -7.635 1.00 92.38 344 CYS A N 1
ATOM 2601 C CA . CYS A 1 344 ? 2.786 6.723 -6.763 1.00 92.38 344 CYS A CA 1
ATOM 2602 C C . CYS A 1 344 ? 1.452 7.447 -6.520 1.00 92.38 344 CYS A C 1
ATOM 2604 O O . CYS A 1 344 ? 1.244 8.042 -5.459 1.00 92.38 344 CYS A O 1
ATOM 2606 N N . ARG A 1 345 ? 0.531 7.438 -7.496 1.00 92.50 345 ARG A N 1
ATOM 2607 C CA . ARG A 1 345 ? -0.800 8.039 -7.318 1.00 92.50 345 ARG A CA 1
ATOM 2608 C C . ARG A 1 345 ? -1.618 7.283 -6.270 1.00 92.50 345 ARG A C 1
ATOM 2610 O O . ARG A 1 345 ? -2.254 7.932 -5.445 1.00 92.50 345 ARG A O 1
ATOM 2617 N N . ASN A 1 346 ? -1.612 5.952 -6.325 1.00 92.81 346 ASN A N 1
ATOM 2618 C CA . ASN A 1 346 ? -2.373 5.114 -5.398 1.00 92.81 346 ASN A CA 1
ATOM 2619 C C . ASN A 1 346 ? -1.697 5.030 -4.023 1.00 92.81 346 ASN A C 1
ATOM 2621 O O . ASN A 1 346 ? -2.364 5.178 -3.002 1.00 92.81 346 ASN A O 1
ATOM 2625 N N . GLU A 1 347 ? -0.372 4.884 -4.002 1.00 94.81 347 GLU A N 1
ATOM 2626 C CA . GLU A 1 347 ? 0.447 4.854 -2.789 1.00 94.81 347 GLU A CA 1
ATOM 2627 C C . GLU A 1 347 ? 0.201 6.080 -1.907 1.00 94.81 347 GLU A C 1
ATOM 2629 O O . GLU A 1 347 ? 0.004 5.936 -0.706 1.00 94.81 347 GLU A O 1
ATOM 2634 N N . ARG A 1 348 ? 0.138 7.287 -2.489 1.00 93.44 348 ARG A N 1
ATOM 2635 C CA . ARG A 1 348 ? -0.082 8.519 -1.715 1.00 93.44 348 ARG A CA 1
ATOM 2636 C C . ARG A 1 348 ? -1.351 8.462 -0.862 1.00 93.44 348 ARG A C 1
ATOM 2638 O O . ARG A 1 348 ? -1.335 8.941 0.263 1.00 93.44 348 ARG A O 1
ATOM 2645 N N . GLN A 1 349 ? -2.437 7.907 -1.399 1.00 91.69 349 GLN A N 1
ATOM 2646 C CA . GLN A 1 349 ? -3.708 7.808 -0.676 1.00 91.69 349 GLN A CA 1
ATOM 2647 C C . GLN A 1 349 ? -3.620 6.790 0.465 1.00 91.69 349 GLN A C 1
ATOM 2649 O O . GLN A 1 349 ? -4.085 7.061 1.566 1.00 91.69 349 GLN A O 1
ATOM 2654 N N . ILE A 1 350 ? -2.982 5.648 0.207 1.00 94.94 350 ILE A N 1
ATOM 2655 C CA . ILE A 1 350 ? -2.799 4.562 1.178 1.00 94.94 350 ILE A CA 1
ATOM 2656 C C . ILE A 1 350 ? -1.879 5.006 2.322 1.00 94.94 350 ILE A C 1
ATOM 2658 O O . ILE A 1 350 ? -2.188 4.788 3.488 1.00 94.94 350 ILE A O 1
ATOM 2662 N N . VAL A 1 351 ? -0.769 5.679 2.008 1.00 94.25 351 VAL A N 1
ATOM 2663 C CA . VAL A 1 351 ? 0.181 6.185 3.009 1.00 94.25 351 VAL A CA 1
ATOM 2664 C C . VAL A 1 351 ? -0.455 7.244 3.909 1.00 94.25 351 VAL A C 1
ATOM 2666 O O . VAL A 1 351 ? -0.185 7.241 5.110 1.00 94.25 351 VAL A O 1
ATOM 2669 N N . GLU A 1 352 ? -1.287 8.128 3.352 1.00 94.44 352 GLU A N 1
ATOM 2670 C CA . GLU A 1 352 ? -1.997 9.142 4.139 1.00 94.44 352 GLU A CA 1
ATOM 2671 C C . GLU A 1 352 ? -3.006 8.496 5.091 1.00 94.44 352 GLU A C 1
ATOM 2673 O O . GLU A 1 352 ? -2.964 8.768 6.287 1.00 94.44 352 GLU A O 1
ATOM 2678 N N . LEU A 1 353 ? -3.829 7.567 4.590 1.00 96.06 353 LEU A N 1
ATOM 2679 C CA . LEU A 1 353 ? -4.796 6.849 5.420 1.00 96.06 353 LEU A CA 1
ATOM 2680 C C . LEU A 1 353 ? -4.095 6.053 6.531 1.00 96.06 353 LEU A C 1
ATOM 2682 O O . LEU A 1 353 ? -4.448 6.169 7.697 1.00 96.06 353 LEU A O 1
ATOM 2686 N N . ARG A 1 354 ? -3.016 5.328 6.211 1.00 97.00 354 ARG A N 1
ATOM 2687 C CA . ARG A 1 354 ? -2.210 4.617 7.218 1.00 97.00 354 ARG A CA 1
ATOM 2688 C C . ARG A 1 354 ? -1.694 5.552 8.312 1.00 97.00 354 ARG A C 1
ATOM 2690 O O . ARG A 1 354 ? -1.666 5.179 9.486 1.00 97.00 354 ARG A O 1
ATOM 2697 N N . ARG A 1 355 ? -1.233 6.748 7.933 1.00 96.94 355 ARG A N 1
ATOM 2698 C CA . ARG A 1 355 ? -0.732 7.754 8.876 1.00 96.94 355 ARG A CA 1
ATOM 2699 C C . ARG A 1 355 ? -1.840 8.231 9.813 1.00 96.94 355 ARG A C 1
ATOM 2701 O O . ARG A 1 355 ? -1.557 8.400 10.994 1.00 96.94 355 ARG A O 1
ATOM 2708 N N . GLU A 1 356 ? -3.046 8.436 9.294 1.00 97.50 356 GLU A N 1
ATOM 2709 C CA . GLU A 1 356 ? -4.230 8.799 10.076 1.00 97.50 356 GLU A CA 1
ATOM 2710 C C . GLU A 1 356 ? -4.566 7.712 11.102 1.00 97.50 356 GLU A C 1
ATOM 2712 O O . GLU A 1 356 ? -4.527 7.996 12.295 1.00 97.50 356 GLU A O 1
ATOM 2717 N N . VAL A 1 357 ? -4.722 6.452 10.674 1.00 98.19 357 VAL A N 1
ATOM 2718 C CA . VAL A 1 357 ? -5.008 5.332 11.594 1.00 98.19 357 VAL A CA 1
ATOM 2719 C C . VAL A 1 357 ? -3.923 5.196 12.665 1.00 98.19 357 VAL A C 1
ATOM 2721 O O . VAL A 1 357 ? -4.214 5.076 13.851 1.00 98.19 357 VAL A O 1
ATOM 2724 N N . THR A 1 358 ? -2.646 5.284 12.282 1.00 98.19 358 THR A N 1
ATOM 2725 C CA . THR A 1 358 ? -1.533 5.181 13.245 1.00 98.19 358 THR A CA 1
ATOM 2726 C C . THR A 1 358 ? -1.540 6.328 14.264 1.00 98.19 358 THR A C 1
ATOM 2728 O O . THR A 1 358 ? -1.171 6.129 15.425 1.00 98.19 358 THR A O 1
ATOM 2731 N N . ALA A 1 359 ? -1.946 7.530 13.844 1.00 98.00 359 ALA A N 1
ATOM 2732 C CA . ALA A 1 359 ? -2.098 8.673 14.737 1.00 98.00 359 ALA A CA 1
ATOM 2733 C C . ALA A 1 359 ? -3.256 8.450 15.719 1.00 98.00 359 ALA A C 1
ATOM 2735 O O . ALA A 1 359 ? -3.033 8.567 16.920 1.00 98.00 359 ALA A O 1
ATOM 2736 N N . THR A 1 360 ? -4.423 8.003 15.241 1.00 98.31 360 THR A N 1
ATOM 2737 C CA . THR A 1 360 ? -5.563 7.632 16.095 1.00 98.31 360 THR A CA 1
ATOM 2738 C C . THR A 1 360 ? -5.169 6.571 17.125 1.00 98.31 360 THR A C 1
ATOM 2740 O O . THR A 1 360 ? -5.398 6.751 18.317 1.00 98.31 360 THR A O 1
ATOM 2743 N N . LEU A 1 361 ? -4.472 5.503 16.720 1.00 98.25 361 LEU A N 1
ATOM 2744 C CA . LEU A 1 361 ? -3.980 4.476 17.651 1.00 98.25 361 LEU A CA 1
ATOM 2745 C C . LEU A 1 361 ? -2.965 5.017 18.670 1.00 98.25 361 LEU A C 1
ATOM 2747 O O . LEU A 1 361 ? -2.828 4.470 19.764 1.00 98.25 361 LEU A O 1
ATOM 2751 N N . THR A 1 362 ? -2.217 6.065 18.322 1.00 98.19 362 THR A N 1
ATOM 2752 C CA . THR A 1 362 ? -1.325 6.748 19.271 1.00 98.19 362 THR A CA 1
ATOM 2753 C C . THR A 1 362 ? -2.143 7.511 20.311 1.00 98.19 362 THR A C 1
ATOM 2755 O O . THR A 1 362 ? -1.896 7.338 21.502 1.00 98.19 362 THR A O 1
ATOM 2758 N N . ASP A 1 363 ? -3.167 8.250 19.883 1.00 97.69 363 ASP A N 1
ATOM 2759 C CA . ASP A 1 363 ? -4.074 8.972 20.780 1.00 97.69 363 ASP A CA 1
ATOM 2760 C C . ASP A 1 363 ? -4.811 8.009 21.729 1.00 97.69 363 ASP A C 1
ATOM 2762 O O . ASP A 1 363 ? -4.900 8.264 22.932 1.00 97.69 363 ASP A O 1
ATOM 2766 N N . VAL A 1 364 ? -5.266 6.853 21.225 1.00 97.75 364 VAL A N 1
ATOM 2767 C CA . VAL A 1 364 ? -5.880 5.795 22.048 1.00 97.75 364 VAL A CA 1
ATOM 2768 C C . VAL A 1 364 ? -4.924 5.349 23.158 1.00 97.75 364 VAL A C 1
ATOM 2770 O O . VAL A 1 364 ? -5.328 5.288 24.319 1.00 97.75 364 VAL A O 1
ATOM 2773 N N . ARG A 1 365 ? -3.651 5.073 22.840 1.00 97.75 365 ARG A N 1
ATOM 2774 C CA . ARG A 1 365 ? -2.648 4.682 23.848 1.00 97.75 365 ARG A CA 1
ATOM 2775 C C . ARG A 1 365 ? -2.446 5.764 24.899 1.00 97.75 365 ARG A C 1
ATOM 2777 O O . ARG A 1 365 ? -2.465 5.451 26.085 1.00 97.75 365 ARG A O 1
ATOM 2784 N N . GLU A 1 366 ? -2.303 7.021 24.483 1.00 96.56 366 GLU A N 1
ATOM 2785 C CA . GLU A 1 366 ? -2.136 8.143 25.413 1.00 96.56 366 GLU A CA 1
ATOM 2786 C C . GLU A 1 366 ? -3.340 8.292 26.356 1.00 96.56 366 GLU A C 1
ATOM 2788 O O . GLU A 1 366 ? -3.173 8.587 27.542 1.00 96.56 366 GLU A O 1
ATOM 2793 N N . LEU A 1 367 ? -4.562 8.067 25.865 1.00 95.06 367 LEU A N 1
ATOM 2794 C CA . LEU A 1 367 ? -5.760 8.103 26.700 1.00 95.06 367 LEU A CA 1
ATOM 2795 C C . LEU A 1 367 ? -5.849 6.903 27.657 1.00 95.06 367 LEU A C 1
ATOM 2797 O O . LEU A 1 367 ? -6.239 7.093 28.810 1.00 95.06 367 LEU A O 1
ATOM 2801 N N . VAL A 1 368 ? -5.453 5.698 27.229 1.00 95.75 368 VAL A N 1
ATOM 2802 C CA . VAL A 1 368 ? -5.390 4.515 28.109 1.00 95.75 368 VAL A CA 1
ATOM 2803 C C . VAL A 1 368 ? -4.347 4.711 29.212 1.00 95.75 368 VAL A C 1
ATOM 2805 O O . VAL A 1 368 ? -4.640 4.434 30.372 1.00 95.75 368 VAL A O 1
ATOM 2808 N N . GLU A 1 369 ? -3.170 5.261 28.892 1.00 95.69 369 GLU A N 1
ATOM 2809 C CA . GLU A 1 369 ? -2.098 5.550 29.862 1.00 95.69 369 GLU A CA 1
ATOM 2810 C C . GLU A 1 369 ? -2.498 6.572 30.940 1.00 95.69 369 GLU A C 1
ATOM 2812 O O . GLU A 1 369 ? -1.870 6.639 31.997 1.00 95.69 369 GLU A O 1
ATOM 2817 N N . ARG A 1 370 ? -3.538 7.377 30.690 1.00 94.38 370 ARG A N 1
ATOM 2818 C CA . ARG A 1 370 ? -4.092 8.324 31.670 1.00 94.38 370 ARG A CA 1
ATOM 2819 C C . ARG A 1 370 ? -5.052 7.681 32.665 1.00 94.38 370 ARG A C 1
ATOM 2821 O O . ARG A 1 370 ? -5.407 8.335 33.646 1.00 94.38 370 ARG A O 1
ATOM 2828 N N . LEU A 1 371 ? -5.525 6.464 32.404 1.00 94.06 371 LEU A N 1
ATOM 2829 C CA . LEU A 1 371 ? -6.348 5.724 33.351 1.00 94.06 371 LEU A CA 1
ATOM 2830 C C . LEU A 1 371 ? -5.458 5.146 34.452 1.00 94.06 371 LEU A C 1
ATOM 2832 O O . LEU A 1 371 ? -4.320 4.756 34.213 1.00 94.06 371 LEU A O 1
ATOM 2836 N N . ASP A 1 372 ? -6.008 5.030 35.659 1.00 92.81 372 ASP A N 1
ATOM 2837 C CA . ASP A 1 372 ? -5.273 4.529 36.819 1.00 92.81 372 ASP A CA 1
ATOM 2838 C C . ASP A 1 372 ? -5.878 3.240 37.393 1.00 92.81 372 ASP A C 1
ATOM 2840 O O . ASP A 1 372 ? -7.081 2.969 37.305 1.00 92.81 372 ASP A O 1
ATOM 2844 N N . GLY A 1 373 ? -5.032 2.463 38.072 1.00 94.75 373 GLY A N 1
ATOM 2845 C CA . GLY A 1 373 ? -5.438 1.345 38.922 1.00 94.75 373 GLY A CA 1
ATOM 2846 C C . GLY A 1 373 ? -5.937 0.107 38.171 1.00 94.75 373 GLY A C 1
ATOM 2847 O O . GLY A 1 373 ? -5.541 -0.174 37.047 1.00 94.75 373 GLY A O 1
ATOM 2848 N N . ALA A 1 374 ? -6.821 -0.653 38.821 1.00 93.94 374 ALA A N 1
ATOM 2849 C CA . ALA A 1 374 ? -7.351 -1.906 38.282 1.00 93.94 374 ALA A CA 1
ATOM 2850 C C . ALA A 1 374 ? -8.222 -1.702 37.030 1.00 93.94 374 ALA A C 1
ATOM 2852 O O . ALA A 1 374 ? -8.378 -2.627 36.234 1.00 93.94 374 ALA A O 1
ATOM 2853 N N . LEU A 1 375 ? -8.804 -0.509 36.865 1.00 91.94 375 LEU A N 1
ATOM 2854 C CA . LEU A 1 375 ? -9.499 -0.123 35.644 1.00 91.94 375 LEU A CA 1
ATOM 2855 C C . LEU A 1 375 ? -8.519 -0.017 34.472 1.00 91.94 375 LEU A C 1
ATOM 2857 O O . LEU A 1 375 ? -8.787 -0.614 33.435 1.00 91.94 375 LEU A O 1
ATOM 2861 N N . ALA A 1 376 ? -7.388 0.672 34.652 1.00 93.62 376 ALA A N 1
ATOM 2862 C CA . ALA A 1 376 ? -6.355 0.790 33.624 1.00 93.62 376 ALA A CA 1
ATOM 2863 C C . ALA A 1 376 ? -5.838 -0.583 33.188 1.00 93.62 376 ALA A C 1
ATOM 2865 O O . ALA A 1 376 ? -5.866 -0.883 32.002 1.00 93.62 376 ALA A O 1
ATOM 2866 N N . ASP A 1 377 ? -5.498 -1.457 34.144 1.00 94.94 377 ASP A N 1
ATOM 2867 C CA . ASP A 1 377 ? -5.039 -2.825 33.859 1.00 94.94 377 ASP A CA 1
ATOM 2868 C C . ASP A 1 377 ? -6.055 -3.615 33.015 1.00 94.94 377 ASP A C 1
ATOM 2870 O O . ASP A 1 377 ? -5.689 -4.402 32.141 1.00 94.94 377 ASP A O 1
ATOM 2874 N N . ARG A 1 378 ? -7.358 -3.426 33.275 1.00 94.94 378 ARG A N 1
ATOM 2875 C CA . ARG A 1 378 ? -8.402 -4.134 32.528 1.00 94.94 378 ARG A CA 1
ATOM 2876 C C . ARG A 1 378 ? -8.650 -3.531 31.150 1.00 94.94 378 ARG A C 1
ATOM 2878 O O . ARG A 1 378 ? -8.915 -4.278 30.212 1.00 94.94 378 ARG A O 1
ATOM 2885 N N . VAL A 1 379 ? -8.599 -2.208 31.039 1.00 94.19 379 VAL A N 1
ATOM 2886 C CA . VAL A 1 379 ? -8.740 -1.504 29.760 1.00 94.19 379 VAL A CA 1
ATOM 2887 C C . VAL A 1 379 ? -7.542 -1.799 28.864 1.00 94.19 379 VAL A C 1
ATOM 2889 O O . VAL A 1 379 ? -7.746 -2.047 27.686 1.00 94.19 379 VAL A O 1
ATOM 2892 N N . ASP A 1 380 ? -6.332 -1.884 29.411 1.00 94.25 380 ASP A N 1
ATOM 2893 C CA . ASP A 1 380 ? -5.124 -2.327 28.707 1.00 94.25 380 ASP A CA 1
ATOM 2894 C C . ASP A 1 380 ? -5.308 -3.728 28.092 1.00 94.25 380 ASP A C 1
ATOM 2896 O O . ASP A 1 380 ? -5.146 -3.920 26.884 1.00 94.25 380 ASP A O 1
ATOM 2900 N N . ASP A 1 381 ? -5.781 -4.685 28.898 1.00 93.62 381 ASP A N 1
ATOM 2901 C CA . ASP A 1 381 ? -6.108 -6.051 28.466 1.00 93.62 381 ASP A CA 1
ATOM 2902 C C . ASP A 1 381 ? -7.129 -6.086 27.309 1.00 93.62 381 ASP A C 1
ATOM 2904 O O . ASP A 1 381 ? -7.066 -6.960 26.442 1.00 93.62 381 ASP A O 1
ATOM 2908 N N . PHE A 1 382 ? -8.108 -5.182 27.315 1.00 93.00 382 PHE A N 1
ATOM 2909 C CA . PHE A 1 382 ? -9.175 -5.152 26.318 1.00 93.00 382 PHE A CA 1
ATOM 2910 C C . PHE A 1 382 ? -8.787 -4.372 25.062 1.00 93.00 382 PHE A C 1
ATOM 2912 O O . PHE A 1 382 ? -8.878 -4.912 23.967 1.00 93.00 382 PHE A O 1
ATOM 2919 N N . VAL A 1 383 ? -8.326 -3.136 25.227 1.00 92.12 383 VAL A N 1
ATOM 2920 C CA . VAL A 1 383 ? -8.051 -2.181 24.149 1.00 92.12 383 VAL A CA 1
ATOM 2921 C C . VAL A 1 383 ? -6.696 -2.434 23.511 1.00 92.12 383 VAL A C 1
ATOM 2923 O O . VAL A 1 383 ? -6.613 -2.503 22.290 1.00 92.12 383 VAL A O 1
ATOM 2926 N N . LEU A 1 384 ? -5.625 -2.611 24.291 1.00 92.00 384 LEU A N 1
ATOM 2927 C CA . LEU A 1 384 ? -4.299 -2.826 23.703 1.00 92.00 384 LEU A CA 1
ATOM 2928 C C . LEU A 1 384 ? -4.123 -4.276 23.252 1.00 92.00 384 LEU A C 1
ATOM 2930 O O . LEU A 1 384 ? -3.647 -4.527 22.146 1.00 92.00 384 LEU A O 1
ATOM 2934 N N . ALA A 1 385 ? -4.515 -5.229 24.102 1.00 90.50 385 ALA A N 1
ATOM 2935 C CA . ALA A 1 385 ? -4.297 -6.650 23.841 1.00 90.50 385 ALA A CA 1
ATOM 2936 C C . ALA A 1 385 ? -5.444 -7.353 23.091 1.00 90.50 385 ALA A C 1
ATOM 2938 O O . ALA A 1 385 ? -5.287 -8.532 22.768 1.00 90.50 385 ALA A O 1
ATOM 2939 N N . GLY A 1 386 ? -6.571 -6.678 22.826 1.00 91.62 386 GLY A N 1
ATOM 2940 C CA . GLY A 1 386 ? -7.673 -7.220 22.018 1.00 91.62 386 GLY A CA 1
ATOM 2941 C C . GLY A 1 386 ? -8.367 -8.433 22.637 1.00 91.62 386 GLY A C 1
ATOM 2942 O O . GLY A 1 386 ? -8.735 -9.370 21.940 1.00 91.62 386 GLY A O 1
ATOM 2943 N N . ARG A 1 387 ? -8.494 -8.491 23.969 1.00 91.69 387 ARG A N 1
ATOM 2944 C CA . ARG A 1 387 ? -9.095 -9.652 24.664 1.00 91.69 387 ARG A CA 1
ATOM 2945 C C . ARG A 1 387 ? -10.606 -9.551 24.866 1.00 91.69 387 ARG A C 1
ATOM 2947 O O . ARG A 1 387 ? -11.139 -10.234 25.744 1.00 91.69 387 ARG A O 1
ATOM 2954 N N . HIS A 1 388 ? -11.274 -8.670 24.136 1.00 92.62 388 HIS A N 1
ATOM 2955 C CA . HIS A 1 388 ? -12.706 -8.446 24.259 1.00 92.62 388 HIS A CA 1
ATOM 2956 C C . HIS A 1 388 ? -13.393 -8.759 22.927 1.00 92.62 388 HIS A C 1
ATOM 2958 O O . HIS A 1 388 ? -13.003 -8.221 21.906 1.00 92.62 388 HIS A O 1
ATOM 2964 N N . ASP A 1 389 ? -14.423 -9.607 22.938 1.00 91.00 389 ASP A N 1
ATOM 2965 C CA . ASP A 1 389 ? -15.005 -10.167 21.703 1.00 91.00 389 ASP A CA 1
ATOM 2966 C C . ASP A 1 389 ? -15.832 -9.157 20.875 1.00 91.00 389 ASP A C 1
ATOM 2968 O O . ASP A 1 389 ? -16.225 -9.458 19.752 1.00 91.00 389 ASP A O 1
ATOM 2972 N N . GLU A 1 390 ? -16.155 -7.986 21.433 1.00 90.81 390 GLU A N 1
ATOM 2973 C CA . GLU A 1 390 ? -17.029 -6.995 20.776 1.00 90.81 390 GLU A CA 1
ATOM 2974 C C . GLU A 1 390 ? -16.286 -5.950 19.931 1.00 90.81 390 GLU A C 1
ATOM 2976 O O . GLU A 1 390 ? -16.947 -5.197 19.224 1.00 90.81 390 GLU A O 1
ATOM 2981 N N . PHE A 1 391 ? -14.959 -5.844 20.032 1.00 89.00 391 PHE A N 1
ATOM 2982 C CA . PHE A 1 391 ? -14.175 -4.907 19.222 1.00 89.00 391 PHE A CA 1
ATOM 2983 C C . PHE A 1 391 ? -12.727 -5.376 19.085 1.00 89.00 391 PHE A C 1
ATOM 2985 O O . PHE A 1 391 ? -12.194 -6.058 19.962 1.00 89.00 391 PHE A O 1
ATOM 2992 N N . GLU A 1 392 ? -12.091 -4.967 17.996 1.00 92.69 392 GLU A N 1
ATOM 2993 C CA . GLU A 1 392 ? -10.698 -5.283 17.694 1.00 92.69 392 GLU A CA 1
ATOM 2994 C C . GLU A 1 392 ? -9.757 -4.453 18.572 1.00 92.69 392 GLU A C 1
ATOM 2996 O O . GLU A 1 392 ? -9.949 -3.255 18.784 1.00 92.69 392 GLU A O 1
ATOM 3001 N N . GLY A 1 393 ? -8.729 -5.096 19.125 1.00 94.19 393 GLY A N 1
ATOM 3002 C CA . GLY A 1 393 ? -7.706 -4.391 19.896 1.00 94.19 393 GLY A CA 1
ATOM 3003 C C . GLY A 1 393 ? -6.666 -3.723 19.001 1.00 94.19 393 GLY A C 1
ATOM 3004 O O . GLY A 1 393 ? -6.490 -4.104 17.848 1.00 94.19 393 GLY A O 1
ATOM 3005 N N . ILE A 1 394 ? -5.872 -2.806 19.563 1.00 97.06 394 ILE A N 1
ATOM 3006 C CA . ILE A 1 394 ? -4.780 -2.135 18.836 1.00 97.06 394 ILE A CA 1
ATOM 3007 C C . ILE A 1 394 ? -3.848 -3.144 18.154 1.00 97.06 394 ILE A C 1
ATOM 3009 O O . ILE A 1 394 ? -3.436 -2.922 17.022 1.00 97.06 394 ILE A O 1
ATOM 3013 N N . ALA A 1 395 ? -3.519 -4.258 18.815 1.00 94.81 395 ALA A N 1
ATOM 3014 C CA . ALA A 1 395 ? -2.642 -5.277 18.239 1.00 94.81 395 ALA A CA 1
ATOM 3015 C C . ALA A 1 395 ? -3.211 -5.945 16.969 1.00 94.81 395 ALA A C 1
ATOM 3017 O O . ALA A 1 395 ? -2.433 -6.397 16.129 1.00 94.81 395 ALA A O 1
ATOM 3018 N N . GLU A 1 396 ? -4.536 -6.037 16.848 1.00 95.50 396 GLU A N 1
ATOM 3019 C CA . GLU A 1 396 ? -5.220 -6.564 15.663 1.00 95.50 396 GLU A CA 1
ATOM 3020 C C . GLU A 1 396 ? -5.235 -5.508 14.558 1.00 95.50 396 GLU A C 1
ATOM 3022 O O . GLU A 1 396 ? -4.685 -5.752 13.493 1.00 95.50 396 GLU A O 1
ATOM 3027 N N . ILE A 1 397 ? -5.629 -4.274 14.875 1.00 97.69 397 ILE A N 1
ATOM 3028 C CA . ILE A 1 397 ? -5.612 -3.157 13.917 1.00 97.69 397 ILE A CA 1
ATOM 3029 C C . ILE A 1 397 ? -4.195 -2.906 13.358 1.00 97.69 397 ILE A C 1
ATOM 3031 O O . ILE A 1 397 ? -4.004 -2.630 12.174 1.00 97.69 397 ILE A O 1
ATOM 3035 N N . GLU A 1 398 ? -3.144 -3.022 14.178 1.00 97.56 398 GLU A N 1
ATOM 3036 C CA . GLU A 1 398 ? -1.752 -2.917 13.710 1.00 97.56 398 GLU A CA 1
ATOM 3037 C C . GLU A 1 398 ? -1.339 -4.051 12.767 1.00 97.56 398 GLU A C 1
ATOM 3039 O O . GLU A 1 398 ? -0.486 -3.863 11.886 1.00 97.56 398 GLU A O 1
ATOM 3044 N N . ARG A 1 399 ? -1.927 -5.233 12.951 1.00 96.69 399 ARG A N 1
ATOM 3045 C CA . ARG A 1 399 ? -1.753 -6.347 12.030 1.00 96.69 399 ARG A CA 1
ATOM 3046 C C . ARG A 1 399 ? -2.437 -6.038 10.703 1.00 96.69 399 ARG A C 1
ATOM 3048 O O . ARG A 1 399 ? -1.776 -6.189 9.681 1.00 96.69 399 ARG A O 1
ATOM 3055 N N . ASP A 1 400 ? -3.645 -5.492 10.719 1.00 97.19 400 ASP A N 1
ATOM 3056 C CA . ASP A 1 400 ? -4.376 -5.125 9.500 1.00 97.19 400 ASP A CA 1
ATOM 3057 C C . ASP A 1 400 ? -3.652 -4.009 8.736 1.00 97.19 400 ASP A C 1
ATOM 3059 O O . ASP A 1 400 ? -3.483 -4.073 7.521 1.00 97.19 400 ASP A O 1
ATOM 3063 N N . ILE A 1 401 ? -3.068 -3.028 9.438 1.00 97.56 401 ILE A N 1
ATOM 3064 C CA . ILE A 1 401 ? -2.173 -2.025 8.830 1.00 97.56 401 ILE A CA 1
ATOM 3065 C C . ILE A 1 401 ? -0.959 -2.686 8.148 1.00 97.56 401 ILE A C 1
ATOM 3067 O O . ILE A 1 401 ? -0.498 -2.237 7.085 1.00 97.56 401 ILE A O 1
ATOM 3071 N N . SER A 1 402 ? -0.403 -3.731 8.764 1.00 96.12 402 SER A N 1
ATOM 3072 C CA . SER A 1 402 ? 0.737 -4.474 8.218 1.00 96.12 402 SER A CA 1
ATOM 3073 C C . SER A 1 402 ? 0.331 -5.285 6.984 1.00 96.12 402 SER A C 1
ATOM 3075 O O . SER A 1 402 ? 1.029 -5.233 5.966 1.00 96.12 402 SER A O 1
ATOM 3077 N N . ASP A 1 403 ? -0.819 -5.953 7.034 1.00 96.44 403 ASP A N 1
ATOM 3078 C CA . ASP A 1 403 ? -1.384 -6.738 5.935 1.00 96.44 403 ASP A CA 1
ATOM 3079 C C . ASP A 1 403 ? -1.780 -5.819 4.763 1.00 96.44 403 ASP A C 1
ATOM 3081 O O . ASP A 1 403 ? -1.414 -6.066 3.609 1.00 96.44 403 ASP A O 1
ATOM 3085 N N . ALA A 1 404 ? -2.358 -4.652 5.045 1.00 96.50 404 ALA A N 1
ATOM 3086 C CA . ALA A 1 404 ? -2.622 -3.620 4.051 1.00 96.50 404 ALA A CA 1
ATOM 3087 C C . ALA A 1 404 ? -1.342 -3.082 3.394 1.00 96.50 404 ALA A C 1
ATOM 3089 O O . ALA A 1 404 ? -1.324 -2.809 2.188 1.00 96.50 404 ALA A O 1
ATOM 3090 N N . THR A 1 405 ? -0.255 -2.936 4.159 1.00 94.94 405 THR A N 1
ATOM 3091 C CA . THR A 1 405 ? 1.056 -2.539 3.619 1.00 94.94 405 THR A CA 1
ATOM 3092 C C . THR A 1 405 ? 1.610 -3.632 2.701 1.00 94.94 405 THR A C 1
ATOM 3094 O O . THR A 1 405 ? 2.105 -3.336 1.613 1.00 94.94 405 THR A O 1
ATOM 3097 N N . TYR A 1 406 ? 1.459 -4.905 3.067 1.00 94.62 406 TYR A N 1
ATOM 3098 C CA . TYR A 1 406 ? 1.819 -6.025 2.199 1.00 94.62 406 TYR A CA 1
ATOM 3099 C C . TYR A 1 406 ? 1.018 -6.018 0.881 1.00 94.62 406 TYR A C 1
ATOM 3101 O O . TYR A 1 406 ? 1.602 -6.136 -0.201 1.00 94.62 406 TYR A O 1
ATOM 3109 N N . LEU A 1 407 ? -0.297 -5.784 0.941 1.00 95.06 407 LEU A N 1
ATOM 3110 C CA . LEU A 1 407 ? -1.160 -5.656 -0.241 1.00 95.06 407 LEU A CA 1
ATOM 3111 C C . LEU A 1 407 ? -0.754 -4.479 -1.144 1.00 95.06 407 LEU A C 1
ATOM 3113 O O . LEU A 1 407 ? -0.760 -4.617 -2.373 1.00 95.06 407 LEU A O 1
ATOM 3117 N N . LEU A 1 408 ? -0.339 -3.349 -0.558 1.00 93.94 408 LEU A N 1
ATOM 3118 C CA . LEU A 1 408 ? 0.220 -2.208 -1.291 1.00 93.94 408 LEU A CA 1
ATOM 3119 C C . LEU A 1 408 ? 1.452 -2.631 -2.105 1.00 93.94 408 LEU A C 1
ATOM 3121 O O . LEU A 1 408 ? 1.504 -2.357 -3.308 1.00 93.94 408 LEU A O 1
ATOM 3125 N N . HIS A 1 409 ? 2.409 -3.338 -1.492 1.00 93.75 409 HIS A N 1
ATOM 3126 C CA . HIS A 1 409 ? 3.609 -3.805 -2.197 1.00 93.75 409 HIS A CA 1
ATOM 3127 C C . HIS A 1 409 ? 3.284 -4.779 -3.332 1.00 93.75 409 HIS A C 1
ATOM 3129 O O . HIS A 1 409 ? 3.987 -4.778 -4.339 1.00 93.75 409 HIS A O 1
ATOM 3135 N N . ARG A 1 410 ? 2.183 -5.536 -3.244 1.00 94.31 410 ARG A N 1
ATOM 3136 C CA . ARG A 1 410 ? 1.686 -6.409 -4.330 1.00 94.31 410 ARG A CA 1
ATOM 3137 C C . ARG A 1 410 ? 0.813 -5.697 -5.364 1.00 94.31 410 ARG A C 1
ATOM 3139 O O . ARG A 1 410 ? 0.164 -6.346 -6.191 1.00 94.31 410 ARG A O 1
ATOM 3146 N N . CYS A 1 411 ? 0.770 -4.366 -5.310 1.00 93.88 411 CYS A N 1
ATOM 3147 C CA . CYS A 1 411 ? -0.062 -3.508 -6.147 1.00 93.88 411 CYS A CA 1
ATOM 3148 C C . CYS A 1 411 ? -1.570 -3.824 -6.069 1.00 93.88 411 CYS A C 1
ATOM 3150 O O . CYS A 1 411 ? -2.299 -3.493 -7.008 1.00 93.88 411 CYS A O 1
ATOM 3152 N N . SER A 1 412 ? -2.059 -4.433 -4.977 1.00 94.62 412 SER A N 1
ATOM 3153 C CA . SER A 1 412 ? -3.501 -4.588 -4.740 1.00 94.62 412 SER A CA 1
ATOM 3154 C C . SER A 1 412 ? -4.061 -3.360 -4.025 1.00 94.62 412 SER A C 1
ATOM 3156 O O . SER A 1 412 ? -4.401 -3.378 -2.844 1.00 94.62 412 SER A O 1
ATOM 3158 N N . PHE A 1 413 ? -4.092 -2.233 -4.743 1.00 94.94 413 PHE A N 1
ATOM 3159 C CA . PHE A 1 413 ? -4.395 -0.931 -4.143 1.00 94.94 413 PHE A CA 1
ATOM 3160 C C . PHE A 1 413 ? -5.807 -0.843 -3.560 1.00 94.94 413 PHE A C 1
ATOM 3162 O O . PHE A 1 413 ? -5.990 -0.214 -2.526 1.00 94.94 413 PHE A O 1
ATOM 3169 N N . ASN A 1 414 ? -6.798 -1.462 -4.205 1.00 93.50 414 ASN A N 1
ATOM 3170 C CA . ASN A 1 414 ? -8.178 -1.415 -3.721 1.00 93.50 414 ASN A CA 1
ATOM 3171 C C . ASN A 1 414 ? -8.342 -2.198 -2.417 1.00 93.50 414 ASN A C 1
ATOM 3173 O O . ASN A 1 414 ? -8.988 -1.696 -1.503 1.00 93.50 414 ASN A O 1
ATOM 3177 N N . ASP A 1 415 ? -7.727 -3.379 -2.331 1.00 95.50 415 ASP A N 1
ATOM 3178 C CA . ASP A 1 415 ? -7.794 -4.225 -1.138 1.00 95.50 415 ASP A CA 1
ATOM 3179 C C . ASP A 1 415 ? -7.017 -3.574 0.007 1.00 95.50 415 ASP A C 1
ATOM 3181 O O . ASP A 1 415 ? -7.564 -3.390 1.082 1.00 95.50 415 ASP A O 1
ATOM 3185 N N . SER A 1 416 ? -5.805 -3.073 -0.262 1.00 96.75 416 SER A N 1
ATOM 3186 C CA . SER A 1 416 ? -5.016 -2.293 0.704 1.00 96.75 416 SER A CA 1
ATOM 3187 C C . SER A 1 416 ? -5.780 -1.072 1.242 1.00 96.75 416 SER A C 1
ATOM 3189 O O . SER A 1 416 ? -5.769 -0.802 2.440 1.00 96.75 416 SER A O 1
ATOM 3191 N N . GLN A 1 417 ? -6.480 -0.332 0.373 1.00 96.31 417 GLN A N 1
ATOM 3192 C CA . GLN A 1 417 ? -7.311 0.793 0.808 1.00 96.31 417 GLN A CA 1
ATOM 3193 C C . GLN A 1 417 ? -8.535 0.360 1.609 1.00 96.31 417 GLN A C 1
ATOM 3195 O O . GLN A 1 417 ? -8.983 1.122 2.457 1.00 96.31 417 GLN A O 1
ATOM 3200 N N . ARG A 1 418 ? -9.136 -0.784 1.282 1.00 96.69 418 ARG A N 1
ATOM 3201 C CA . ARG A 1 418 ? -10.280 -1.311 2.020 1.00 96.69 418 ARG A CA 1
ATOM 3202 C C . ARG A 1 418 ? -9.847 -1.725 3.422 1.00 96.69 418 ARG A C 1
ATOM 3204 O O . ARG A 1 418 ? -10.406 -1.202 4.371 1.00 96.69 418 ARG A O 1
ATOM 3211 N N . GLU A 1 419 ? -8.787 -2.517 3.519 1.00 97.25 419 GLU A N 1
ATOM 3212 C CA . GLU A 1 419 ? -8.208 -2.970 4.785 1.00 97.25 419 GLU A CA 1
ATOM 3213 C C . GLU A 1 419 ? -7.864 -1.789 5.706 1.00 97.25 419 GLU A C 1
ATOM 3215 O O . GLU A 1 419 ? -8.231 -1.765 6.872 1.00 97.25 419 GLU A O 1
ATOM 3220 N N . LEU A 1 420 ? -7.244 -0.731 5.166 1.00 97.75 420 LEU A N 1
ATOM 3221 C CA . LEU A 1 420 ? -6.954 0.472 5.953 1.00 97.75 420 LEU A CA 1
ATOM 3222 C C . LEU A 1 420 ? -8.192 1.282 6.349 1.00 97.75 420 LEU A C 1
ATOM 3224 O O . LEU A 1 420 ? -8.121 2.013 7.330 1.00 97.75 420 LEU A O 1
ATOM 3228 N N . ARG A 1 421 ? -9.287 1.234 5.580 1.00 97.69 421 ARG A N 1
ATOM 3229 C CA . ARG A 1 421 ? -10.542 1.902 5.966 1.00 97.69 421 ARG A CA 1
ATOM 3230 C C . ARG A 1 421 ? -11.233 1.135 7.083 1.00 97.69 421 ARG A C 1
ATOM 3232 O O . ARG A 1 421 ? -11.692 1.773 8.020 1.00 97.69 421 ARG A O 1
ATOM 3239 N N . ASP A 1 422 ? -11.242 -0.189 6.991 1.00 97.31 422 ASP A N 1
ATOM 3240 C CA . ASP A 1 422 ? -11.792 -1.068 8.021 1.00 97.31 422 ASP A CA 1
ATOM 3241 C C . ASP A 1 422 ? -10.983 -0.882 9.330 1.00 97.31 422 ASP A C 1
ATOM 3243 O O . ASP A 1 422 ? -11.552 -0.583 10.379 1.00 97.31 422 ASP A O 1
ATOM 3247 N N . ALA A 1 423 ? -9.646 -0.850 9.239 1.00 97.94 423 ALA A N 1
ATOM 3248 C CA . ALA A 1 423 ? -8.755 -0.517 10.357 1.00 97.94 423 ALA A CA 1
ATOM 3249 C C . ALA A 1 423 ? -8.957 0.911 10.913 1.00 97.94 423 ALA A C 1
ATOM 3251 O O . ALA A 1 423 ? -8.799 1.140 12.113 1.00 97.94 423 ALA A O 1
ATOM 3252 N N . ALA A 1 424 ? -9.280 1.890 10.059 1.00 97.75 424 ALA A N 1
ATOM 3253 C CA . ALA A 1 424 ? -9.579 3.258 10.490 1.00 97.75 424 ALA A CA 1
ATOM 3254 C C . ALA A 1 424 ? -10.874 3.325 11.308 1.00 97.75 424 ALA A C 1
ATOM 3256 O O . ALA A 1 424 ? -10.888 3.949 12.365 1.00 97.75 424 ALA A O 1
ATOM 3257 N N . GLU A 1 425 ? -11.931 2.653 10.844 1.00 97.38 425 GLU A N 1
ATOM 3258 C CA . GLU A 1 425 ? -13.216 2.567 11.546 1.00 97.38 425 GLU A CA 1
ATOM 3259 C C . GLU A 1 425 ? -13.043 1.898 12.919 1.00 97.38 425 GLU A C 1
ATOM 3261 O O . GLU A 1 425 ? -13.470 2.453 13.931 1.00 97.38 425 GLU A O 1
ATOM 3266 N N . ALA A 1 426 ? -12.305 0.784 12.983 1.00 96.69 426 ALA A N 1
ATOM 3267 C CA . ALA A 1 426 ? -11.982 0.117 14.244 1.00 96.69 426 ALA A CA 1
ATOM 3268 C C . ALA A 1 426 ? -11.171 1.014 15.204 1.00 96.69 426 ALA A C 1
ATOM 3270 O O . ALA A 1 426 ? -11.430 1.048 16.411 1.00 96.69 426 ALA A O 1
ATOM 3271 N N . ALA A 1 427 ? -10.201 1.780 14.690 1.00 97.81 427 ALA A N 1
ATOM 3272 C CA . ALA A 1 427 ? -9.407 2.703 15.502 1.00 97.81 427 ALA A CA 1
ATOM 3273 C C . ALA A 1 427 ? -10.243 3.871 16.055 1.00 97.81 427 ALA A C 1
ATOM 3275 O O . ALA A 1 427 ? -10.043 4.275 17.205 1.00 97.81 427 ALA A O 1
ATOM 3276 N N . ASP A 1 428 ? -11.186 4.393 15.269 1.00 97.50 428 ASP A N 1
ATOM 3277 C CA . ASP A 1 428 ? -12.110 5.443 15.701 1.00 97.50 428 ASP A CA 1
ATOM 3278 C C . ASP A 1 428 ? -13.075 4.931 16.784 1.00 97.50 428 ASP A C 1
ATOM 3280 O O . ASP A 1 428 ? -13.281 5.609 17.797 1.00 97.50 428 ASP A O 1
ATOM 3284 N N . ASP A 1 429 ? -13.601 3.711 16.642 1.00 96.31 429 ASP A N 1
ATOM 3285 C CA . ASP A 1 429 ? -14.442 3.067 17.660 1.00 96.31 429 ASP A CA 1
ATOM 3286 C C . ASP A 1 429 ? -13.686 2.866 18.985 1.00 96.31 429 ASP A C 1
ATOM 3288 O O . ASP A 1 429 ? -14.223 3.125 20.076 1.00 96.31 429 ASP A O 1
ATOM 3292 N N . LEU A 1 430 ? -12.406 2.481 18.913 1.00 96.56 430 LEU A N 1
ATOM 3293 C CA . LEU A 1 430 ? -11.524 2.427 20.080 1.00 96.56 430 LEU A CA 1
ATOM 3294 C C . LEU A 1 430 ? -11.322 3.806 20.712 1.00 96.56 430 LEU A C 1
ATOM 3296 O O . LEU A 1 430 ? -11.397 3.931 21.938 1.00 96.56 430 LEU A O 1
ATOM 3300 N N . LEU A 1 431 ? -11.086 4.844 19.907 1.00 97.31 431 LEU A N 1
ATOM 3301 C CA . LEU A 1 431 ? -10.896 6.206 20.405 1.00 97.31 431 LEU A CA 1
ATOM 3302 C C . LEU A 1 431 ? -12.134 6.703 21.153 1.00 97.31 431 LEU A C 1
ATOM 3304 O O . LEU A 1 431 ? -12.012 7.187 22.280 1.00 97.31 431 LEU A O 1
ATOM 3308 N N . VAL A 1 432 ? -13.325 6.518 20.577 1.00 97.00 432 VAL A N 1
ATOM 3309 C CA . VAL A 1 432 ? -14.600 6.866 21.224 1.00 97.00 432 VAL A CA 1
ATOM 3310 C C . VAL A 1 432 ? -14.785 6.084 22.525 1.00 97.00 432 VAL A C 1
ATOM 3312 O O . VAL A 1 432 ? -15.224 6.643 23.532 1.00 97.00 432 VAL A O 1
ATOM 3315 N N . THR A 1 433 ? -14.417 4.803 22.533 1.00 96.12 433 THR A N 1
ATOM 3316 C CA . THR A 1 433 ? -14.500 3.947 23.720 1.00 96.12 433 THR A CA 1
ATOM 3317 C C . THR A 1 433 ? -13.599 4.438 24.850 1.00 96.12 433 THR A C 1
ATOM 3319 O O . THR A 1 433 ? -14.053 4.557 25.991 1.00 96.12 433 THR A O 1
ATOM 3322 N N . VAL A 1 434 ? -12.335 4.755 24.566 1.00 96.25 434 VAL A N 1
ATOM 3323 C CA . VAL A 1 434 ? -11.400 5.211 25.603 1.00 96.25 434 VAL A CA 1
ATOM 3324 C C . VAL A 1 434 ? -11.720 6.636 26.064 1.00 96.25 434 VAL A C 1
ATOM 3326 O O . VAL A 1 434 ? -11.662 6.900 27.268 1.00 96.25 434 VAL A O 1
ATOM 3329 N N . ASP A 1 435 ? -12.138 7.534 25.168 1.00 95.75 435 ASP A N 1
ATOM 3330 C CA . ASP A 1 435 ? -12.594 8.881 25.545 1.00 95.75 435 ASP A CA 1
ATOM 3331 C C . ASP A 1 435 ? -13.824 8.818 26.466 1.00 95.75 435 ASP A C 1
ATOM 3333 O O . ASP A 1 435 ? -13.862 9.465 27.517 1.00 95.75 435 ASP A O 1
ATOM 3337 N N . PHE A 1 436 ? -14.787 7.941 26.153 1.00 95.81 436 PHE A N 1
ATOM 3338 C CA . PHE A 1 436 ? -15.930 7.670 27.025 1.00 95.81 436 PHE A CA 1
ATOM 3339 C C . PHE A 1 436 ? -15.493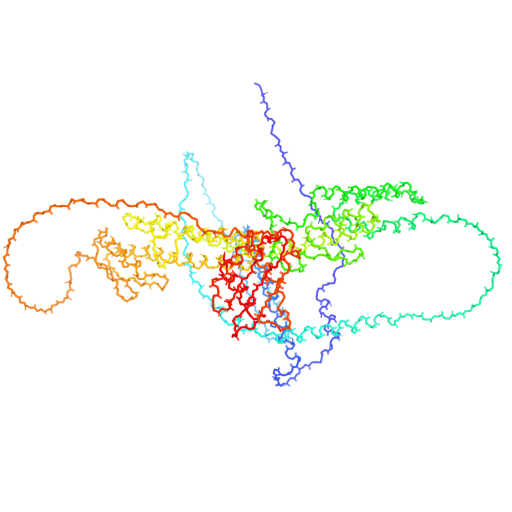 7.208 28.422 1.00 95.81 436 PHE A C 1
ATOM 3341 O O . PHE A 1 436 ? -16.009 7.710 29.424 1.00 95.81 436 PHE A O 1
ATOM 3348 N N . LEU A 1 437 ? -14.530 6.284 28.519 1.00 94.81 437 LEU A N 1
ATOM 3349 C CA . LEU A 1 437 ? -14.013 5.814 29.808 1.00 94.81 437 LEU A CA 1
ATOM 3350 C C . LEU A 1 437 ? -13.303 6.931 30.584 1.00 94.81 437 LEU A C 1
ATOM 3352 O O . LEU A 1 437 ? -13.510 7.056 31.793 1.00 94.81 437 LEU A O 1
ATOM 3356 N N . GLY A 1 438 ? -12.535 7.784 29.905 1.00 92.88 438 GLY A N 1
ATOM 3357 C CA . GLY A 1 438 ? -11.935 8.977 30.505 1.00 92.88 438 GLY A CA 1
ATOM 3358 C C . GLY A 1 438 ? -12.989 9.946 31.056 1.00 92.88 438 GLY A C 1
ATOM 3359 O O . GLY A 1 438 ? -12.887 10.400 32.200 1.00 92.88 438 GLY A O 1
ATOM 3360 N N . GLY A 1 439 ? -14.049 10.212 30.288 1.00 93.00 439 GLY A N 1
ATOM 3361 C CA . GLY A 1 439 ? -15.188 11.027 30.722 1.00 93.00 439 GLY A CA 1
ATOM 3362 C C . GLY A 1 439 ? -15.975 10.406 31.883 1.00 93.00 439 GLY A C 1
ATOM 3363 O O . GLY A 1 439 ? -16.432 11.117 32.788 1.00 93.00 439 GLY A O 1
ATOM 3364 N N . LEU A 1 440 ? -16.090 9.076 31.906 1.00 93.69 440 LEU A N 1
ATOM 3365 C CA . LEU A 1 440 ? -16.714 8.328 32.995 1.00 93.69 440 LEU A CA 1
ATOM 3366 C C . LEU A 1 440 ? -15.920 8.485 34.295 1.00 93.69 440 LEU A C 1
ATOM 3368 O O . LEU A 1 440 ? -16.511 8.822 35.321 1.00 93.69 440 LEU A O 1
ATOM 3372 N N . VAL A 1 441 ? -14.594 8.320 34.247 1.00 92.94 441 VAL A N 1
ATOM 3373 C CA . VAL A 1 441 ? -13.708 8.551 35.400 1.00 92.94 441 VAL A CA 1
ATOM 3374 C C . VAL A 1 441 ? -13.839 9.989 35.904 1.00 92.94 441 VAL A C 1
ATOM 3376 O O . VAL A 1 441 ? -14.068 10.190 37.095 1.00 92.94 441 VAL A O 1
ATOM 3379 N N . GLY A 1 442 ? -13.824 10.984 35.012 1.00 90.56 442 GLY A N 1
ATOM 3380 C CA . GLY A 1 442 ? -14.037 12.383 35.404 1.00 90.56 442 GLY A CA 1
ATOM 3381 C C . GLY A 1 442 ? -15.397 12.627 36.077 1.00 90.56 442 GLY A C 1
ATOM 3382 O O . GLY A 1 442 ? -15.499 13.382 37.042 1.00 90.56 442 GLY A O 1
ATOM 3383 N N . THR A 1 443 ? -16.455 11.945 35.628 1.00 91.62 443 THR A N 1
ATOM 3384 C CA . THR A 1 443 ? -17.787 12.036 36.254 1.00 91.62 443 THR A CA 1
ATOM 3385 C C . THR A 1 443 ? -17.806 11.408 37.650 1.00 91.62 443 THR A C 1
ATOM 3387 O O . THR A 1 443 ? -18.414 11.962 38.568 1.00 91.62 443 THR A O 1
ATOM 3390 N N . ILE A 1 444 ? -17.116 10.279 37.833 1.00 91.69 444 ILE A N 1
ATOM 3391 C CA . ILE A 1 444 ? -16.967 9.610 39.133 1.00 91.69 444 ILE A CA 1
ATOM 3392 C C . ILE A 1 444 ? -16.243 10.520 40.130 1.00 91.69 444 ILE A C 1
ATOM 3394 O O . ILE A 1 444 ? -16.688 10.657 41.268 1.00 91.69 444 ILE A O 1
ATOM 3398 N N . GLU A 1 445 ? -15.179 11.203 39.701 1.00 89.31 445 GLU A N 1
ATOM 3399 C CA . GLU A 1 445 ? -14.434 12.154 40.540 1.00 89.31 445 GLU A CA 1
ATOM 3400 C C . GLU A 1 445 ? -15.286 13.347 41.008 1.00 89.31 445 GLU A C 1
ATOM 3402 O O . GLU A 1 445 ? -15.007 13.952 42.047 1.00 89.31 445 GLU A O 1
ATOM 3407 N N . HIS A 1 446 ? -16.362 13.667 40.285 1.00 88.50 446 HIS A N 1
ATOM 3408 C CA . HIS A 1 446 ? -17.340 14.687 40.665 1.00 88.50 446 HIS A CA 1
ATOM 3409 C C . HIS A 1 446 ? -18.493 14.163 41.548 1.00 88.50 446 HIS A C 1
ATOM 3411 O O . HIS A 1 446 ? -19.333 14.952 41.986 1.00 88.50 446 HIS A O 1
ATOM 3417 N N . GLY A 1 447 ? -18.513 12.865 41.872 1.00 80.88 447 GLY A N 1
ATOM 3418 C CA . GLY A 1 447 ? -19.334 12.255 42.927 1.00 80.88 447 GLY A CA 1
ATOM 3419 C C . GLY A 1 447 ? -20.732 11.778 42.519 1.00 80.88 447 GLY A C 1
ATOM 3420 O O . GLY A 1 447 ? -21.308 10.935 43.197 1.00 80.88 447 GLY A O 1
ATOM 3421 N N . SER A 1 448 ? -21.309 12.259 41.418 1.00 86.44 448 SER A N 1
ATOM 3422 C CA . SER A 1 448 ? -22.540 11.678 40.855 1.00 86.44 448 SER A CA 1
ATOM 3423 C C . SER A 1 448 ? -22.791 12.191 39.444 1.00 86.44 448 SER A C 1
ATOM 3425 O O . SER A 1 448 ? -22.419 13.317 39.108 1.00 86.44 448 SER A O 1
ATOM 3427 N N . GLY A 1 449 ? -23.455 11.386 38.619 1.00 90.50 449 GLY A N 1
ATOM 3428 C CA . GLY A 1 449 ? -23.806 11.798 37.268 1.00 90.50 449 GLY A CA 1
ATOM 3429 C C . GLY A 1 449 ? -24.408 10.680 36.436 1.00 90.50 449 GLY A C 1
ATOM 3430 O O . GLY A 1 449 ? -24.502 9.527 36.851 1.00 90.50 449 GLY A O 1
ATOM 3431 N N . THR A 1 450 ? -24.851 11.036 35.239 1.00 90.56 450 THR A N 1
ATOM 3432 C CA . THR A 1 450 ? -25.257 10.075 34.217 1.00 90.56 450 THR A CA 1
ATOM 3433 C C . THR A 1 450 ? -24.459 10.378 32.965 1.00 90.56 450 THR A C 1
ATOM 3435 O O . THR A 1 450 ? -24.450 11.523 32.519 1.00 90.56 450 THR A O 1
ATOM 3438 N N . VAL A 1 451 ? -23.785 9.365 32.428 1.00 93.88 451 VAL A N 1
ATOM 3439 C CA . VAL A 1 451 ? -23.010 9.472 31.189 1.00 93.88 451 VAL A CA 1
ATOM 3440 C C . VAL A 1 451 ? -23.742 8.684 30.113 1.00 93.88 451 VAL A C 1
ATOM 3442 O O . VAL A 1 451 ? -24.066 7.511 30.315 1.00 93.88 451 VAL A O 1
ATOM 3445 N N . GLU A 1 452 ? -24.056 9.339 28.999 1.00 94.38 452 GLU A N 1
ATOM 3446 C CA . GLU A 1 452 ? -24.652 8.680 27.8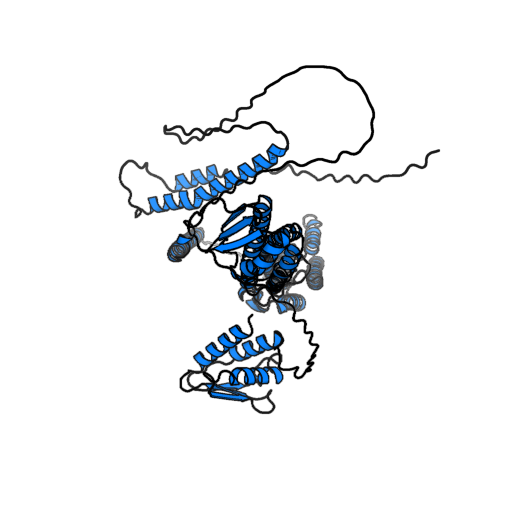37 1.00 94.38 452 GLU A CA 1
ATOM 3447 C C . GLU A 1 452 ? -23.612 7.781 27.166 1.00 94.38 452 GLU A C 1
ATOM 3449 O O . GLU A 1 452 ? -22.445 8.145 27.050 1.00 94.38 452 GLU A O 1
ATOM 3454 N N . LEU A 1 453 ? -24.042 6.590 26.767 1.00 94.56 453 LEU A N 1
ATOM 3455 C CA . LEU A 1 453 ? -23.225 5.598 26.091 1.00 94.56 453 LEU A CA 1
ATOM 3456 C C . LEU A 1 453 ? -23.279 5.865 24.580 1.00 94.56 453 LEU A C 1
ATOM 3458 O O . LEU A 1 453 ? -24.374 5.758 24.017 1.00 94.56 453 LEU A O 1
ATOM 3462 N N . PRO A 1 454 ? -22.149 6.196 23.928 1.00 94.62 454 PRO A N 1
ATOM 3463 C CA . PRO A 1 454 ? -22.099 6.322 22.476 1.00 94.62 454 PRO A CA 1
ATOM 3464 C C . PRO A 1 454 ? -22.440 4.995 21.790 1.00 94.62 454 PRO A C 1
ATOM 3466 O O . PRO A 1 454 ? -22.168 3.929 22.339 1.00 94.62 454 PRO A O 1
ATOM 3469 N N . ASP A 1 455 ? -22.993 5.057 20.576 1.00 91.94 455 ASP A N 1
ATOM 3470 C CA . ASP A 1 455 ? -23.394 3.860 19.819 1.00 91.94 455 ASP A CA 1
ATOM 3471 C C . ASP A 1 455 ? -22.210 2.925 19.517 1.00 91.94 455 ASP A C 1
ATOM 3473 O O . ASP A 1 455 ? -22.389 1.709 19.501 1.00 91.94 455 ASP A O 1
ATOM 3477 N N . ALA A 1 456 ? -21.009 3.492 19.357 1.00 90.69 456 ALA A N 1
ATOM 3478 C CA . ALA A 1 456 ? -19.760 2.761 19.148 1.00 90.69 456 ALA A CA 1
ATOM 3479 C C . ALA A 1 456 ? -19.289 1.973 20.384 1.00 90.69 456 ALA A C 1
ATOM 3481 O O . ALA A 1 456 ? -18.483 1.062 20.253 1.00 90.69 456 ALA A O 1
ATOM 3482 N N . VAL A 1 457 ? -19.772 2.290 21.595 1.00 95.31 457 VAL A N 1
ATOM 3483 C CA . VAL A 1 457 ? -19.288 1.649 22.828 1.00 95.31 457 VAL A CA 1
ATOM 3484 C C . VAL A 1 457 ? -20.161 0.441 23.186 1.00 95.31 457 VAL A C 1
ATOM 3486 O O . VAL A 1 457 ? -21.329 0.609 23.570 1.00 95.31 457 VAL A O 1
ATOM 3489 N N . PRO A 1 458 ? -19.622 -0.793 23.167 1.00 93.56 458 PRO A N 1
ATOM 3490 C CA . PRO A 1 458 ? -20.426 -1.977 23.432 1.00 93.56 458 PRO A CA 1
ATOM 3491 C C . PRO A 1 458 ? -20.916 -2.038 24.881 1.00 93.56 458 PRO A C 1
ATOM 3493 O O . PRO A 1 458 ? -20.166 -1.889 25.849 1.00 93.56 458 PRO A O 1
ATOM 3496 N N . LYS A 1 459 ? -22.202 -2.356 25.063 1.00 93.69 459 LYS A N 1
ATOM 3497 C CA . LYS A 1 459 ? -22.804 -2.506 26.403 1.00 93.69 459 LYS A CA 1
ATOM 3498 C C . LYS A 1 459 ? -22.185 -3.648 27.206 1.00 93.69 459 LYS A C 1
ATOM 3500 O O . LYS A 1 459 ? -22.183 -3.587 28.437 1.00 93.69 459 LYS A O 1
ATOM 3505 N N . ALA A 1 460 ? -21.702 -4.687 26.525 1.00 93.38 460 ALA A N 1
ATOM 3506 C CA . ALA A 1 460 ? -21.027 -5.812 27.162 1.00 93.38 460 ALA A CA 1
ATOM 3507 C C . ALA A 1 460 ? -19.715 -5.363 27.823 1.00 93.38 460 ALA A C 1
ATOM 3509 O O . ALA A 1 460 ? -19.543 -5.617 29.012 1.00 93.38 460 ALA A O 1
ATOM 3510 N N . LEU A 1 461 ? -18.895 -4.563 27.125 1.00 93.25 461 LEU A N 1
ATOM 3511 C CA . LEU A 1 461 ? -17.667 -3.977 27.679 1.00 93.25 461 LEU A CA 1
ATOM 3512 C C . LEU A 1 461 ? -17.956 -3.199 28.963 1.00 93.25 461 LEU A C 1
ATOM 3514 O O . LEU A 1 461 ? -17.339 -3.420 30.004 1.00 93.25 461 LEU A O 1
ATOM 3518 N N . VAL A 1 462 ? -18.936 -2.299 28.908 1.00 94.31 462 VAL A N 1
ATOM 3519 C CA . VAL A 1 462 ? -19.328 -1.504 30.074 1.00 94.31 462 VAL A CA 1
ATOM 3520 C C . VAL A 1 462 ? -19.784 -2.390 31.232 1.00 94.31 462 VAL A C 1
ATOM 3522 O O . VAL A 1 462 ? -19.447 -2.132 32.389 1.00 94.31 462 VAL A O 1
ATOM 3525 N N . SER A 1 463 ? -20.554 -3.435 30.935 1.00 93.44 463 SER A N 1
ATOM 3526 C CA . SER A 1 463 ? -21.040 -4.377 31.945 1.00 93.44 463 SER A CA 1
ATOM 3527 C C . SER A 1 463 ? -19.886 -5.132 32.609 1.00 93.44 463 SER A C 1
ATOM 3529 O O . SER A 1 463 ? -19.919 -5.331 33.822 1.00 93.44 463 SER A O 1
ATOM 3531 N N . ASP A 1 464 ? -18.844 -5.471 31.850 1.00 93.81 464 ASP A N 1
ATOM 3532 C CA . ASP A 1 464 ? -17.636 -6.133 32.347 1.00 93.81 464 ASP A CA 1
ATOM 3533 C C . ASP A 1 464 ? -16.746 -5.204 33.184 1.00 93.81 464 ASP A C 1
ATOM 3535 O O . ASP A 1 464 ? -16.120 -5.643 34.153 1.00 93.81 464 ASP A O 1
ATOM 3539 N N . LEU A 1 465 ? -16.713 -3.910 32.854 1.00 94.75 465 LEU A N 1
ATOM 3540 C CA . LEU A 1 465 ? -15.956 -2.898 33.597 1.00 94.75 465 LEU A CA 1
ATOM 3541 C C . LEU A 1 465 ? -16.687 -2.403 34.854 1.00 94.75 465 LEU A C 1
ATOM 3543 O O . LEU A 1 465 ? -16.039 -2.005 35.824 1.00 94.75 465 LEU A O 1
ATOM 3547 N N . THR A 1 466 ? -18.021 -2.469 34.884 1.00 95.06 466 THR A N 1
ATOM 3548 C CA . THR A 1 466 ? -18.850 -1.964 35.995 1.00 95.06 466 THR A CA 1
ATOM 3549 C C . THR A 1 466 ? -18.402 -2.495 37.371 1.00 95.06 466 THR A C 1
ATOM 3551 O O . THR A 1 466 ? -18.136 -1.677 38.252 1.00 95.06 466 THR A O 1
ATOM 3554 N N . PRO A 1 467 ? -18.196 -3.813 37.592 1.00 95.06 467 PRO A N 1
ATOM 3555 C CA . PRO A 1 467 ? -17.758 -4.329 38.894 1.00 95.06 467 PRO A CA 1
ATOM 3556 C C . PRO A 1 467 ? -16.377 -3.828 39.339 1.00 95.06 467 PRO A C 1
ATOM 3558 O O . PRO A 1 467 ? -16.076 -3.809 40.536 1.00 95.06 467 PRO A O 1
ATOM 3561 N N . ILE A 1 468 ? -15.511 -3.476 38.386 1.00 94.88 468 ILE A N 1
ATOM 3562 C CA . ILE A 1 468 ? -14.173 -2.941 38.657 1.00 94.88 468 ILE A CA 1
ATOM 3563 C C . ILE A 1 468 ? -14.300 -1.482 39.078 1.00 94.88 468 ILE A C 1
ATOM 3565 O O . ILE A 1 468 ? -13.744 -1.099 40.107 1.00 94.88 468 ILE A O 1
ATOM 3569 N N . ILE A 1 469 ? -15.105 -0.709 38.347 1.00 93.56 469 ILE A N 1
ATOM 3570 C CA . ILE A 1 469 ? -15.409 0.693 38.644 1.00 93.56 469 ILE A CA 1
ATOM 3571 C C . ILE A 1 469 ? -16.015 0.832 40.048 1.00 93.56 469 ILE A C 1
ATOM 3573 O O . ILE A 1 469 ? -15.498 1.585 40.873 1.00 93.56 469 ILE A O 1
ATOM 3577 N N . GLU A 1 470 ? -17.048 0.046 40.363 1.00 94.00 470 GLU A N 1
ATOM 3578 C CA . GLU A 1 470 ? -17.718 0.069 41.672 1.00 94.00 470 GLU A CA 1
ATOM 3579 C C . GLU A 1 470 ? -16.784 -0.266 42.842 1.00 94.00 470 GLU A C 1
ATOM 3581 O O . GLU A 1 470 ? -16.976 0.201 43.968 1.00 94.00 470 GLU A O 1
ATOM 3586 N N . ARG A 1 471 ? -15.784 -1.122 42.601 1.00 93.94 471 ARG A N 1
ATOM 3587 C CA . ARG A 1 471 ? -14.812 -1.528 43.621 1.00 93.94 471 ARG A CA 1
ATOM 3588 C C . ARG A 1 471 ? -13.693 -0.508 43.778 1.00 93.94 471 ARG A C 1
ATOM 3590 O O . ARG A 1 471 ? -13.268 -0.262 44.902 1.00 93.94 471 ARG A O 1
ATOM 3597 N N . GLN A 1 472 ? -13.186 0.025 42.671 1.00 94.00 472 GLN A N 1
ATOM 3598 C CA . GLN A 1 472 ? -12.048 0.938 42.668 1.00 94.00 472 GLN A CA 1
ATOM 3599 C C . GLN A 1 472 ? -12.422 2.318 43.208 1.00 94.00 472 GLN A C 1
ATOM 3601 O O . GLN A 1 472 ? -11.648 2.894 43.968 1.00 94.00 472 GLN A O 1
ATOM 3606 N N . TYR A 1 473 ? -13.603 2.820 42.847 1.00 92.38 473 TYR A N 1
ATOM 3607 C CA . TYR A 1 473 ? -14.030 4.179 43.180 1.00 92.38 473 TYR A CA 1
ATOM 3608 C C . TYR A 1 473 ? -15.092 4.251 44.288 1.00 92.38 473 TYR A C 1
ATOM 3610 O O . TYR A 1 473 ? -15.512 5.344 44.646 1.00 92.38 473 TYR A O 1
ATOM 3618 N N . ASP A 1 474 ? -15.513 3.108 44.841 1.00 92.94 474 ASP A N 1
ATOM 3619 C CA . ASP A 1 474 ? -16.554 3.007 45.880 1.00 92.94 474 ASP A CA 1
ATOM 3620 C C . ASP A 1 474 ? -17.888 3.691 45.509 1.00 92.94 474 ASP A C 1
ATOM 3622 O O . ASP A 1 474 ? -18.550 4.328 46.326 1.00 92.94 474 ASP A O 1
ATOM 3626 N N . VAL A 1 475 ? -18.298 3.529 44.250 1.00 93.38 475 VAL A N 1
ATOM 3627 C CA . VAL A 1 475 ? -19.570 4.031 43.707 1.00 93.38 475 VAL A CA 1
ATOM 3628 C C . VAL A 1 475 ? -20.524 2.885 43.379 1.00 93.38 475 VAL A C 1
ATOM 3630 O O . VAL A 1 475 ? -20.095 1.742 43.217 1.00 93.38 475 VAL A O 1
ATOM 3633 N N . ASP A 1 476 ? -21.814 3.191 43.252 1.00 91.81 476 ASP A N 1
ATOM 3634 C CA . ASP A 1 476 ? -22.799 2.301 42.635 1.00 91.81 476 ASP A CA 1
ATOM 3635 C C . ASP A 1 476 ? -23.002 2.720 41.177 1.00 91.81 476 ASP A C 1
ATOM 3637 O O . ASP A 1 476 ? -23.435 3.843 40.895 1.00 91.81 476 ASP A O 1
ATOM 3641 N N . ALA A 1 477 ? -22.685 1.818 40.247 1.00 91.94 477 ALA A N 1
ATOM 3642 C CA . ALA A 1 477 ? -22.739 2.082 38.816 1.00 91.94 477 ALA A CA 1
ATOM 3643 C C . ALA A 1 477 ? -23.767 1.160 38.159 1.00 91.94 477 ALA A C 1
ATOM 3645 O O . ALA A 1 477 ? -23.682 -0.065 38.224 1.00 91.94 477 ALA A O 1
ATOM 3646 N N . LYS A 1 478 ? -24.771 1.748 37.505 1.00 93.31 478 LYS A N 1
ATOM 3647 C CA . LYS A 1 478 ? -25.852 0.983 36.878 1.00 93.31 478 LYS A CA 1
ATOM 3648 C C . LYS A 1 478 ? -26.049 1.375 35.426 1.00 93.31 478 LYS A C 1
ATOM 3650 O O . LYS A 1 478 ? -26.473 2.489 35.116 1.00 93.31 478 LYS A O 1
ATOM 3655 N N . VAL A 1 479 ? -25.841 0.406 34.542 1.00 92.81 479 VAL A N 1
ATOM 3656 C CA . VAL A 1 479 ? -26.156 0.532 33.118 1.00 92.81 479 VAL A CA 1
ATOM 3657 C C . VAL A 1 479 ? -27.677 0.522 32.938 1.00 92.81 479 VAL A C 1
ATOM 3659 O O . VAL A 1 479 ? -28.351 -0.459 33.258 1.00 92.81 479 VAL A O 1
ATOM 3662 N N . THR A 1 480 ? -28.238 1.625 32.442 1.00 89.38 480 THR A N 1
ATOM 3663 C CA . THR A 1 480 ? -29.673 1.792 32.180 1.00 89.38 480 THR A CA 1
ATOM 3664 C C . THR A 1 480 ? -29.887 2.232 30.736 1.00 89.38 480 THR A C 1
ATOM 3666 O O . THR A 1 480 ? -29.712 3.396 30.390 1.00 89.38 480 THR A O 1
ATOM 3669 N N . GLY A 1 481 ? -30.306 1.303 29.874 1.00 88.38 481 GLY A N 1
ATOM 3670 C CA . GLY A 1 481 ? -30.587 1.610 28.470 1.00 88.38 481 GLY A CA 1
ATOM 3671 C C . GLY A 1 481 ? -29.322 1.972 27.689 1.00 88.38 481 GLY A C 1
ATOM 3672 O O . GLY A 1 481 ? -28.561 1.075 27.328 1.00 88.38 481 GLY A O 1
ATOM 3673 N N . THR A 1 482 ? -29.148 3.258 27.389 1.00 89.69 482 THR A N 1
ATOM 3674 C CA . THR A 1 482 ? -28.006 3.859 26.670 1.00 89.69 482 THR A CA 1
ATOM 3675 C C . THR A 1 482 ? -27.235 4.828 27.566 1.00 89.69 482 THR A C 1
ATOM 3677 O O . THR A 1 482 ? -26.659 5.789 27.082 1.00 89.69 482 THR A O 1
ATOM 3680 N N . ALA A 1 483 ? -27.271 4.639 28.883 1.00 91.56 483 ALA A N 1
ATOM 3681 C CA . ALA A 1 483 ? -26.533 5.478 29.815 1.00 91.56 483 ALA A CA 1
ATOM 3682 C C . ALA A 1 483 ? -26.045 4.677 31.025 1.00 91.56 483 ALA A C 1
ATOM 3684 O O . ALA A 1 483 ? -26.646 3.666 31.399 1.00 91.56 483 ALA A O 1
ATOM 3685 N N . ILE A 1 484 ? -24.981 5.156 31.662 1.00 92.50 484 ILE A N 1
ATOM 3686 C CA . ILE A 1 484 ? -24.509 4.680 32.963 1.00 92.50 484 ILE A CA 1
ATOM 3687 C C . ILE A 1 484 ? -24.854 5.739 34.002 1.00 92.50 484 ILE A C 1
ATOM 3689 O O . ILE A 1 484 ? -24.415 6.882 33.892 1.00 92.50 484 ILE A O 1
ATOM 3693 N N . ALA A 1 485 ? -25.623 5.356 35.018 1.00 92.19 485 ALA A N 1
ATOM 3694 C CA . ALA A 1 485 ? -25.853 6.190 36.192 1.00 92.19 485 ALA A CA 1
ATOM 3695 C C . ALA A 1 485 ? -24.830 5.840 37.280 1.00 92.19 485 ALA A C 1
ATOM 3697 O O . ALA A 1 485 ? -24.686 4.664 37.623 1.00 92.19 485 ALA A O 1
ATOM 3698 N N . ILE A 1 486 ? -24.153 6.857 37.814 1.00 92.56 486 ILE A N 1
ATOM 3699 C CA . ILE A 1 486 ? -23.175 6.755 38.900 1.00 92.56 486 ILE A CA 1
ATOM 3700 C C . ILE A 1 486 ? -23.730 7.485 40.119 1.00 92.56 486 ILE A C 1
ATOM 3702 O O . ILE A 1 486 ? -24.003 8.687 40.051 1.00 92.56 486 ILE A O 1
ATOM 3706 N N . ASN A 1 487 ? -23.840 6.771 41.238 1.00 89.38 487 ASN A N 1
ATOM 3707 C CA . ASN A 1 487 ? -24.219 7.335 42.529 1.00 89.38 487 ASN A CA 1
ATOM 3708 C C . ASN A 1 487 ? -23.131 7.045 43.570 1.00 89.38 487 ASN A C 1
ATOM 3710 O O . ASN A 1 487 ? -22.658 5.914 43.680 1.00 89.38 487 ASN A O 1
ATOM 3714 N N . ASP A 1 488 ? -22.751 8.052 44.354 1.00 84.88 488 ASP A N 1
ATOM 3715 C CA . ASP A 1 488 ? -21.866 7.859 45.505 1.00 84.88 488 ASP A CA 1
ATOM 3716 C C . ASP A 1 488 ? -22.611 7.105 46.617 1.00 84.88 488 ASP A C 1
ATOM 3718 O O . ASP A 1 488 ? -23.655 7.555 47.105 1.00 84.88 488 ASP A O 1
ATOM 3722 N N . ARG A 1 489 ? -22.038 5.971 47.040 1.00 80.62 489 ARG A N 1
ATOM 3723 C CA . ARG A 1 489 ? -22.560 5.086 48.094 1.00 80.62 489 ARG A CA 1
ATOM 3724 C C . ARG A 1 489 ? -22.745 5.779 49.438 1.00 80.62 489 ARG A C 1
ATOM 3726 O O . ARG A 1 489 ? -23.513 5.309 50.279 1.00 80.62 489 ARG A O 1
ATOM 3733 N N . ASN A 1 490 ? -22.035 6.881 49.663 1.00 73.25 490 ASN A N 1
ATOM 3734 C CA . ASN A 1 490 ? -22.055 7.619 50.918 1.00 73.25 490 ASN A CA 1
ATOM 3735 C C . ASN A 1 490 ? -23.059 8.774 50.930 1.00 73.25 490 ASN A C 1
ATOM 3737 O O . ASN A 1 490 ? -23.200 9.435 51.963 1.00 73.25 490 ASN A O 1
ATOM 3741 N N . THR A 1 491 ? -23.785 9.004 49.832 1.00 63.16 491 THR A N 1
ATOM 3742 C CA . THR A 1 491 ? -24.865 9.992 49.796 1.00 63.16 491 THR A CA 1
ATOM 3743 C C . THR A 1 491 ? -26.145 9.316 50.284 1.00 63.16 491 THR A C 1
ATOM 3745 O O . THR A 1 491 ? -26.716 8.507 49.558 1.00 63.16 491 THR A O 1
ATOM 3748 N N . PRO A 1 492 ? -26.617 9.572 51.519 1.00 53.88 492 PRO A N 1
ATOM 3749 C CA . PRO A 1 492 ? -27.851 8.964 51.989 1.00 53.88 492 PRO A CA 1
ATOM 3750 C C . PRO A 1 492 ? -29.005 9.438 51.105 1.00 53.88 492 PRO A C 1
ATOM 3752 O O . PRO A 1 492 ? -29.263 10.644 51.050 1.00 53.88 492 PRO A O 1
ATOM 3755 N N . ASP A 1 493 ? -29.682 8.484 50.457 1.00 53.56 493 ASP A N 1
ATOM 3756 C CA . ASP A 1 493 ? -30.921 8.666 49.693 1.00 53.56 493 ASP A CA 1
ATOM 3757 C C . ASP A 1 493 ? -31.868 9.597 50.454 1.00 53.56 493 ASP A C 1
ATOM 3759 O O . ASP A 1 493 ? -32.588 9.212 51.384 1.00 53.56 493 ASP A O 1
ATOM 3763 N N . THR A 1 494 ? -31.829 10.874 50.092 1.00 48.69 494 THR A N 1
ATOM 3764 C CA . THR A 1 494 ? -32.756 11.858 50.616 1.00 48.69 494 THR A CA 1
ATOM 3765 C C . THR A 1 494 ? -33.954 11.803 49.690 1.00 48.69 494 THR A C 1
ATOM 3767 O O . THR A 1 494 ? -33.942 12.412 48.631 1.00 48.69 494 THR A O 1
ATOM 3770 N N . GLU A 1 495 ? -34.957 11.051 50.152 1.00 48.09 495 GLU A N 1
ATOM 3771 C CA . GLU A 1 495 ? -36.335 10.944 49.650 1.00 48.09 495 GLU A CA 1
ATOM 3772 C C . GLU A 1 495 ? -36.659 9.720 48.779 1.00 48.09 495 GLU A C 1
ATOM 3774 O O . GLU A 1 495 ? -36.746 9.791 47.563 1.00 48.09 495 GLU A O 1
ATOM 3779 N N . ASP A 1 496 ? -37.060 8.635 49.455 1.00 39.12 496 ASP A N 1
ATOM 3780 C CA . ASP A 1 496 ? -38.427 8.147 49.248 1.00 39.12 496 ASP A CA 1
ATOM 3781 C C . ASP A 1 496 ? -39.054 7.628 50.555 1.00 39.12 496 ASP A C 1
ATOM 3783 O O . ASP A 1 496 ? -38.756 6.561 51.099 1.00 39.12 496 ASP A O 1
ATOM 3787 N N . SER A 1 497 ? -39.943 8.455 51.105 1.00 45.25 497 SER A N 1
ATOM 3788 C CA . SER A 1 497 ? -40.787 8.127 52.248 1.00 45.25 497 SER A CA 1
ATOM 3789 C C . SER A 1 497 ? -41.996 7.321 51.780 1.00 45.25 497 SER A C 1
ATOM 3791 O O . SER A 1 497 ? -42.883 7.882 51.152 1.00 45.25 497 SER A O 1
ATOM 3793 N N . HIS A 1 498 ? -42.062 6.037 52.150 1.00 43.50 498 HIS A N 1
ATOM 3794 C CA . HIS A 1 498 ? -43.226 5.355 52.750 1.00 43.50 498 HIS A CA 1
ATOM 3795 C C . HIS A 1 498 ? -43.210 3.840 52.478 1.00 43.50 498 HIS A C 1
ATOM 3797 O O . HIS A 1 498 ? -43.677 3.363 51.452 1.00 43.50 498 HIS A O 1
ATOM 3803 N N . SER A 1 499 ? -42.829 3.043 53.476 1.00 39.88 499 SER A N 1
ATOM 3804 C CA . SER A 1 499 ? -43.765 2.111 54.126 1.00 39.88 499 SER A CA 1
ATOM 3805 C C . SER A 1 499 ? -43.057 1.270 55.190 1.00 39.88 499 SER A C 1
ATOM 3807 O O . SER A 1 499 ? -42.112 0.522 54.975 1.00 39.88 499 SER A O 1
ATOM 3809 N N . THR A 1 500 ? -43.566 1.427 56.401 1.00 43.56 500 THR A N 1
ATOM 3810 C CA . THR A 1 500 ? -43.416 0.551 57.558 1.00 43.56 500 THR A CA 1
ATOM 3811 C C . THR A 1 500 ? -43.610 -0.930 57.231 1.00 43.56 500 THR A C 1
ATOM 3813 O O . THR A 1 500 ? -44.676 -1.296 56.741 1.00 43.56 500 THR A O 1
ATOM 3816 N N . SER A 1 501 ? -42.698 -1.789 57.702 1.00 40.44 501 SER A N 1
ATOM 3817 C CA . SER A 1 501 ? -43.024 -2.858 58.667 1.00 40.44 501 SER A CA 1
ATOM 3818 C C . SER A 1 501 ? -41.776 -3.567 59.202 1.00 40.44 501 SER A C 1
ATOM 3820 O O . SER A 1 501 ? -41.024 -4.216 58.487 1.00 40.44 501 SER A O 1
ATOM 3822 N N . ARG A 1 502 ? -41.615 -3.462 60.525 1.00 42.34 502 ARG A N 1
ATOM 3823 C CA . ARG A 1 502 ? -40.794 -4.321 61.391 1.00 42.34 502 ARG A CA 1
ATOM 3824 C C . ARG A 1 502 ? -41.143 -5.794 61.140 1.00 42.34 502 ARG A C 1
ATOM 3826 O O . ARG A 1 502 ? -42.321 -6.095 60.976 1.00 42.34 502 ARG A O 1
ATOM 3833 N N . THR A 1 503 ? -40.190 -6.716 61.295 1.00 37.47 503 THR A N 1
ATOM 3834 C CA . THR A 1 503 ? -40.079 -7.626 62.465 1.00 37.47 503 THR A CA 1
ATOM 3835 C C . THR A 1 503 ? -38.838 -8.522 62.315 1.00 37.47 503 THR A C 1
ATOM 3837 O O . THR A 1 503 ? -38.535 -8.993 61.228 1.00 37.47 503 THR A O 1
ATOM 3840 N N . GLY A 1 504 ? -38.086 -8.681 63.411 1.00 36.72 504 GLY A N 1
ATOM 3841 C CA . GLY A 1 504 ? -36.739 -9.266 63.458 1.00 36.72 504 GLY A CA 1
ATOM 3842 C C . GLY A 1 504 ? -36.641 -10.764 63.166 1.00 36.72 504 GLY A C 1
ATOM 3843 O O . GLY A 1 504 ? -37.658 -11.436 63.073 1.00 36.72 504 GLY A O 1
ATOM 3844 N N . SER A 1 505 ? -35.411 -11.294 63.144 1.00 35.50 505 SER A N 1
ATOM 3845 C CA . SER A 1 505 ? -34.995 -12.464 63.945 1.00 35.50 505 SER A CA 1
ATOM 3846 C C . SER A 1 505 ? -33.548 -12.901 63.616 1.00 35.50 505 SER A C 1
ATOM 3848 O O . SER A 1 505 ? -33.287 -13.427 62.547 1.00 35.50 505 SER A O 1
ATOM 3850 N N . ARG A 1 506 ? -32.659 -12.739 64.610 1.00 36.75 506 ARG A N 1
ATOM 3851 C CA . ARG A 1 506 ? -31.696 -13.745 65.124 1.00 36.75 506 ARG A CA 1
ATOM 3852 C C . ARG A 1 506 ? -30.461 -14.177 64.291 1.00 36.75 506 ARG A C 1
ATOM 3854 O O . ARG A 1 506 ? -30.556 -14.830 63.266 1.00 36.75 506 ARG A O 1
ATOM 3861 N N . ARG A 1 507 ? -29.294 -13.909 64.908 1.00 41.81 507 ARG A N 1
ATOM 3862 C CA . ARG A 1 507 ? -27.976 -14.587 64.809 1.00 41.81 507 ARG A CA 1
ATOM 3863 C C . ARG A 1 507 ? -28.054 -16.104 64.579 1.00 41.81 507 ARG A C 1
ATOM 3865 O O . ARG A 1 507 ? -28.948 -16.701 65.173 1.00 41.81 507 ARG A O 1
ATOM 3872 N N . THR A 1 508 ? -27.050 -16.692 63.904 1.00 35.03 508 THR A N 1
ATOM 3873 C CA . THR A 1 508 ? -26.176 -17.850 64.301 1.00 35.03 508 THR A CA 1
ATOM 3874 C C . THR A 1 508 ? -25.162 -18.088 63.147 1.00 35.03 508 THR A C 1
ATOM 3876 O O . THR A 1 508 ? -25.597 -18.203 62.011 1.00 35.03 508 THR A O 1
ATOM 3879 N N . GLU A 1 509 ? -23.878 -17.740 63.308 1.00 36.12 509 GLU A N 1
ATOM 3880 C CA . GLU A 1 509 ? -22.680 -18.618 63.458 1.00 36.12 509 GLU A CA 1
ATOM 3881 C C . GLU A 1 509 ? -22.245 -19.464 62.236 1.00 36.12 509 GLU A C 1
ATOM 3883 O O . GLU A 1 509 ? -23.010 -20.253 61.700 1.00 36.12 509 GLU A O 1
ATOM 3888 N N . GLU A 1 510 ? -20.965 -19.266 61.881 1.00 36.84 510 GLU A N 1
ATOM 3889 C CA . GLU A 1 510 ? -19.905 -20.238 61.537 1.00 36.84 510 GLU A CA 1
ATOM 3890 C C . GLU A 1 510 ? -20.147 -21.390 60.541 1.00 36.84 510 GLU A C 1
ATOM 3892 O O . GLU A 1 510 ? -20.979 -22.271 60.731 1.00 36.84 510 GLU A O 1
ATOM 3897 N N . GLY A 1 511 ? -19.252 -21.478 59.547 1.00 32.78 511 GLY A N 1
ATOM 3898 C CA . GLY A 1 511 ? -19.101 -22.662 58.699 1.00 32.78 511 GLY A CA 1
ATOM 3899 C C . GLY A 1 511 ? -17.986 -22.536 57.661 1.00 32.78 511 GLY A C 1
ATOM 3900 O O . GLY A 1 511 ? -18.248 -22.291 56.492 1.00 32.78 511 GLY A O 1
ATOM 3901 N N . SER A 1 512 ? -16.742 -22.705 58.107 1.00 36.66 512 SER A N 1
ATOM 3902 C CA . SER A 1 512 ? -15.544 -22.894 57.279 1.00 36.66 512 SER A CA 1
ATOM 3903 C C . SER A 1 512 ? -15.589 -24.231 56.520 1.00 36.66 512 SER A C 1
ATOM 3905 O O . SER A 1 512 ? -15.912 -25.248 57.134 1.00 36.66 512 SER A O 1
ATOM 3907 N N . ALA A 1 513 ? -15.197 -24.259 55.240 1.00 35.81 513 ALA A N 1
ATOM 3908 C CA . ALA A 1 513 ? -14.636 -25.453 54.599 1.00 35.81 513 ALA A CA 1
ATOM 3909 C C . ALA A 1 513 ? -13.820 -25.103 53.342 1.00 35.81 513 ALA A C 1
ATOM 3911 O O . ALA A 1 513 ? -14.307 -24.468 52.411 1.00 35.81 513 ALA A O 1
ATOM 3912 N N . ALA A 1 514 ? -12.574 -25.569 53.351 1.00 36.31 514 ALA A N 1
ATOM 3913 C CA . ALA A 1 514 ? -11.633 -25.609 52.244 1.00 36.31 514 ALA A CA 1
ATOM 3914 C C . ALA A 1 514 ? -11.810 -26.882 51.388 1.00 36.31 514 ALA A C 1
ATOM 3916 O O . ALA A 1 514 ? -12.261 -27.911 51.891 1.00 36.31 514 ALA A O 1
ATOM 3917 N N . GLY A 1 515 ? -11.365 -26.816 50.131 1.00 30.91 515 GLY A N 1
ATOM 3918 C CA . GLY A 1 515 ? -11.071 -27.939 49.223 1.00 30.91 515 GLY A CA 1
ATOM 3919 C C . GLY A 1 515 ? -10.558 -27.340 47.907 1.00 30.91 515 GLY A C 1
ATOM 3920 O O . GLY A 1 515 ? -11.294 -26.612 47.256 1.00 30.91 515 GLY A O 1
ATOM 3921 N N . ASP A 1 516 ? -9.257 -27.296 47.623 1.00 26.22 516 ASP A N 1
ATOM 3922 C CA . ASP A 1 516 ? -8.299 -28.367 47.284 1.00 26.22 516 ASP A CA 1
ATOM 3923 C C . ASP A 1 516 ? -8.533 -29.014 45.899 1.00 26.22 516 ASP A C 1
ATOM 3925 O O . ASP A 1 516 ? -9.357 -29.905 45.728 1.00 26.22 516 ASP A O 1
ATOM 3929 N N . VAL A 1 517 ? -7.791 -28.460 44.929 1.00 34.62 517 VAL A N 1
ATOM 3930 C CA . VAL A 1 517 ? -7.060 -29.059 43.792 1.00 34.62 517 VAL A CA 1
ATOM 3931 C C . VAL A 1 517 ? -7.710 -30.187 42.976 1.00 34.62 517 VAL A C 1
ATOM 3933 O O . VAL A 1 517 ? -7.865 -31.319 43.426 1.00 34.62 517 VAL A O 1
ATOM 3936 N N . THR A 1 518 ? -7.833 -29.959 41.660 1.00 29.53 518 THR A N 1
ATOM 3937 C CA . THR A 1 518 ? -7.401 -30.969 40.672 1.00 29.53 518 THR A CA 1
ATOM 3938 C C . THR A 1 518 ? -6.974 -30.343 39.345 1.00 29.53 518 THR A C 1
ATOM 3940 O O . THR A 1 518 ? -7.772 -29.787 38.597 1.00 29.53 518 THR A O 1
ATOM 3943 N N . ALA A 1 519 ? -5.675 -30.463 39.069 1.00 31.94 519 ALA A N 1
ATOM 3944 C CA . ALA A 1 519 ? -5.063 -30.275 37.765 1.00 31.94 519 ALA A CA 1
ATOM 3945 C C . ALA A 1 519 ? -5.478 -31.409 36.812 1.00 31.94 519 ALA A C 1
ATOM 3947 O O . ALA A 1 519 ? -5.528 -32.574 37.209 1.00 31.94 519 ALA A O 1
ATOM 3948 N N . GLY A 1 520 ? -5.719 -31.063 35.548 1.00 24.95 520 GLY A N 1
ATOM 3949 C CA . GLY A 1 520 ? -6.069 -31.993 34.479 1.00 24.95 520 GLY A CA 1
ATOM 3950 C C . GLY A 1 520 ? -5.416 -31.589 33.164 1.00 24.95 520 GLY A C 1
ATOM 3951 O O . GLY A 1 520 ? -6.082 -31.131 32.245 1.00 24.95 520 GLY A O 1
ATOM 3952 N N . THR A 1 521 ? -4.099 -31.758 33.092 1.00 29.23 521 THR A N 1
ATOM 3953 C CA . THR A 1 521 ? -3.315 -31.765 31.856 1.00 29.23 521 THR A CA 1
ATOM 3954 C C . THR A 1 521 ? -3.836 -32.854 30.915 1.00 29.23 521 THR A C 1
ATOM 3956 O O . THR A 1 521 ? -3.790 -34.033 31.265 1.00 29.23 521 THR A O 1
ATOM 3959 N N . THR A 1 522 ? -4.244 -32.495 29.697 1.00 30.00 522 THR A N 1
ATOM 3960 C CA . THR A 1 522 ? -4.215 -33.420 28.555 1.00 30.00 522 THR A CA 1
ATOM 3961 C C . THR A 1 522 ? -3.542 -32.753 27.368 1.00 30.00 522 THR A C 1
ATOM 3963 O O . THR A 1 522 ? -3.699 -31.566 27.099 1.00 30.00 522 THR A O 1
ATOM 3966 N N . ALA A 1 523 ? -2.671 -33.542 26.756 1.00 27.03 523 ALA A N 1
ATOM 3967 C CA . ALA A 1 523 ? -1.661 -33.147 25.806 1.00 27.03 523 ALA A CA 1
ATOM 3968 C C . ALA A 1 523 ? -2.181 -33.179 24.365 1.00 27.03 523 ALA A C 1
ATOM 3970 O O . ALA A 1 523 ? -2.990 -34.029 24.008 1.00 27.03 523 ALA A O 1
ATOM 3971 N N . SER A 1 524 ? -1.613 -32.282 23.557 1.00 30.55 524 SER A N 1
ATOM 3972 C CA . SER A 1 524 ? -1.031 -32.535 22.233 1.00 30.55 524 SER A CA 1
ATOM 3973 C C . SER A 1 524 ? -1.460 -33.817 21.508 1.00 30.55 524 SER A C 1
ATOM 3975 O O . SER A 1 524 ? -1.025 -34.912 21.865 1.00 30.55 524 SER A O 1
ATOM 3977 N N . MET A 1 525 ? -2.184 -33.645 20.399 1.00 28.66 525 MET A N 1
ATOM 3978 C CA . MET A 1 525 ? -2.027 -34.456 19.189 1.00 28.66 525 MET A CA 1
ATOM 3979 C C . MET A 1 525 ? -2.652 -33.735 17.986 1.00 28.66 525 MET A C 1
ATOM 3981 O O . MET A 1 525 ? -3.834 -33.413 18.013 1.00 28.66 525 MET A O 1
ATOM 3985 N N . GLY A 1 526 ? -1.866 -33.545 16.917 1.00 25.88 526 GLY A N 1
ATOM 3986 C CA . GLY A 1 526 ? -2.413 -33.393 15.560 1.00 25.88 526 GLY A CA 1
ATOM 3987 C C . GLY A 1 526 ? -2.030 -32.149 14.758 1.00 25.88 526 GLY A C 1
ATOM 3988 O O . GLY A 1 526 ? -2.902 -31.473 14.234 1.00 25.88 526 GLY A O 1
ATOM 3989 N N . SER A 1 527 ? -0.735 -31.874 14.596 1.00 30.38 527 SER A N 1
ATOM 3990 C CA . SER A 1 527 ? -0.248 -31.033 13.496 1.00 30.38 527 SER A CA 1
ATOM 3991 C C . SER A 1 527 ? -0.461 -31.741 12.142 1.00 30.38 527 SER A C 1
ATOM 3993 O O . SER A 1 527 ? -0.162 -32.933 12.042 1.00 30.38 527 SER A O 1
ATOM 3995 N N . ARG A 1 528 ? -0.868 -30.951 11.129 1.00 33.94 528 ARG A N 1
ATOM 3996 C CA . ARG A 1 528 ? -0.839 -31.141 9.652 1.00 33.94 528 ARG A CA 1
ATOM 3997 C C . ARG A 1 528 ? -2.153 -31.457 8.917 1.00 33.94 528 ARG A C 1
ATOM 3999 O O . ARG A 1 528 ? -2.541 -32.610 8.778 1.00 33.94 528 ARG A O 1
ATOM 4006 N N . SER A 1 529 ? -2.706 -30.412 8.296 1.00 31.05 529 SER A N 1
ATOM 4007 C CA . SER A 1 529 ? -3.147 -30.342 6.886 1.00 31.05 529 SER A CA 1
ATOM 4008 C C . SER A 1 529 ? -3.472 -28.861 6.640 1.00 31.05 529 SER A C 1
ATOM 4010 O O . SER A 1 529 ? -4.467 -28.357 7.140 1.00 31.05 529 SER A O 1
ATOM 4012 N N . GLY A 1 530 ? -2.515 -28.046 6.206 1.00 36.09 530 GLY A N 1
ATOM 4013 C CA . GLY A 1 530 ? -2.095 -27.962 4.810 1.00 36.09 530 GLY A CA 1
ATOM 4014 C C . GLY A 1 530 ? -2.517 -26.579 4.318 1.00 36.09 530 GLY A C 1
ATOM 4015 O O . GLY A 1 530 ? -3.486 -26.451 3.585 1.00 36.09 530 GLY A O 1
ATOM 4016 N N . VAL A 1 531 ? -1.873 -25.537 4.851 1.00 36.59 531 VAL A N 1
ATOM 4017 C CA . VAL A 1 531 ? -1.983 -24.184 4.299 1.00 36.59 531 VAL A CA 1
ATOM 4018 C C . VAL A 1 531 ? -1.321 -24.266 2.931 1.00 36.59 531 VAL A C 1
ATOM 4020 O O . VAL A 1 531 ? -0.117 -24.518 2.861 1.00 36.59 531 VAL A O 1
ATOM 4023 N N . ALA A 1 532 ? -2.105 -24.142 1.863 1.00 46.47 532 ALA A N 1
ATOM 4024 C CA . ALA A 1 532 ? -1.556 -23.822 0.557 1.00 46.47 532 ALA A CA 1
ATOM 4025 C C . ALA A 1 532 ? -0.744 -22.534 0.745 1.00 46.47 532 ALA A C 1
ATOM 4027 O O . ALA A 1 532 ? -1.296 -21.506 1.134 1.00 46.47 532 ALA A O 1
ATOM 4028 N N . THR A 1 533 ? 0.577 -22.606 0.586 1.00 55.44 533 THR A N 1
ATOM 4029 C CA . THR A 1 533 ? 1.399 -21.401 0.425 1.00 55.44 533 THR A CA 1
ATOM 4030 C C . THR A 1 533 ? 0.802 -20.609 -0.737 1.00 55.44 533 THR A C 1
ATOM 4032 O O . THR A 1 533 ? 0.377 -21.248 -1.696 1.00 55.44 533 THR A O 1
ATOM 4035 N N . GLY A 1 534 ? 0.723 -19.275 -0.658 1.00 58.84 534 GLY A N 1
ATOM 4036 C CA . GLY A 1 534 ? 0.037 -18.439 -1.663 1.00 58.84 534 GLY A CA 1
ATOM 4037 C C . GLY A 1 534 ? 0.345 -18.822 -3.119 1.00 58.84 534 GLY A C 1
ATOM 4038 O O . GLY A 1 534 ? -0.568 -18.880 -3.933 1.00 58.84 534 GLY A O 1
ATOM 4039 N N . ASP A 1 535 ? 1.583 -19.242 -3.390 1.00 61.75 535 ASP A N 1
ATOM 4040 C CA . ASP A 1 535 ? 2.032 -19.814 -4.667 1.00 61.75 535 ASP A CA 1
ATOM 4041 C C . ASP A 1 535 ? 1.092 -20.924 -5.201 1.00 61.75 535 ASP A C 1
ATOM 4043 O O . ASP A 1 535 ? 0.568 -20.820 -6.310 1.00 61.75 535 ASP A O 1
ATOM 4047 N N . VAL A 1 536 ? 0.755 -21.921 -4.367 1.00 77.19 536 VAL A N 1
ATOM 4048 C CA . VAL A 1 536 ? -0.104 -23.070 -4.725 1.00 77.19 536 VAL A CA 1
ATOM 4049 C C . VAL A 1 536 ? -1.530 -22.630 -5.055 1.00 77.19 536 VAL A C 1
ATOM 4051 O O . VAL A 1 536 ? -2.188 -23.245 -5.894 1.00 77.19 536 VAL A O 1
ATOM 4054 N N . ALA A 1 537 ? -2.028 -21.566 -4.420 1.00 82.19 537 ALA A N 1
ATOM 4055 C CA . ALA A 1 537 ? -3.372 -21.056 -4.676 1.00 82.19 537 ALA A CA 1
ATOM 4056 C C . ALA A 1 537 ? -3.478 -20.419 -6.072 1.00 82.19 537 ALA A C 1
ATOM 4058 O O . ALA A 1 537 ? -4.431 -20.697 -6.806 1.00 82.19 537 ALA A O 1
ATOM 4059 N N . ASP A 1 538 ? -2.472 -19.641 -6.468 1.00 78.06 538 ASP A N 1
ATOM 4060 C CA . ASP A 1 538 ? -2.419 -18.999 -7.784 1.00 78.06 538 ASP A CA 1
ATOM 4061 C C . ASP A 1 538 ? -2.279 -20.029 -8.910 1.00 78.06 538 ASP A C 1
ATOM 4063 O O . ASP A 1 538 ? -2.926 -19.928 -9.957 1.00 78.06 538 ASP A O 1
ATOM 4067 N N . GLU A 1 539 ? -1.489 -21.076 -8.683 1.00 85.94 539 GLU A N 1
ATOM 4068 C CA . GLU A 1 539 ? -1.326 -22.162 -9.645 1.00 85.94 539 GLU A CA 1
ATOM 4069 C C . GLU A 1 539 ? -2.610 -22.987 -9.805 1.00 85.94 539 GLU A C 1
ATOM 4071 O O . GLU A 1 539 ? -2.978 -23.336 -10.929 1.00 85.94 539 GLU A O 1
ATOM 4076 N N . ILE A 1 540 ? -3.354 -23.232 -8.721 1.00 87.75 540 ILE A N 1
ATOM 4077 C CA . ILE A 1 540 ? -4.676 -23.872 -8.788 1.00 87.75 540 ILE A CA 1
ATOM 4078 C C . ILE A 1 540 ? -5.676 -22.993 -9.556 1.00 87.75 540 ILE A C 1
ATOM 4080 O O . ILE A 1 540 ? -6.419 -23.505 -10.400 1.00 87.75 540 ILE A O 1
ATOM 4084 N N . LEU A 1 541 ? -5.679 -21.675 -9.322 1.00 86.12 541 LEU A N 1
ATOM 4085 C CA . LEU A 1 541 ? -6.521 -20.732 -10.066 1.00 86.12 541 LEU A CA 1
ATOM 4086 C C . LEU A 1 541 ? -6.170 -20.693 -11.553 1.00 86.12 541 LEU A C 1
ATOM 4088 O O . LEU A 1 541 ? -7.074 -20.610 -12.391 1.00 86.12 541 LEU A O 1
ATOM 4092 N N . PHE A 1 542 ? -4.883 -20.796 -11.891 1.00 86.38 542 PHE A N 1
ATOM 4093 C CA . PHE A 1 542 ? -4.443 -20.928 -13.273 1.00 86.38 542 PHE A CA 1
ATOM 4094 C C . PHE A 1 542 ? -5.025 -22.191 -13.914 1.00 86.38 542 PHE A C 1
ATOM 4096 O O . PHE A 1 542 ? -5.632 -22.095 -14.980 1.00 86.38 542 PHE A O 1
ATOM 4103 N N . VAL A 1 543 ? -4.924 -23.355 -13.253 1.0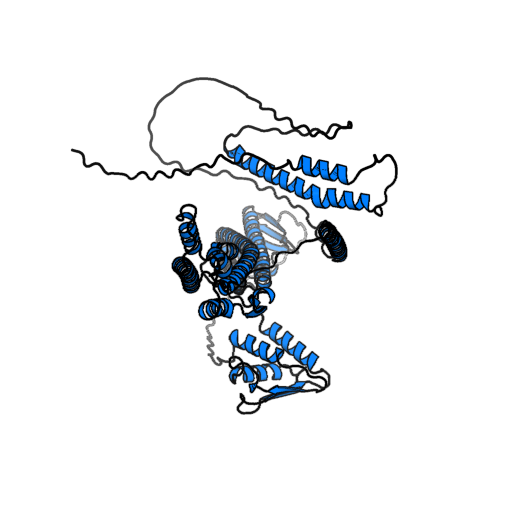0 86.75 543 VAL A N 1
ATOM 4104 C CA . VAL A 1 543 ? -5.523 -24.598 -13.773 1.00 86.75 543 VAL A CA 1
ATOM 4105 C C . VAL A 1 543 ? -7.025 -24.418 -13.983 1.00 86.75 543 VAL A C 1
ATOM 4107 O O . VAL A 1 543 ? -7.503 -24.664 -15.085 1.00 86.75 543 VAL A O 1
ATOM 4110 N N . LEU A 1 544 ? -7.763 -23.927 -12.980 1.00 88.12 544 LEU A N 1
ATOM 4111 C CA . LEU A 1 544 ? -9.215 -23.715 -13.069 1.00 88.12 544 LEU A CA 1
ATOM 4112 C C . LEU A 1 544 ? -9.626 -22.750 -14.192 1.00 88.12 544 LEU A C 1
ATOM 4114 O O . LEU A 1 544 ? -10.717 -22.892 -14.740 1.00 88.12 544 LEU A O 1
ATOM 4118 N N . ARG A 1 545 ? -8.776 -21.776 -14.538 1.00 85.56 545 ARG A N 1
ATOM 4119 C CA . ARG A 1 545 ? -9.004 -20.848 -15.654 1.00 85.56 545 ARG A CA 1
ATOM 4120 C C . ARG A 1 545 ? -8.756 -21.493 -17.016 1.00 85.56 545 ARG A C 1
ATOM 4122 O O . ARG A 1 545 ? -9.471 -21.176 -17.961 1.00 85.56 545 ARG A O 1
ATOM 4129 N N . GLU A 1 546 ? -7.746 -22.350 -17.111 1.00 85.75 546 GLU A N 1
ATOM 4130 C CA . GLU A 1 546 ? -7.388 -23.047 -18.351 1.00 85.75 546 GLU A CA 1
ATOM 4131 C C . GLU A 1 546 ? -8.319 -24.221 -18.670 1.00 85.75 546 GLU A C 1
ATOM 4133 O O . GLU A 1 546 ? -8.394 -24.653 -19.822 1.00 85.75 546 GLU A O 1
ATOM 4138 N N . LEU A 1 547 ? -9.056 -24.728 -17.677 1.00 84.06 547 LEU A N 1
ATOM 4139 C CA . LEU A 1 547 ? -10.167 -25.648 -17.896 1.00 84.06 547 LEU A CA 1
ATOM 4140 C C . LEU A 1 547 ? -11.252 -24.948 -18.734 1.00 84.06 547 LEU A C 1
ATOM 4142 O O . LEU A 1 547 ? -12.153 -24.306 -18.202 1.00 84.06 547 LEU A O 1
ATOM 4146 N N . ASP A 1 548 ? -11.169 -25.053 -20.059 1.00 68.25 548 ASP A N 1
ATOM 4147 C CA . ASP A 1 548 ? -12.197 -24.520 -20.950 1.00 68.25 548 ASP A CA 1
ATOM 4148 C C . ASP A 1 548 ? -13.423 -25.446 -20.927 1.00 68.25 548 ASP A C 1
ATOM 4150 O O . ASP A 1 548 ? -13.335 -26.648 -21.201 1.00 68.25 548 ASP A O 1
ATOM 4154 N N . GLY A 1 549 ? -14.581 -24.882 -20.580 1.00 59.69 549 GLY A N 1
ATOM 4155 C CA . GLY A 1 549 ? -15.867 -25.572 -20.500 1.00 59.69 549 GLY A CA 1
ATOM 4156 C C . GLY A 1 549 ? -16.452 -25.832 -21.885 1.00 59.69 549 GLY A C 1
ATOM 4157 O O . GLY A 1 549 ? -17.544 -25.347 -22.184 1.00 59.69 549 GLY A O 1
ATOM 4158 N N . GLY A 1 550 ? -15.705 -26.552 -22.729 1.00 54.50 550 GLY A N 1
ATOM 4159 C CA . GLY A 1 550 ? -16.050 -26.863 -24.113 1.00 54.50 550 GLY A CA 1
ATOM 4160 C C . GLY A 1 550 ? -17.521 -27.254 -24.298 1.00 54.50 550 GLY A C 1
ATOM 4161 O O . GLY A 1 550 ? -18.177 -27.813 -23.419 1.00 54.50 550 GLY A O 1
ATOM 4162 N N . THR A 1 551 ? -18.071 -26.927 -25.466 1.00 48.78 551 THR A N 1
ATOM 4163 C CA . THR A 1 551 ? -19.511 -27.004 -25.735 1.00 48.78 551 THR A CA 1
ATOM 4164 C C . THR A 1 551 ? -20.029 -28.452 -25.708 1.00 48.78 551 THR A C 1
ATOM 4166 O O . THR A 1 551 ? -19.937 -29.171 -26.700 1.00 48.78 551 THR A O 1
ATOM 4169 N N . ASN A 1 552 ? -20.666 -28.815 -24.586 1.00 53.62 552 ASN A N 1
ATOM 4170 C CA . ASN A 1 552 ? -21.509 -29.998 -24.329 1.00 53.62 552 ASN A CA 1
ATOM 4171 C C . ASN A 1 552 ? -20.840 -31.261 -23.757 1.00 53.62 552 ASN A C 1
ATOM 4173 O O . ASN A 1 552 ? -20.974 -32.345 -24.328 1.00 53.62 552 ASN A O 1
ATOM 4177 N N . SER A 1 553 ? -20.274 -31.174 -22.557 1.00 60.47 553 SER A N 1
ATOM 4178 C CA . SER A 1 553 ? -20.167 -32.346 -21.682 1.00 60.47 553 SER A CA 1
ATOM 4179 C C . SER A 1 553 ? -20.430 -31.970 -20.227 1.00 60.47 553 SER A C 1
ATOM 4181 O O . SER A 1 553 ? -20.064 -30.891 -19.772 1.00 60.47 553 SER A O 1
ATOM 4183 N N . GLU A 1 554 ? -21.085 -32.874 -19.499 1.00 74.06 554 GLU A N 1
ATOM 4184 C CA . GLU A 1 554 ? -21.251 -32.834 -18.035 1.00 74.06 554 GLU A CA 1
ATOM 4185 C C . GLU A 1 554 ? -19.893 -32.924 -17.308 1.00 74.06 554 GLU A C 1
ATOM 4187 O O . GLU A 1 554 ? -19.813 -32.708 -16.104 1.00 74.06 554 GLU A O 1
ATOM 4192 N N . ALA A 1 555 ? -18.815 -33.180 -18.054 1.00 82.50 555 ALA A N 1
ATOM 4193 C CA . ALA A 1 555 ? -17.446 -33.275 -17.584 1.00 82.50 555 ALA A CA 1
ATOM 4194 C C . ALA A 1 555 ? -16.513 -32.310 -18.326 1.00 82.50 555 ALA A C 1
ATOM 4196 O O . ALA A 1 555 ? -16.717 -32.017 -19.506 1.00 82.50 555 ALA A O 1
ATOM 4197 N N . VAL A 1 556 ? -15.461 -31.852 -17.653 1.00 87.56 556 VAL A N 1
ATOM 4198 C CA . VAL A 1 556 ? -14.357 -31.088 -18.244 1.00 87.56 556 VAL A CA 1
ATOM 4199 C C . VAL A 1 556 ? -13.089 -31.905 -18.107 1.00 87.56 556 VAL A C 1
ATOM 4201 O O . VAL A 1 556 ? -12.721 -32.290 -17.001 1.00 87.56 556 VAL A O 1
ATOM 4204 N N . GLN A 1 557 ? -12.414 -32.145 -19.229 1.00 86.44 557 GLN A N 1
ATOM 4205 C CA . GLN A 1 557 ? -11.177 -32.913 -19.275 1.00 86.44 557 GLN A CA 1
ATOM 4206 C C . GLN A 1 557 ? -10.029 -32.048 -19.794 1.00 86.44 557 GLN A C 1
ATOM 4208 O O . GLN A 1 557 ? -10.159 -31.377 -20.819 1.00 86.44 557 GLN A O 1
ATOM 4213 N N . TYR A 1 558 ? -8.882 -32.105 -19.120 1.00 86.50 558 TYR A N 1
ATOM 4214 C CA . TYR A 1 558 ? -7.696 -31.337 -19.482 1.00 86.50 558 TYR A CA 1
ATOM 4215 C C . TYR A 1 558 ? -6.429 -32.189 -19.446 1.00 86.50 558 TYR A C 1
ATOM 4217 O O . TYR A 1 558 ? -6.224 -33.008 -18.550 1.00 86.50 558 TYR A O 1
ATOM 4225 N N . GLN A 1 559 ? -5.565 -31.988 -20.442 1.00 88.25 559 GLN A N 1
ATOM 4226 C CA . GLN A 1 559 ? -4.259 -32.643 -20.540 1.00 88.25 559 GLN A CA 1
ATOM 4227 C C . GLN A 1 559 ? -3.252 -31.910 -19.657 1.00 88.25 559 GLN A C 1
ATOM 4229 O O . GLN A 1 559 ? -2.875 -30.782 -19.971 1.00 88.25 559 GLN A O 1
ATOM 4234 N N . THR A 1 560 ? -2.769 -32.549 -18.592 1.00 86.75 560 THR A N 1
ATOM 4235 C CA . THR A 1 560 ? -1.850 -31.914 -17.628 1.00 86.75 560 THR A CA 1
ATOM 4236 C C . THR A 1 560 ? -0.502 -31.545 -18.255 1.00 86.75 560 THR A C 1
ATOM 4238 O O . THR A 1 560 ? 0.168 -30.642 -17.776 1.00 86.75 560 THR A O 1
ATOM 4241 N N . GLU A 1 561 ? -0.144 -32.167 -19.382 1.00 85.06 561 GLU A N 1
ATOM 4242 C CA . GLU A 1 561 ? 1.029 -31.835 -20.207 1.00 85.06 561 GLU A CA 1
ATOM 4243 C C . GLU A 1 561 ? 0.966 -30.456 -20.874 1.00 85.06 561 GLU A C 1
ATOM 4245 O O . GLU A 1 561 ? 1.995 -29.924 -21.284 1.00 85.06 561 GLU A O 1
ATOM 4250 N N . ARG A 1 562 ? -0.238 -29.892 -21.040 1.00 85.50 562 ARG A N 1
ATOM 4251 C CA . ARG A 1 562 ? -0.425 -28.559 -21.631 1.00 85.50 562 ARG A CA 1
ATOM 4252 C C . ARG A 1 562 ? -0.261 -27.438 -20.612 1.00 85.50 562 ARG A C 1
ATOM 4254 O O . ARG A 1 562 ? -0.136 -26.284 -21.013 1.00 85.50 562 ARG A O 1
ATOM 4261 N N . LEU A 1 563 ? -0.259 -27.773 -19.321 1.00 85.75 563 LEU A N 1
ATOM 4262 C CA . LEU A 1 563 ? 0.020 -26.807 -18.271 1.00 85.75 563 LEU A CA 1
ATOM 4263 C C . LEU A 1 563 ? 1.507 -26.413 -18.318 1.00 85.75 563 LEU A C 1
ATOM 4265 O O . LEU A 1 563 ? 2.362 -27.262 -18.584 1.00 85.75 563 LEU A O 1
ATOM 4269 N N . PRO A 1 564 ? 1.848 -25.147 -18.029 1.00 84.38 564 PRO A N 1
ATOM 4270 C CA . PRO A 1 564 ? 3.232 -24.740 -17.817 1.00 84.38 564 PRO A CA 1
ATOM 4271 C C . PRO A 1 564 ? 3.908 -25.607 -16.747 1.00 84.38 564 PRO A C 1
ATOM 4273 O O . PRO A 1 564 ? 3.276 -25.960 -15.756 1.00 84.38 564 PRO A O 1
ATOM 4276 N N . ASN A 1 565 ? 5.207 -25.894 -16.888 1.00 82.19 565 ASN A N 1
ATOM 4277 C CA . ASN A 1 565 ? 5.950 -26.748 -15.942 1.00 82.19 565 ASN A CA 1
ATOM 4278 C C . ASN A 1 565 ? 5.920 -26.247 -14.484 1.00 82.19 565 ASN A C 1
ATOM 4280 O O . ASN A 1 565 ? 6.112 -27.040 -13.568 1.00 82.19 565 ASN A O 1
ATOM 4284 N N . SER A 1 566 ? 5.703 -24.946 -14.265 1.00 78.19 566 SER A N 1
ATOM 4285 C CA . SER A 1 566 ? 5.522 -24.366 -12.929 1.00 78.19 566 SER A CA 1
ATOM 4286 C C . SER A 1 566 ? 4.218 -24.816 -12.260 1.00 78.19 566 SER A C 1
ATOM 4288 O O . SER A 1 566 ? 4.199 -24.995 -11.049 1.00 78.19 566 SER A O 1
ATOM 4290 N N . VAL A 1 567 ? 3.167 -25.053 -13.050 1.00 83.00 567 VAL A N 1
ATOM 4291 C CA . VAL A 1 567 ? 1.815 -25.436 -12.608 1.00 83.00 567 VAL A CA 1
ATOM 4292 C C . VAL A 1 567 ? 1.590 -26.948 -12.721 1.00 83.00 567 VAL A C 1
ATOM 4294 O O . VAL A 1 567 ? 0.867 -27.543 -11.926 1.00 83.00 567 VAL A O 1
ATOM 4297 N N . ALA A 1 568 ? 2.233 -27.597 -13.696 1.00 83.44 568 ALA A N 1
ATOM 4298 C CA . ALA A 1 568 ? 2.210 -29.039 -13.917 1.00 83.44 568 ALA A CA 1
ATOM 4299 C C . ALA A 1 568 ? 3.046 -29.781 -12.856 1.00 83.44 568 ALA A C 1
ATOM 4301 O O . ALA A 1 568 ? 4.016 -30.471 -13.174 1.00 83.44 568 ALA A O 1
ATOM 4302 N N . ARG A 1 569 ? 2.682 -29.644 -11.581 1.00 87.50 569 ARG A N 1
ATOM 4303 C CA . ARG A 1 569 ? 3.283 -30.371 -10.461 1.00 87.50 569 ARG A CA 1
ATOM 4304 C C . ARG A 1 569 ? 2.239 -31.269 -9.807 1.00 87.50 569 ARG A C 1
ATOM 4306 O O . ARG A 1 569 ? 1.068 -30.907 -9.715 1.00 87.50 569 ARG A O 1
ATOM 4313 N N . SER A 1 570 ? 2.656 -32.452 -9.360 1.00 86.12 570 SER A N 1
ATOM 4314 C CA . SER A 1 570 ? 1.740 -33.440 -8.777 1.00 86.12 570 SER A CA 1
ATOM 4315 C C . SER A 1 570 ? 1.072 -32.931 -7.498 1.00 86.12 570 SER A C 1
ATOM 4317 O O . SER A 1 570 ? -0.107 -33.179 -7.292 1.00 86.12 570 SER A O 1
ATOM 4319 N N . ASP A 1 571 ? 1.795 -32.173 -6.673 1.00 85.44 571 ASP A N 1
ATOM 4320 C CA . ASP A 1 571 ? 1.279 -31.601 -5.427 1.00 85.44 571 ASP A CA 1
ATOM 4321 C C . ASP A 1 571 ? 0.181 -30.549 -5.655 1.00 85.44 571 ASP A C 1
ATOM 4323 O O . ASP A 1 571 ? -0.821 -30.552 -4.944 1.00 85.44 571 ASP A O 1
ATOM 4327 N N . ILE A 1 572 ? 0.314 -29.710 -6.687 1.00 88.31 572 ILE A N 1
ATOM 4328 C CA . ILE A 1 572 ? -0.707 -28.719 -7.078 1.00 88.31 572 ILE A CA 1
ATOM 4329 C C . ILE A 1 572 ? -1.979 -29.418 -7.580 1.00 88.31 572 ILE A C 1
ATOM 4331 O O . ILE A 1 572 ? -3.092 -29.080 -7.173 1.00 88.31 572 ILE A O 1
ATOM 4335 N N . LEU A 1 573 ? -1.827 -30.423 -8.450 1.00 90.44 573 LEU A N 1
ATOM 4336 C CA . LEU A 1 573 ? -2.962 -31.170 -9.003 1.00 90.44 573 LEU A CA 1
ATOM 4337 C C . LEU A 1 573 ? -3.676 -32.006 -7.931 1.00 90.44 573 LEU A C 1
ATOM 4339 O O . LEU A 1 573 ? -4.903 -32.092 -7.943 1.00 90.44 573 LEU A O 1
ATOM 4343 N N . GLU A 1 574 ? -2.939 -32.592 -6.984 1.00 89.44 574 GLU A N 1
ATOM 4344 C CA . GLU A 1 574 ? -3.515 -33.307 -5.840 1.00 89.44 574 GLU A CA 1
ATOM 4345 C C . GLU A 1 574 ? -4.326 -32.374 -4.930 1.00 89.44 574 GLU A C 1
ATOM 4347 O O . GLU A 1 574 ? -5.436 -32.732 -4.525 1.00 89.44 574 GLU A O 1
ATOM 4352 N N . GLU A 1 575 ? -3.832 -31.166 -4.652 1.00 88.94 575 GLU A N 1
ATOM 4353 C CA . GLU A 1 575 ? -4.559 -30.190 -3.834 1.00 88.94 575 GLU A CA 1
ATOM 4354 C C . GLU A 1 575 ? -5.825 -29.680 -4.545 1.00 88.94 575 GLU A C 1
ATOM 4356 O O . GLU A 1 575 ? -6.895 -29.613 -3.932 1.00 88.94 575 GLU A O 1
ATOM 4361 N N . LEU A 1 576 ? -5.765 -29.433 -5.861 1.00 91.62 576 LEU A N 1
ATOM 4362 C CA . LEU A 1 576 ? -6.952 -29.131 -6.673 1.00 91.62 576 LEU A CA 1
ATOM 4363 C C . LEU A 1 576 ? -7.997 -30.259 -6.592 1.00 91.62 576 LEU A C 1
ATOM 4365 O O . LEU A 1 576 ? -9.197 -29.989 -6.460 1.00 91.62 576 LEU A O 1
ATOM 4369 N N . VAL A 1 577 ? -7.557 -31.522 -6.622 1.00 92.94 577 VAL A N 1
ATOM 4370 C CA . VAL A 1 577 ? -8.442 -32.685 -6.454 1.00 92.94 577 VAL A CA 1
ATOM 4371 C C . VAL A 1 577 ? -9.105 -32.678 -5.079 1.00 92.94 577 VAL A C 1
ATOM 4373 O O . VAL A 1 577 ? -10.318 -32.878 -4.976 1.00 92.94 577 VAL A O 1
ATOM 4376 N N . VAL A 1 578 ? -8.339 -32.422 -4.016 1.00 92.69 578 VAL A N 1
ATOM 4377 C CA . VAL A 1 578 ? -8.869 -32.320 -2.648 1.00 92.69 578 VAL A CA 1
ATOM 4378 C C . VAL A 1 578 ? -9.890 -31.189 -2.537 1.00 92.69 578 VAL A C 1
ATOM 4380 O O . VAL A 1 578 ? -10.952 -31.396 -1.942 1.00 92.69 578 VAL A O 1
ATOM 4383 N N . PHE A 1 579 ? -9.610 -30.024 -3.124 1.00 92.25 579 PHE A N 1
ATOM 4384 C CA . PHE A 1 579 ? -10.530 -28.892 -3.135 1.00 92.25 579 PHE A CA 1
ATOM 4385 C C . PHE A 1 579 ? -11.849 -29.245 -3.829 1.00 92.25 579 PHE A C 1
ATOM 4387 O O . PHE A 1 579 ? -12.908 -29.128 -3.212 1.00 92.25 579 PHE A O 1
ATOM 4394 N N . CYS A 1 580 ? -11.802 -29.745 -5.067 1.00 92.38 580 CYS A N 1
ATOM 4395 C CA . CYS A 1 580 ? -13.008 -30.059 -5.836 1.00 92.38 580 CYS A CA 1
ATOM 4396 C C . CYS A 1 580 ? -13.840 -31.172 -5.185 1.00 92.38 580 CYS A C 1
ATOM 4398 O O . CYS A 1 580 ? -15.064 -31.076 -5.154 1.00 92.38 580 CYS A O 1
ATOM 4400 N N . ARG A 1 581 ? -13.204 -32.184 -4.569 1.00 92.88 581 ARG A N 1
ATOM 4401 C CA . ARG A 1 581 ? -13.912 -33.249 -3.827 1.00 92.88 581 ARG A CA 1
ATOM 4402 C C . ARG A 1 581 ? -14.744 -32.728 -2.656 1.00 92.88 581 ARG A C 1
ATOM 4404 O O . ARG A 1 581 ? -15.705 -33.384 -2.262 1.00 92.88 581 ARG A O 1
ATOM 4411 N N . ARG A 1 582 ? -14.392 -31.574 -2.079 1.00 92.56 582 ARG A N 1
ATOM 4412 C CA . ARG A 1 582 ? -15.171 -30.944 -0.997 1.00 92.56 582 ARG A CA 1
ATOM 4413 C C . ARG A 1 582 ? -16.414 -30.216 -1.517 1.00 92.56 582 ARG A C 1
ATOM 4415 O O . ARG A 1 582 ? -17.336 -29.986 -0.743 1.00 92.56 582 ARG A O 1
ATOM 4422 N N . GLN A 1 583 ? -16.472 -29.900 -2.810 1.00 93.56 583 GLN A N 1
ATOM 4423 C CA . GLN A 1 583 ? -17.558 -29.152 -3.452 1.00 93.56 583 GLN A CA 1
ATOM 4424 C C . GLN A 1 583 ? -18.668 -30.091 -3.953 1.00 93.56 583 GLN A C 1
ATOM 4426 O O . GLN A 1 583 ? -19.074 -30.047 -5.112 1.00 93.56 583 GLN A O 1
ATOM 4431 N N . THR A 1 584 ? -19.141 -30.979 -3.071 1.00 89.88 584 THR A N 1
ATOM 4432 C CA . THR A 1 584 ? -20.068 -32.087 -3.402 1.00 89.88 584 THR A CA 1
ATOM 4433 C C . THR A 1 584 ? -21.435 -31.654 -3.939 1.00 89.88 584 THR A C 1
ATOM 4435 O O . THR A 1 584 ? -22.191 -32.471 -4.455 1.00 89.88 584 THR A O 1
ATOM 4438 N N . ASP A 1 585 ? -21.783 -30.379 -3.792 1.00 90.19 585 ASP A N 1
ATOM 4439 C CA . ASP A 1 585 ? -23.021 -29.797 -4.297 1.00 90.19 585 ASP A CA 1
ATOM 4440 C C . ASP A 1 585 ? -22.947 -29.414 -5.783 1.00 90.19 585 ASP A C 1
ATOM 4442 O O . ASP A 1 585 ? -23.990 -29.275 -6.420 1.00 90.19 585 ASP A O 1
ATOM 4446 N N . ILE A 1 586 ? -21.737 -29.271 -6.338 1.00 92.25 586 ILE A N 1
ATOM 4447 C CA . ILE A 1 586 ? -21.507 -28.901 -7.743 1.00 92.25 586 ILE A CA 1
ATOM 4448 C C . ILE A 1 586 ? -20.652 -29.920 -8.510 1.00 92.25 586 ILE A C 1
ATOM 4450 O O . ILE A 1 586 ? -20.914 -30.130 -9.694 1.00 92.25 586 ILE A O 1
ATOM 4454 N N . VAL A 1 587 ? -19.697 -30.590 -7.855 1.00 93.38 587 VAL A N 1
ATOM 4455 C CA . VAL A 1 587 ? -18.828 -31.629 -8.437 1.00 93.38 587 VAL A CA 1
ATOM 4456 C C . VAL A 1 587 ? -19.385 -33.014 -8.103 1.00 93.38 587 VAL A C 1
ATOM 4458 O O . VAL A 1 587 ? -19.524 -33.365 -6.932 1.00 93.38 587 VAL A O 1
ATOM 4461 N N . ALA A 1 588 ? -19.690 -33.803 -9.133 1.00 92.56 588 ALA A N 1
ATOM 4462 C CA . ALA A 1 588 ? -20.133 -35.190 -9.011 1.00 92.56 588 ALA A CA 1
ATOM 4463 C C . ALA A 1 588 ? -18.951 -36.150 -8.821 1.00 92.56 588 ALA A C 1
ATOM 4465 O O . ALA A 1 588 ? -18.983 -37.004 -7.932 1.00 92.56 588 ALA A O 1
ATOM 4466 N N . ALA A 1 589 ? -17.897 -35.983 -9.621 1.00 92.06 589 ALA A N 1
ATOM 4467 C CA . ALA A 1 589 ? -16.673 -36.767 -9.535 1.00 92.06 589 ALA A CA 1
ATOM 4468 C C . ALA A 1 589 ? -15.466 -35.945 -9.998 1.00 92.06 589 ALA A C 1
ATOM 4470 O O . ALA A 1 589 ? -15.593 -34.979 -10.746 1.00 92.06 589 ALA A O 1
ATOM 4471 N N . ILE A 1 590 ? -14.282 -36.322 -9.525 1.00 93.50 590 ILE A N 1
ATOM 4472 C CA . ILE A 1 590 ? -13.024 -35.764 -10.014 1.00 93.50 590 ILE A CA 1
ATOM 4473 C C . ILE A 1 590 ? -11.940 -36.831 -9.982 1.00 93.50 590 ILE A C 1
ATOM 4475 O O . ILE A 1 590 ? -11.654 -37.416 -8.926 1.00 93.50 590 ILE A O 1
ATOM 4479 N N . ASP A 1 591 ? -11.326 -37.025 -11.143 1.00 92.06 591 ASP A N 1
ATOM 4480 C CA . ASP A 1 591 ? -10.315 -38.036 -11.388 1.00 92.06 591 ASP A CA 1
ATOM 4481 C C . ASP A 1 591 ? -9.041 -37.397 -11.943 1.00 92.06 591 ASP A C 1
ATOM 4483 O O . ASP A 1 591 ? -9.043 -36.648 -12.920 1.00 92.06 591 ASP A O 1
ATOM 4487 N N . LEU A 1 592 ? -7.925 -37.715 -11.291 1.00 93.12 592 LEU A N 1
ATOM 4488 C CA . LEU A 1 592 ? -6.578 -37.385 -11.738 1.00 93.12 592 LEU A CA 1
ATOM 4489 C C . LEU A 1 592 ? -5.871 -38.696 -12.064 1.00 93.12 592 LEU A C 1
ATOM 4491 O O . LEU A 1 592 ? -5.784 -39.583 -11.211 1.00 93.12 592 LEU A O 1
ATOM 4495 N N . GLN A 1 593 ? -5.382 -38.831 -13.296 1.00 90.38 593 GLN A N 1
ATOM 4496 C CA . GLN A 1 593 ? -4.704 -40.050 -13.728 1.00 90.38 593 GLN A CA 1
ATOM 4497 C C . GLN A 1 593 ? -3.453 -40.327 -12.874 1.00 90.38 593 GLN A C 1
ATOM 4499 O O . GLN A 1 593 ? -2.629 -39.441 -12.647 1.00 90.38 593 GLN A O 1
ATOM 4504 N N . GLU A 1 594 ? -3.283 -41.583 -12.446 1.00 83.94 594 GLU A N 1
ATOM 4505 C CA . GLU A 1 594 ? -2.116 -42.020 -11.674 1.00 83.94 594 GLU A CA 1
ATOM 4506 C C . GLU A 1 594 ? -0.814 -41.749 -12.451 1.00 83.94 594 GLU A C 1
ATOM 4508 O O . GLU A 1 594 ? -0.656 -42.182 -13.595 1.00 83.94 594 GLU A O 1
ATOM 4513 N N . GLY A 1 595 ? 0.115 -41.017 -11.827 1.00 79.56 595 GLY A N 1
ATOM 4514 C CA . GLY A 1 595 ? 1.382 -40.608 -12.442 1.00 79.56 595 GLY A CA 1
ATOM 4515 C C . GLY A 1 595 ? 1.349 -39.279 -13.207 1.00 79.56 595 GLY A C 1
ATOM 4516 O O . GLY A 1 595 ? 2.353 -38.940 -13.829 1.00 79.56 595 GLY A O 1
ATOM 4517 N N . ALA A 1 596 ? 0.247 -38.520 -13.160 1.00 83.44 596 ALA A N 1
ATOM 4518 C CA . ALA A 1 596 ? 0.206 -37.165 -13.704 1.00 83.44 596 ALA A CA 1
ATOM 4519 C C . ALA A 1 596 ? 1.098 -36.193 -12.897 1.00 83.44 596 ALA A C 1
ATOM 4521 O O . ALA A 1 596 ? 1.073 -36.237 -11.663 1.00 83.44 596 ALA A O 1
ATOM 4522 N N . PRO A 1 597 ? 1.841 -35.279 -13.557 1.00 78.19 597 PRO A N 1
ATOM 4523 C CA . PRO A 1 597 ? 2.006 -35.111 -15.011 1.00 78.19 597 PRO A CA 1
ATOM 4524 C C . PRO A 1 597 ? 3.153 -35.975 -15.591 1.00 78.19 597 PRO A C 1
ATOM 4526 O O . PRO A 1 597 ? 4.183 -36.120 -14.928 1.00 78.19 597 PRO A O 1
ATOM 4529 N N . PRO A 1 598 ? 3.060 -36.501 -16.836 1.00 83.00 598 PRO A N 1
ATOM 4530 C CA . PRO A 1 598 ? 1.996 -36.339 -17.841 1.00 83.00 598 PRO A CA 1
ATOM 4531 C C . PRO A 1 598 ? 0.722 -37.161 -17.558 1.00 83.00 598 PRO A C 1
ATOM 4533 O O . PRO A 1 598 ? 0.799 -38.276 -17.050 1.00 83.00 598 PRO A O 1
ATOM 4536 N N . GLY A 1 599 ? -0.459 -36.640 -17.909 1.00 88.56 599 GLY A N 1
ATOM 4537 C CA . GLY A 1 599 ? -1.742 -37.334 -17.740 1.00 88.56 599 GLY A CA 1
ATOM 4538 C C . GLY A 1 599 ? -2.966 -36.460 -18.039 1.00 88.56 599 GLY A C 1
ATOM 4539 O O . GLY A 1 599 ? -2.866 -35.437 -18.720 1.00 88.56 599 GLY A O 1
ATOM 4540 N N . PHE A 1 600 ? -4.125 -36.858 -17.513 1.00 88.56 600 PHE A N 1
ATOM 4541 C CA . PHE A 1 600 ? -5.382 -36.115 -17.636 1.00 88.56 600 PHE A CA 1
ATOM 4542 C C . PHE A 1 600 ? -5.991 -35.823 -16.261 1.00 88.56 600 PHE A C 1
ATOM 4544 O O . PHE A 1 600 ? -5.891 -36.639 -15.341 1.00 88.56 600 PHE A O 1
ATOM 4551 N N . LEU A 1 601 ? -6.620 -34.654 -16.156 1.00 90.31 601 LEU A N 1
ATOM 4552 C CA . LEU A 1 601 ? -7.511 -34.257 -15.072 1.00 90.31 601 LEU A CA 1
ATOM 4553 C C . LEU A 1 601 ? -8.931 -34.184 -15.637 1.00 90.31 601 LEU A C 1
ATOM 4555 O O . LEU A 1 601 ? -9.140 -33.531 -16.660 1.00 90.31 601 LEU A O 1
ATOM 4559 N N . GLU A 1 602 ? -9.886 -34.831 -14.981 1.00 91.75 602 GLU A N 1
ATOM 4560 C CA . GLU A 1 602 ? -11.294 -34.836 -15.372 1.00 91.75 602 GLU A CA 1
ATOM 4561 C C . GLU A 1 602 ? -12.178 -34.442 -14.188 1.00 91.75 602 GLU A C 1
ATOM 4563 O O . GLU A 1 602 ? -12.057 -35.008 -13.102 1.00 91.75 602 GLU A O 1
ATOM 4568 N N . ILE A 1 603 ? -13.048 -33.451 -14.393 1.00 93.12 603 ILE A N 1
ATOM 4569 C CA . ILE A 1 603 ? -14.019 -32.970 -13.404 1.00 93.12 603 ILE A CA 1
ATOM 4570 C C . ILE A 1 603 ? -15.417 -33.192 -13.968 1.00 93.12 603 ILE A C 1
ATOM 4572 O O . ILE A 1 603 ? -15.800 -32.532 -14.932 1.00 93.12 603 ILE A O 1
ATOM 4576 N N . GLU A 1 604 ? -16.185 -34.084 -13.353 1.00 92.12 604 GLU A N 1
ATOM 4577 C CA . GLU A 1 604 ? -17.597 -34.298 -13.657 1.00 92.12 604 GLU A CA 1
ATOM 4578 C C . GLU A 1 604 ? -18.456 -33.427 -12.739 1.00 92.12 604 GLU A C 1
ATOM 4580 O O . GLU A 1 604 ? -18.327 -33.461 -11.511 1.00 92.12 604 GLU A O 1
ATOM 4585 N N . PHE A 1 605 ? -19.355 -32.646 -13.324 1.00 92.50 605 PHE A N 1
ATOM 4586 C CA . PHE A 1 605 ? -20.313 -31.822 -12.600 1.00 92.50 605 PHE A CA 1
ATOM 4587 C C . PHE A 1 605 ? -21.627 -32.574 -12.409 1.00 92.50 605 PHE A C 1
ATOM 4589 O O . PHE A 1 605 ? -21.965 -33.488 -13.154 1.00 92.50 605 PHE A O 1
ATOM 4596 N N . THR A 1 606 ? -22.384 -32.201 -11.380 1.00 90.81 606 THR A N 1
ATOM 4597 C CA . THR A 1 606 ? -23.712 -32.795 -11.161 1.00 90.81 606 THR A CA 1
ATOM 4598 C C . THR A 1 606 ? -24.670 -32.458 -12.309 1.00 90.81 606 THR A C 1
ATOM 4600 O O . THR A 1 606 ? -24.582 -31.374 -12.879 1.00 90.81 606 THR A O 1
ATOM 4603 N N . ASP A 1 607 ? -25.678 -33.303 -12.556 1.00 86.75 607 ASP A N 1
ATOM 4604 C CA . ASP A 1 607 ? -26.717 -33.101 -13.590 1.00 86.75 607 ASP A CA 1
ATOM 4605 C C . ASP A 1 607 ? -27.460 -31.746 -13.499 1.00 86.75 607 ASP A C 1
ATOM 4607 O O . ASP A 1 607 ? -28.201 -31.357 -14.403 1.00 86.75 607 ASP A O 1
ATOM 4611 N N . ARG A 1 608 ? -27.327 -31.033 -12.371 1.00 85.00 608 ARG A N 1
ATOM 4612 C CA . ARG A 1 608 ? -27.950 -29.726 -12.112 1.00 85.00 608 ARG A CA 1
ATOM 4613 C C . ARG A 1 608 ? -27.062 -28.539 -12.487 1.00 85.00 608 ARG A C 1
ATOM 4615 O O . ARG A 1 608 ? -27.562 -27.416 -12.500 1.00 85.00 608 ARG A O 1
ATOM 4622 N N . THR A 1 609 ? -25.787 -28.775 -12.788 1.00 85.88 609 THR A N 1
ATOM 4623 C CA . THR A 1 609 ? -24.776 -27.737 -12.980 1.00 85.88 609 THR A CA 1
ATOM 4624 C C . THR A 1 609 ? -24.060 -27.962 -14.304 1.00 85.88 609 THR A C 1
ATOM 4626 O O . THR A 1 609 ? -23.306 -28.914 -14.466 1.00 85.88 609 THR A O 1
ATOM 4629 N N . ALA A 1 610 ? -24.272 -27.061 -15.265 1.00 86.06 610 ALA A N 1
ATOM 4630 C CA . ALA A 1 610 ? -23.522 -27.093 -16.517 1.00 86.06 610 ALA A CA 1
ATOM 4631 C C . ALA A 1 610 ? -22.027 -26.853 -16.251 1.00 86.06 610 ALA A C 1
ATOM 4633 O O . ALA A 1 610 ? -21.687 -25.974 -15.459 1.00 86.06 610 ALA A O 1
ATOM 4634 N N . ALA A 1 611 ? -21.150 -27.568 -16.960 1.00 87.44 611 ALA A N 1
ATOM 4635 C CA . ALA A 1 611 ? -19.699 -27.526 -16.766 1.00 87.44 611 ALA A CA 1
ATOM 4636 C C . ALA A 1 611 ? -19.107 -26.108 -16.690 1.00 87.44 611 ALA A C 1
ATOM 4638 O O . ALA A 1 611 ? -18.350 -25.799 -15.774 1.00 87.44 611 ALA A O 1
ATOM 4639 N N . GLN A 1 612 ? -19.512 -25.210 -17.593 1.00 86.19 612 GLN A N 1
ATOM 4640 C CA . GLN A 1 612 ? -19.042 -23.820 -17.597 1.00 86.19 612 GLN A CA 1
ATOM 4641 C C . GLN A 1 612 ? -19.435 -23.057 -16.318 1.00 86.19 612 GLN A C 1
ATOM 4643 O O . GLN A 1 612 ? -18.608 -22.373 -15.720 1.00 86.19 612 GLN A O 1
ATOM 4648 N N . SER A 1 613 ? -20.685 -23.204 -15.869 1.00 87.00 613 SER A N 1
ATOM 4649 C CA . SER A 1 613 ? -21.181 -22.564 -14.642 1.00 87.00 613 SER A CA 1
ATOM 4650 C C . SER A 1 613 ? -20.579 -23.203 -13.386 1.00 87.00 613 SER A C 1
ATOM 4652 O O . SER A 1 613 ? -20.295 -22.510 -12.407 1.00 87.00 613 SER A O 1
ATOM 4654 N N . GLY A 1 614 ? -20.331 -24.514 -13.423 1.00 90.00 614 GLY A N 1
ATOM 4655 C CA . GLY A 1 614 ? -19.646 -25.244 -12.363 1.00 90.00 614 GLY A CA 1
ATOM 4656 C C . GLY A 1 614 ? -18.202 -24.784 -12.184 1.00 90.00 614 GLY A C 1
ATOM 4657 O O . GLY A 1 614 ? -17.797 -24.506 -11.058 1.00 90.00 614 GLY A O 1
ATOM 4658 N N . LEU A 1 615 ? -17.453 -24.621 -13.278 1.00 91.06 615 LEU A N 1
ATOM 4659 C CA . LEU A 1 615 ? -16.091 -24.078 -13.256 1.00 91.06 615 LEU A CA 1
ATOM 4660 C C . LEU A 1 615 ? -16.040 -22.645 -12.723 1.00 91.06 615 LEU A C 1
ATOM 4662 O O . LEU A 1 615 ? -15.201 -22.332 -11.880 1.00 91.06 615 LEU A O 1
ATOM 4666 N N . GLU A 1 616 ? -16.956 -21.782 -13.164 1.00 89.25 616 GLU A N 1
ATOM 4667 C CA . GLU A 1 616 ? -17.052 -20.415 -12.647 1.00 89.25 616 GLU A CA 1
ATOM 4668 C C . GLU A 1 616 ? -17.342 -20.401 -11.139 1.00 89.25 616 GLU A C 1
ATOM 4670 O O . GLU A 1 616 ? -16.700 -19.669 -10.387 1.00 89.25 616 GLU A O 1
ATOM 4675 N N . THR A 1 617 ? -18.243 -21.272 -10.679 1.00 92.12 617 THR A N 1
ATOM 4676 C CA . THR A 1 617 ? -18.559 -21.411 -9.252 1.00 92.12 617 THR A CA 1
ATOM 4677 C C . THR A 1 617 ? -17.361 -21.932 -8.457 1.00 92.12 617 THR A C 1
ATOM 4679 O O . THR A 1 617 ? -17.085 -21.421 -7.373 1.00 92.12 617 THR A O 1
ATOM 4682 N N . LEU A 1 618 ? -16.626 -22.919 -8.983 1.00 92.75 618 LEU A N 1
ATOM 4683 C CA . LEU A 1 618 ? -15.402 -23.426 -8.359 1.00 92.75 618 LEU A CA 1
ATOM 4684 C C . LEU A 1 618 ? -14.348 -22.328 -8.224 1.00 92.75 618 LEU A C 1
ATOM 4686 O O . LEU A 1 618 ? -13.766 -22.193 -7.152 1.00 92.75 618 LEU A O 1
ATOM 4690 N N . ARG A 1 619 ? -14.147 -21.520 -9.272 1.00 91.19 619 ARG A N 1
ATOM 4691 C CA . ARG A 1 619 ? -13.216 -20.386 -9.252 1.00 91.19 619 ARG A CA 1
ATOM 4692 C C . ARG A 1 619 ? -13.604 -19.365 -8.187 1.00 91.19 619 ARG A C 1
ATOM 4694 O O . ARG A 1 619 ? -12.753 -18.982 -7.394 1.00 91.19 619 ARG A O 1
ATOM 4701 N N . ASN A 1 620 ? -14.875 -18.971 -8.138 1.00 88.62 620 ASN A N 1
ATOM 4702 C CA . ASN A 1 620 ? -15.350 -17.992 -7.160 1.00 88.62 620 ASN A CA 1
ATOM 4703 C C . ASN A 1 620 ? -15.193 -18.523 -5.729 1.00 88.62 620 ASN A C 1
ATOM 4705 O O . ASN A 1 620 ? -14.620 -17.844 -4.894 1.00 88.62 620 ASN A O 1
ATOM 4709 N N . ARG A 1 621 ? -15.573 -19.779 -5.461 1.00 91.56 621 ARG A N 1
ATOM 4710 C CA . ARG A 1 621 ? -15.397 -20.384 -4.128 1.00 91.56 621 ARG A CA 1
ATOM 4711 C C . ARG A 1 621 ? -13.940 -20.569 -3.728 1.00 91.56 621 ARG A C 1
ATOM 4713 O O . ARG A 1 621 ? -13.631 -20.573 -2.539 1.00 91.56 621 ARG A O 1
ATOM 4720 N N . PHE A 1 622 ? -13.062 -20.811 -4.698 1.00 88.88 622 PHE A N 1
ATOM 4721 C CA . PHE A 1 622 ? -11.635 -20.901 -4.431 1.00 88.88 622 PHE A CA 1
ATOM 4722 C C . PHE A 1 622 ? -11.082 -19.523 -4.051 1.00 88.88 622 PHE A C 1
ATOM 4724 O O . PHE A 1 622 ? -10.389 -19.421 -3.043 1.00 88.88 622 PHE A O 1
ATOM 4731 N N . LEU A 1 623 ? -11.467 -18.473 -4.788 1.00 84.31 623 LEU A N 1
ATOM 4732 C CA . LEU A 1 623 ? -11.150 -17.079 -4.463 1.00 84.31 623 LEU A CA 1
ATOM 4733 C C . LEU A 1 623 ? -11.709 -16.671 -3.095 1.00 84.31 623 LEU A C 1
ATOM 4735 O O . LEU A 1 623 ? -10.958 -16.158 -2.283 1.00 84.31 623 LEU A O 1
ATOM 4739 N N . ASP A 1 624 ? -12.963 -16.987 -2.777 1.00 83.81 624 ASP A N 1
ATOM 4740 C CA . ASP A 1 624 ? -13.558 -16.658 -1.471 1.00 83.81 624 ASP A CA 1
ATOM 4741 C C . ASP A 1 624 ? -12.820 -17.330 -0.299 1.00 83.81 624 ASP A C 1
ATOM 4743 O O . ASP A 1 624 ? -12.833 -16.841 0.826 1.00 83.81 624 ASP A O 1
ATOM 4747 N N . ARG A 1 625 ? -12.204 -18.495 -0.540 1.00 81.69 625 ARG A N 1
ATOM 4748 C CA . ARG A 1 625 ? -11.515 -19.280 0.492 1.00 81.69 625 ARG A CA 1
ATOM 4749 C C . ARG A 1 625 ? -10.039 -18.913 0.653 1.00 81.69 625 ARG A C 1
ATOM 4751 O O . ARG A 1 625 ? -9.493 -19.133 1.732 1.00 81.69 625 ARG A O 1
ATOM 4758 N N . HIS A 1 626 ? -9.391 -18.466 -0.419 1.00 77.12 626 HIS A N 1
ATOM 4759 C CA . HIS A 1 626 ? -7.935 -18.302 -0.490 1.00 77.12 626 HIS A CA 1
ATOM 4760 C C . HIS A 1 626 ? -7.478 -16.909 -0.947 1.00 77.12 626 HIS A C 1
ATOM 4762 O O . HIS A 1 626 ? -6.283 -16.646 -0.923 1.00 77.12 626 HIS A O 1
ATOM 4768 N N . GLY A 1 627 ? -8.396 -16.040 -1.367 1.00 57.00 627 GLY A N 1
ATOM 4769 C CA . GLY A 1 627 ? -8.155 -14.645 -1.746 1.00 57.00 627 GLY A CA 1
ATOM 4770 C C . GLY A 1 627 ? -8.440 -13.655 -0.616 1.00 57.00 627 GLY A C 1
ATOM 4771 O O . GLY A 1 627 ? -8.888 -12.548 -0.904 1.00 57.00 627 GLY A O 1
ATOM 4772 N N . GLY A 1 628 ? -8.242 -14.089 0.633 1.00 45.41 628 GLY A N 1
ATOM 4773 C CA . GLY A 1 628 ? -8.243 -13.251 1.834 1.00 45.41 628 GLY A CA 1
ATOM 4774 C C . GLY A 1 628 ? -6.826 -13.012 2.319 1.00 45.41 628 GLY A C 1
ATOM 4775 O O . GLY A 1 628 ? -6.003 -13.951 2.178 1.00 45.41 628 GLY A O 1
#

pLDDT: mean 70.05, std 26.48, range [22.31, 98.31]